Protein AF-A0A921JGW6-F1 (afdb_monomer_lite)

pLDDT: mean 72.75, std 17.8, range [32.53, 95.0]

Radius of gyration: 104.26 Å; chains: 1; bounding box: 186×92×387 Å

Organism: NCBI:txid223967

Sequence (692 aa):
MATEKKLKDPAEAALSAIEQALNLDIPAPGDSARVEPRLPDVGDGDPLADPFAASLAEAGGRRIPHLDIDPVASEVPPPERGRSRREGGLLPPDRSLVANDDRQNIGILQQTLRVRPSRKPYLFAAIASFLWLNGLVALAWNQSGGDLKSFITGLTALQTAVVAAAIAGPIVLFLITAMLAVRAHEMRLVARAVGEVAIRLAEPESFSTDAVLTMSQTVRREVAAVGDGVERALARAGELETLVRGEISTLERAYSDNEIRIRSLVDELIAQRESIVANADRVRGAITGSHENLSSELDGAAERIVAAINGAGERVTGALDARGNEITAALGEVGERVVGSVSTRGDDLIRQLNATSEGVRGGLEEIGSTLTVTLQQRADEVTQAFERTGGALTRTLADNAGSVAQSLSETGSSLIEALDRQGQSVRETFERSTRSLEETFLSRGGELTERFAQTGGEITARFAQTGEGLSRHFAETGTAIAEDIAARGASLRTEIEAAGTGVSELIEGRGRDAQAALALAAGSVADDFSTRMDRVRDAFLASATRAAETMDGRGLELAGRIEAAAARVDDAISVQGGALAAQLDATGERVVDLMTDRAAQATTSVEQALAGLGSGFAAHAAGTAESLRETVARLAAELEARTGTTHDRIRHGTEAATAAVVASVEEAEGRLRAAADAMRGVLSDRTAESAA

InterPro domains:
  IPR000074 Apolipoprotein A/E [PF01442] (320-475)
  IPR000074 Apolipoprotein A/E [PF01442] (556-690)

Structure (mmCIF, N/CA/C/O backbone):
data_AF-A0A921JGW6-F1
#
_entry.id   AF-A0A921JGW6-F1
#
loop_
_atom_site.group_PDB
_atom_site.id
_atom_site.type_symbol
_atom_site.label_atom_id
_atom_site.label_alt_id
_atom_site.label_comp_id
_atom_site.label_asym_id
_atom_site.label_entity_id
_atom_site.label_seq_id
_atom_site.pdbx_PDB_ins_code
_atom_site.Cartn_x
_atom_site.Cartn_y
_atom_site.Cartn_z
_atom_site.occupancy
_atom_site.B_iso_or_equiv
_atom_site.auth_seq_id
_atom_site.auth_comp_id
_atom_site.auth_asym_id
_atom_site.auth_atom_id
_atom_site.pdbx_PDB_model_num
ATOM 1 N N . MET A 1 1 ? 21.124 -15.387 59.089 1.00 38.69 1 MET A N 1
ATOM 2 C CA . MET A 1 1 ? 19.714 -15.574 58.693 1.00 38.69 1 MET A CA 1
ATOM 3 C C . MET A 1 1 ? 19.527 -14.896 57.350 1.00 38.69 1 MET A C 1
ATOM 5 O O . MET A 1 1 ? 19.611 -13.679 57.291 1.00 38.69 1 MET A O 1
ATOM 9 N N . ALA A 1 2 ? 19.408 -15.688 56.287 1.00 38.94 2 ALA A N 1
ATOM 10 C CA . ALA A 1 2 ? 19.132 -15.222 54.933 1.00 38.94 2 ALA A CA 1
ATOM 11 C C . ALA A 1 2 ? 17.614 -15.275 54.707 1.00 38.94 2 ALA A C 1
ATOM 13 O O . ALA A 1 2 ? 16.993 -16.287 55.025 1.00 38.94 2 ALA A O 1
ATOM 14 N N . THR A 1 3 ? 17.023 -14.191 54.214 1.00 41.34 3 THR A N 1
ATOM 15 C CA . THR A 1 3 ? 15.607 -14.114 53.838 1.00 41.34 3 THR A CA 1
ATOM 16 C C . THR A 1 3 ? 15.478 -14.303 52.329 1.00 41.34 3 THR A C 1
ATOM 18 O O . THR A 1 3 ? 15.932 -13.477 51.540 1.00 41.34 3 THR A O 1
ATOM 21 N N . GLU A 1 4 ? 14.878 -15.425 51.931 1.00 41.94 4 GLU A N 1
ATOM 22 C CA . GLU A 1 4 ? 14.516 -15.736 50.548 1.00 41.94 4 GLU A CA 1
ATOM 23 C C . GLU A 1 4 ? 13.412 -14.804 50.035 1.00 41.94 4 GLU A C 1
ATOM 25 O O . GLU A 1 4 ? 12.402 -14.555 50.697 1.00 41.94 4 GLU A O 1
ATOM 30 N N . LYS A 1 5 ? 13.603 -14.310 48.811 1.00 44.62 5 LYS A N 1
ATOM 31 C CA . LYS A 1 5 ? 12.653 -13.495 48.055 1.00 44.62 5 LYS A CA 1
ATOM 32 C C . LYS A 1 5 ? 11.826 -14.442 47.176 1.00 44.62 5 LYS A C 1
ATOM 34 O O . LYS A 1 5 ? 12.348 -14.987 46.208 1.00 44.62 5 LYS A O 1
ATOM 39 N N . LYS A 1 6 ? 10.554 -14.662 47.529 1.00 41.78 6 LYS A N 1
ATOM 40 C CA . LYS A 1 6 ? 9.583 -15.426 46.720 1.00 41.78 6 LYS A CA 1
ATOM 41 C C . LYS A 1 6 ? 9.467 -14.801 45.321 1.00 41.78 6 LYS A C 1
ATOM 43 O O . LYS A 1 6 ? 9.104 -13.631 45.208 1.00 41.78 6 LYS A O 1
ATOM 48 N N . LEU A 1 7 ? 9.775 -15.571 44.274 1.00 48.38 7 LEU A N 1
ATOM 49 C CA . LEU A 1 7 ? 9.463 -15.216 42.889 1.00 48.38 7 LEU A CA 1
ATOM 50 C C . LEU A 1 7 ? 7.940 -15.225 42.689 1.00 48.38 7 LEU A C 1
ATOM 52 O O . LEU A 1 7 ? 7.263 -16.159 43.113 1.00 48.38 7 LEU A O 1
ATOM 56 N N . LYS A 1 8 ? 7.429 -14.167 42.053 1.00 55.44 8 LYS A N 1
ATOM 57 C CA . LYS A 1 8 ? 6.039 -14.027 41.608 1.00 55.44 8 LYS A CA 1
ATOM 58 C C . LYS A 1 8 ? 5.859 -14.839 40.322 1.00 55.44 8 LYS A C 1
ATOM 60 O O . LYS A 1 8 ? 6.684 -14.722 39.417 1.00 55.44 8 LYS A O 1
ATOM 65 N N . ASP A 1 9 ? 4.821 -15.663 40.279 1.00 58.94 9 ASP A N 1
ATOM 66 C CA . ASP A 1 9 ? 4.512 -16.561 39.168 1.00 58.94 9 ASP A CA 1
ATOM 67 C C . ASP A 1 9 ? 4.055 -15.751 37.932 1.00 58.94 9 ASP A C 1
ATOM 69 O O . ASP A 1 9 ? 3.101 -14.972 38.031 1.00 58.94 9 ASP A O 1
ATOM 73 N N . PRO A 1 10 ? 4.724 -15.872 36.769 1.00 61.75 10 PRO A N 1
ATOM 74 C CA . PRO A 1 10 ? 4.359 -15.147 35.551 1.00 61.75 10 PRO A CA 1
ATOM 75 C C . PRO A 1 10 ? 2.965 -15.511 35.008 1.00 61.75 10 PRO A C 1
ATOM 77 O O . PRO A 1 10 ? 2.395 -14.724 34.251 1.00 61.75 10 PRO A O 1
ATOM 80 N N . ALA A 1 11 ? 2.384 -16.647 35.410 1.00 58.41 11 ALA A N 1
ATOM 81 C CA . ALA A 1 11 ? 1.026 -17.025 35.017 1.00 58.41 11 ALA A CA 1
ATOM 82 C C . ALA A 1 11 ? -0.053 -16.149 35.685 1.00 58.41 11 ALA A C 1
ATOM 84 O O . ALA A 1 11 ? -1.065 -15.827 35.064 1.00 58.41 11 ALA A O 1
ATOM 85 N N . GLU A 1 12 ? 0.185 -15.698 36.919 1.00 60.75 12 GLU A N 1
ATOM 86 C CA . GLU A 1 12 ? -0.757 -14.872 37.687 1.00 60.75 12 GLU A CA 1
ATOM 87 C C . GLU A 1 12 ? -0.778 -13.418 37.172 1.00 60.75 12 GLU A C 1
ATOM 89 O O . GLU A 1 12 ? -1.826 -12.774 37.113 1.00 60.75 12 GLU A O 1
ATOM 94 N N . ALA A 1 13 ? 0.371 -12.926 36.692 1.00 65.00 13 ALA A N 1
ATOM 95 C CA . ALA A 1 13 ? 0.483 -11.624 36.032 1.00 65.00 13 ALA A CA 1
ATOM 96 C C . ALA A 1 13 ? -0.204 -11.599 34.653 1.00 65.00 13 ALA A C 1
ATOM 98 O O . ALA A 1 13 ? -0.804 -10.590 34.284 1.00 65.00 13 ALA A O 1
ATOM 99 N N . ALA A 1 14 ? -0.161 -12.710 33.910 1.00 62.19 14 ALA A N 1
ATOM 100 C CA . ALA A 1 14 ? -0.863 -12.838 32.635 1.00 62.19 14 ALA A CA 1
ATOM 101 C C . ALA A 1 14 ? -2.388 -12.932 32.820 1.00 62.19 14 ALA A C 1
ATOM 103 O O . ALA A 1 14 ? -3.129 -12.327 32.049 1.00 62.19 14 ALA A O 1
ATOM 104 N N . LEU A 1 15 ? -2.864 -13.624 33.865 1.00 59.84 15 LEU A N 1
ATOM 105 C CA . LEU A 1 15 ? -4.297 -13.708 34.170 1.00 59.84 15 LEU A CA 1
ATOM 106 C C . LEU A 1 15 ? -4.874 -12.346 34.592 1.00 59.84 15 LEU A C 1
ATOM 108 O O . LEU A 1 15 ? -5.936 -11.962 34.114 1.00 59.84 15 LEU A O 1
ATOM 112 N N . SER A 1 16 ? -4.139 -11.585 35.410 1.00 63.56 16 SER A N 1
ATOM 113 C CA . SER A 1 16 ? -4.541 -10.237 35.841 1.00 63.56 16 SER A CA 1
ATOM 114 C C . SER A 1 16 ? -4.576 -9.232 34.679 1.00 63.56 16 SER A C 1
ATOM 116 O O . SER A 1 16 ? -5.466 -8.386 34.630 1.00 63.56 16 SER A O 1
ATOM 118 N N . ALA A 1 17 ? -3.671 -9.360 33.701 1.00 60.06 17 ALA A N 1
ATOM 119 C CA . ALA A 1 17 ? -3.684 -8.537 32.491 1.00 60.06 17 ALA A CA 1
ATOM 120 C C . ALA A 1 17 ? -4.868 -8.861 31.556 1.00 60.06 17 ALA A C 1
ATOM 122 O O . ALA A 1 17 ? -5.376 -7.970 30.879 1.00 60.06 17 ALA A O 1
ATOM 123 N N . ILE A 1 18 ? -5.337 -10.114 31.541 1.00 58.09 18 ILE A N 1
ATOM 124 C CA . ILE A 1 18 ? -6.524 -10.530 30.777 1.00 58.09 18 ILE A CA 1
ATOM 125 C C . ILE A 1 18 ? -7.809 -10.053 31.469 1.00 58.09 18 ILE A C 1
ATOM 127 O O . ILE A 1 18 ? -8.715 -9.564 30.798 1.00 58.09 18 ILE A O 1
ATOM 131 N N . GLU A 1 19 ? -7.873 -10.113 32.801 1.00 61.22 19 GLU A N 1
ATOM 132 C CA . GLU A 1 19 ? -9.015 -9.618 33.585 1.00 61.22 19 GLU A CA 1
ATOM 133 C C . GLU A 1 19 ? -9.193 -8.095 33.445 1.00 61.22 19 GLU A C 1
ATOM 135 O O . GLU A 1 19 ? -10.312 -7.592 33.349 1.00 61.22 19 GLU A O 1
ATOM 140 N N . GLN A 1 20 ? -8.084 -7.358 33.332 1.00 53.16 20 GLN A N 1
ATOM 141 C CA . GLN A 1 20 ? -8.092 -5.903 33.168 1.00 53.16 20 GLN A CA 1
ATOM 142 C C . GLN A 1 20 ? -8.379 -5.448 31.724 1.00 53.16 20 GLN A C 1
ATOM 144 O O . GLN A 1 20 ? -8.818 -4.318 31.519 1.00 53.16 20 GLN A O 1
ATOM 149 N N . ALA A 1 21 ? -8.207 -6.329 30.732 1.00 49.84 21 ALA A N 1
ATOM 150 C CA . ALA A 1 21 ? -8.590 -6.085 29.339 1.00 49.84 21 ALA A CA 1
ATOM 151 C C . ALA A 1 21 ? -10.067 -6.418 29.042 1.00 49.84 21 ALA A C 1
ATOM 153 O O . ALA A 1 21 ? -10.603 -5.961 28.034 1.00 49.84 21 ALA A O 1
ATOM 154 N N . LEU A 1 22 ? -10.735 -7.191 29.910 1.00 45.53 22 LEU A N 1
ATOM 155 C CA . LEU A 1 22 ? -12.124 -7.628 29.723 1.00 45.53 22 LEU A CA 1
ATOM 156 C C . LEU A 1 22 ? -13.166 -6.695 30.377 1.00 45.53 22 LEU A C 1
ATOM 158 O O . LEU A 1 22 ? -14.360 -6.891 30.173 1.00 45.53 22 LEU A O 1
ATOM 162 N N . ASN A 1 23 ? -12.736 -5.680 31.139 1.00 43.25 23 ASN A N 1
ATOM 163 C CA . ASN A 1 23 ? -13.617 -4.797 31.919 1.00 43.25 23 ASN A CA 1
ATOM 164 C C . ASN A 1 23 ? -13.818 -3.397 31.296 1.00 43.25 23 ASN A C 1
ATOM 166 O O . ASN A 1 23 ? -13.867 -2.392 32.004 1.00 43.25 23 ASN A O 1
ATOM 170 N N . LEU A 1 24 ? -13.890 -3.312 29.963 1.00 42.38 24 LEU A N 1
ATOM 171 C CA . LEU A 1 24 ? -14.216 -2.068 29.258 1.00 42.38 24 LEU A CA 1
ATOM 172 C C . LEU A 1 24 ? -15.740 -1.906 29.138 1.00 42.38 24 LEU A C 1
ATOM 174 O O . LEU A 1 24 ? -16.400 -2.629 28.393 1.00 42.38 24 LEU A O 1
ATOM 178 N N . ASP A 1 25 ? -16.260 -0.937 29.893 1.00 42.41 25 ASP A N 1
ATOM 179 C CA . ASP A 1 25 ? -17.653 -0.483 29.922 1.00 42.41 25 ASP A CA 1
ATOM 180 C C . ASP A 1 25 ? -18.210 -0.165 28.520 1.00 42.41 25 ASP A C 1
ATOM 182 O O . ASP A 1 25 ? -17.614 0.570 27.728 1.00 42.41 25 ASP A O 1
ATOM 186 N N . ILE A 1 26 ? -19.405 -0.689 28.243 1.00 48.66 26 ILE A N 1
ATOM 187 C CA . ILE A 1 26 ? -20.210 -0.428 27.043 1.00 48.66 26 ILE A CA 1
ATOM 188 C C . ILE A 1 26 ? -21.137 0.767 27.339 1.00 48.66 26 ILE A C 1
ATOM 190 O O . ILE A 1 26 ? -21.929 0.679 28.279 1.00 48.66 26 ILE A O 1
ATOM 194 N N . PRO A 1 27 ? -21.144 1.861 26.549 1.00 41.69 27 PRO A N 1
ATOM 195 C CA . PRO A 1 27 ? -22.152 2.904 26.701 1.00 41.69 27 PRO A CA 1
ATOM 196 C C . PRO A 1 27 ? -23.484 2.465 26.071 1.00 41.69 27 PRO A C 1
ATOM 198 O O . PRO A 1 27 ? -23.528 2.020 24.922 1.00 41.69 27 PRO A O 1
ATOM 201 N N . ALA A 1 28 ? -24.582 2.610 26.818 1.00 40.38 28 ALA A N 1
ATOM 202 C CA . ALA A 1 28 ? -25.947 2.360 26.346 1.00 40.38 28 ALA A CA 1
ATOM 203 C C . ALA A 1 28 ? -26.512 3.549 25.524 1.00 40.38 28 ALA A C 1
ATOM 205 O O . ALA A 1 28 ? -26.122 4.695 25.762 1.00 40.38 28 ALA A O 1
ATOM 206 N N . PRO A 1 29 ? -27.441 3.309 24.572 1.00 48.66 29 PRO A N 1
ATOM 207 C CA . PRO A 1 29 ? -27.912 4.316 23.622 1.00 48.66 29 PRO A CA 1
ATOM 208 C C . PRO A 1 29 ? -29.127 5.094 24.155 1.00 48.66 29 PRO A C 1
ATOM 210 O O . PRO A 1 29 ? -30.114 4.501 24.586 1.00 48.66 29 PRO A O 1
ATOM 213 N N . GLY A 1 30 ? -29.083 6.428 24.077 1.00 34.34 30 GLY A N 1
ATOM 214 C CA . GLY A 1 30 ? -30.189 7.292 24.499 1.00 34.34 30 GLY A CA 1
ATOM 215 C C . GLY A 1 30 ? -30.073 8.741 24.019 1.00 34.34 30 GLY A C 1
ATOM 216 O O . GLY A 1 30 ? -29.411 9.555 24.647 1.00 34.34 30 GLY A O 1
ATOM 217 N N . ASP A 1 31 ? -30.748 9.005 22.900 1.00 42.12 31 ASP A N 1
ATOM 218 C CA . ASP A 1 31 ? -31.449 10.233 22.491 1.00 42.12 31 ASP A CA 1
ATOM 219 C C . ASP A 1 31 ? -30.744 11.605 22.617 1.00 42.12 31 ASP A C 1
ATOM 221 O O . ASP A 1 31 ? -30.795 12.289 23.639 1.00 42.12 31 ASP A O 1
ATOM 225 N N . SER A 1 32 ? -30.181 12.083 21.501 1.00 36.06 32 SER A N 1
ATOM 226 C CA . SER A 1 32 ? -30.047 13.522 21.252 1.00 36.06 32 SER A CA 1
ATOM 227 C C . SER A 1 32 ? -30.253 13.846 19.769 1.00 36.06 32 SER A C 1
ATOM 229 O O . SER A 1 32 ? -29.727 13.195 18.870 1.00 36.06 32 SER A O 1
ATOM 231 N N . ALA A 1 33 ? -31.120 14.836 19.567 1.00 38.59 33 ALA A N 1
ATOM 232 C CA . ALA A 1 33 ? -31.618 15.439 18.339 1.00 38.59 33 ALA A CA 1
ATOM 233 C C . ALA A 1 33 ? -30.758 15.285 17.069 1.00 38.59 33 ALA A C 1
ATOM 235 O O . ALA A 1 33 ? -29.580 15.633 17.035 1.00 38.59 33 ALA A O 1
ATOM 236 N N . ARG A 1 34 ? -31.427 14.905 15.969 1.00 45.56 34 ARG A N 1
ATOM 237 C CA . ARG A 1 34 ? -30.937 15.110 14.598 1.00 45.56 34 ARG A CA 1
ATOM 238 C C . ARG A 1 34 ? -30.553 16.579 14.407 1.00 45.56 34 ARG A C 1
ATOM 240 O O . ARG A 1 34 ? -31.425 17.431 14.247 1.00 45.56 34 ARG A O 1
ATOM 247 N N . VAL A 1 35 ? -29.254 16.843 14.374 1.00 43.03 35 VAL A N 1
ATOM 248 C CA . VAL A 1 35 ? -28.682 18.049 13.782 1.00 43.03 35 VAL A CA 1
ATOM 249 C C . VAL A 1 35 ? -28.034 17.614 12.479 1.00 43.03 35 VAL A C 1
ATOM 251 O O . VAL A 1 35 ? -27.081 16.843 12.457 1.00 43.03 35 VAL A O 1
ATOM 254 N N . GLU A 1 36 ? -28.626 18.066 11.385 1.00 41.75 36 GLU A N 1
ATOM 255 C CA . GLU A 1 36 ? -28.111 17.913 10.033 1.00 41.75 36 GLU A CA 1
ATOM 256 C C . GLU A 1 36 ? -26.721 18.577 9.956 1.00 41.75 36 GLU A C 1
ATOM 258 O O . GLU A 1 36 ? -26.605 19.768 10.270 1.00 41.75 36 GLU A O 1
ATOM 263 N N . PRO A 1 37 ? -25.644 17.848 9.608 1.00 38.03 37 PRO A N 1
ATOM 264 C CA . PRO A 1 37 ? -24.314 18.433 9.559 1.00 38.03 37 PRO A CA 1
ATOM 265 C C . PRO A 1 37 ? -24.220 19.323 8.319 1.00 38.03 37 PRO A C 1
ATOM 267 O O . PRO A 1 37 ? -24.075 18.850 7.193 1.00 38.03 37 PRO A O 1
ATOM 270 N N . ARG A 1 38 ? -24.305 20.641 8.518 1.00 46.16 38 ARG A N 1
ATOM 271 C CA . ARG A 1 38 ? -23.818 21.595 7.520 1.00 46.16 38 ARG A CA 1
ATOM 272 C C . ARG A 1 38 ? -22.297 21.492 7.482 1.00 46.16 38 ARG A C 1
ATOM 274 O O . ARG A 1 38 ? -21.646 21.644 8.514 1.00 46.16 38 ARG A O 1
ATOM 281 N N . LEU A 1 39 ? -21.762 21.210 6.295 1.00 40.62 39 LEU A N 1
ATOM 282 C CA . LEU A 1 39 ? -20.331 21.254 6.012 1.00 40.62 39 LEU A CA 1
ATOM 283 C C . LEU A 1 39 ? -19.742 22.595 6.492 1.00 40.62 39 LEU A C 1
ATOM 285 O O . LEU A 1 39 ? -20.350 23.638 6.231 1.00 40.62 39 LEU A O 1
ATOM 289 N N . PRO A 1 40 ? -18.580 22.592 7.169 1.00 46.41 40 PRO A N 1
ATOM 290 C CA . PRO A 1 40 ? -17.775 23.793 7.320 1.00 46.41 40 PRO A CA 1
ATOM 291 C C . PRO A 1 40 ? -17.429 24.328 5.931 1.00 46.41 40 PRO A C 1
ATOM 293 O O . PRO A 1 40 ? -17.053 23.553 5.052 1.00 46.41 40 PRO A O 1
ATOM 296 N N . ASP A 1 41 ? -17.589 25.635 5.746 1.00 49.69 41 ASP A N 1
ATOM 297 C CA . ASP A 1 41 ? -17.204 26.344 4.529 1.00 49.69 41 ASP A CA 1
ATOM 298 C C . ASP A 1 41 ? -15.724 26.045 4.250 1.00 49.69 41 ASP A C 1
ATOM 300 O O . ASP A 1 41 ? -14.843 26.387 5.046 1.00 49.69 41 ASP A O 1
ATOM 304 N N . VAL A 1 42 ? -15.470 25.288 3.182 1.00 40.84 42 VAL A N 1
ATOM 305 C CA . VAL A 1 42 ? -14.128 24.867 2.785 1.00 40.84 42 VAL A CA 1
ATOM 306 C C . VAL A 1 42 ? -13.461 26.097 2.193 1.00 40.84 42 VAL A C 1
ATOM 308 O O . VAL A 1 42 ? -13.644 26.414 1.024 1.00 40.84 42 VAL A O 1
ATOM 311 N N . GLY A 1 43 ? -12.719 26.814 3.033 1.00 41.88 43 GLY A N 1
ATOM 312 C CA . GLY A 1 43 ? -11.754 27.794 2.566 1.00 41.88 43 GLY A CA 1
ATOM 313 C C . GLY A 1 43 ? -10.751 27.112 1.639 1.00 41.88 43 GLY A C 1
ATOM 314 O O . GLY A 1 43 ? -10.231 26.043 1.962 1.00 41.88 43 GLY A O 1
ATOM 315 N N . ASP A 1 44 ? -10.522 27.745 0.492 1.00 48.94 44 ASP A N 1
ATOM 316 C CA . ASP A 1 44 ? -9.601 27.352 -0.572 1.00 48.94 44 ASP A CA 1
ATOM 317 C C . ASP A 1 44 ? -8.188 27.057 -0.038 1.00 48.94 44 ASP A C 1
ATOM 319 O O . ASP A 1 44 ? -7.334 27.937 0.070 1.00 48.94 44 ASP A O 1
ATOM 323 N N . GLY A 1 45 ? -7.939 25.798 0.309 1.00 42.38 45 GLY A N 1
ATOM 324 C CA . GLY A 1 45 ? -6.672 25.330 0.860 1.00 42.38 45 GLY A CA 1
ATOM 325 C C . GLY A 1 45 ? -6.360 23.924 0.380 1.00 42.38 45 GLY A C 1
ATOM 326 O O . GLY A 1 45 ? -6.337 22.988 1.173 1.00 42.38 45 GLY A O 1
ATOM 327 N N . ASP A 1 46 ? -6.162 23.779 -0.928 1.00 44.19 46 ASP A N 1
ATOM 328 C CA . ASP A 1 46 ? -5.623 22.570 -1.549 1.00 44.19 46 ASP A CA 1
ATOM 329 C C . ASP A 1 46 ? -4.152 22.372 -1.114 1.00 44.19 46 ASP A C 1
ATOM 331 O O . ASP A 1 46 ? -3.310 23.222 -1.421 1.00 44.19 46 ASP A O 1
ATOM 335 N N . PRO A 1 47 ? -3.795 21.285 -0.402 1.00 47.47 47 PRO A N 1
ATOM 336 C CA . PRO A 1 47 ? -2.421 21.036 0.022 1.00 47.47 47 PRO A CA 1
ATOM 337 C C . PRO A 1 47 ? -1.524 20.463 -1.095 1.00 47.47 47 PRO A C 1
ATOM 339 O O . PRO A 1 47 ? -0.429 19.988 -0.796 1.00 47.47 47 PRO A O 1
ATOM 342 N N . LEU A 1 48 ? -1.944 20.501 -2.367 1.00 44.75 48 LEU A N 1
ATOM 343 C CA . LEU A 1 48 ? -1.139 20.055 -3.515 1.00 44.75 48 LEU A CA 1
ATOM 344 C C . LEU A 1 48 ? -0.752 21.168 -4.508 1.00 44.75 48 LEU A C 1
ATOM 346 O O . LEU A 1 48 ? -0.293 20.868 -5.611 1.00 44.75 48 LEU A O 1
ATOM 350 N N . ALA A 1 49 ? -0.849 22.443 -4.123 1.00 40.12 49 ALA A N 1
ATOM 351 C CA . ALA A 1 49 ? -0.373 23.549 -4.954 1.00 40.12 49 ALA A CA 1
ATOM 352 C C . ALA A 1 49 ? 1.121 23.878 -4.724 1.00 40.12 49 ALA A C 1
ATOM 354 O O . ALA A 1 49 ? 1.578 24.155 -3.617 1.00 40.12 49 ALA A O 1
ATOM 355 N N . ASP A 1 50 ? 1.859 23.857 -5.830 1.00 44.59 50 ASP A N 1
ATOM 356 C CA . ASP A 1 50 ? 3.288 24.125 -6.027 1.00 44.59 50 ASP A CA 1
ATOM 357 C C . ASP A 1 50 ? 3.802 25.418 -5.322 1.00 44.59 50 ASP A C 1
ATOM 359 O O . ASP A 1 50 ? 3.204 26.486 -5.509 1.00 44.59 50 ASP A O 1
ATOM 363 N N . PRO A 1 51 ? 4.935 25.422 -4.578 1.00 43.34 51 PRO A N 1
ATOM 364 C CA . PRO A 1 51 ? 5.387 26.594 -3.806 1.00 43.34 51 PRO A CA 1
ATOM 365 C C . PRO A 1 51 ? 5.889 27.785 -4.642 1.00 43.34 51 PRO A C 1
ATOM 367 O O . PRO A 1 51 ? 6.272 28.811 -4.082 1.00 43.34 51 PRO A O 1
ATOM 370 N N . PHE A 1 52 ? 5.931 27.670 -5.972 1.00 40.25 52 PHE A N 1
ATOM 371 C CA . PHE A 1 52 ? 6.510 28.685 -6.861 1.00 40.25 52 PHE A CA 1
ATOM 372 C C . PHE A 1 52 ? 5.491 29.608 -7.547 1.00 40.25 52 PHE A C 1
ATOM 374 O O . PHE A 1 52 ? 5.897 30.560 -8.211 1.00 40.25 52 PHE A O 1
ATOM 381 N N . ALA A 1 53 ? 4.184 29.387 -7.371 1.00 42.72 53 ALA A N 1
ATOM 382 C CA . ALA A 1 53 ? 3.153 30.184 -8.047 1.00 42.72 53 ALA A CA 1
ATOM 383 C C . ALA A 1 53 ? 2.600 31.363 -7.214 1.00 42.72 53 ALA A C 1
ATOM 385 O O . ALA A 1 53 ? 2.034 32.298 -7.778 1.00 42.72 53 ALA A O 1
ATOM 386 N N . ALA A 1 54 ? 2.787 31.367 -5.889 1.00 38.59 54 ALA A N 1
ATOM 387 C CA . ALA A 1 54 ? 2.165 32.349 -4.990 1.00 38.59 54 ALA A CA 1
ATOM 388 C C . ALA A 1 54 ? 2.967 33.653 -4.776 1.00 38.59 54 ALA A C 1
ATOM 390 O O . ALA A 1 54 ? 2.462 34.582 -4.154 1.00 38.59 54 ALA A O 1
ATOM 391 N N . SER A 1 55 ? 4.195 33.778 -5.297 1.00 38.81 55 SER A N 1
ATOM 392 C CA . SER A 1 55 ? 5.036 34.976 -5.091 1.00 38.81 55 SER A CA 1
ATOM 393 C C . SER A 1 55 ? 4.950 36.027 -6.208 1.00 38.81 55 SER A C 1
ATOM 395 O O . SER A 1 55 ? 5.627 37.051 -6.137 1.00 38.81 55 SER A O 1
ATOM 397 N N . LEU A 1 56 ? 4.113 35.811 -7.230 1.00 40.75 56 LEU A N 1
ATOM 398 C CA . LEU A 1 56 ? 4.015 36.692 -8.405 1.00 40.75 56 LEU A CA 1
ATOM 399 C C . LEU A 1 56 ? 2.729 37.540 -8.471 1.00 40.75 56 LEU A C 1
ATOM 401 O O . LEU A 1 56 ? 2.556 38.284 -9.434 1.00 40.75 56 LEU A O 1
ATOM 405 N N . ALA A 1 57 ? 1.846 37.477 -7.466 1.00 42.41 57 ALA A N 1
ATOM 406 C CA . ALA A 1 57 ? 0.534 38.140 -7.515 1.00 42.41 57 ALA A CA 1
ATOM 407 C C . ALA A 1 57 ? 0.363 39.383 -6.611 1.00 42.41 57 ALA A C 1
ATOM 409 O O . ALA A 1 57 ? -0.639 40.080 -6.745 1.00 42.41 57 ALA A O 1
ATOM 410 N N . GLU A 1 58 ? 1.333 39.742 -5.762 1.00 44.44 58 GLU A N 1
ATOM 411 C CA . GLU A 1 58 ? 1.255 40.942 -4.905 1.00 44.44 58 GLU A CA 1
ATOM 412 C C . GLU A 1 58 ? 2.505 41.828 -5.015 1.00 44.44 58 GLU A C 1
ATOM 414 O O . GLU A 1 58 ? 3.332 41.882 -4.112 1.00 44.44 58 GLU A O 1
ATOM 419 N N . ALA A 1 59 ? 2.652 42.560 -6.124 1.00 36.47 59 ALA A N 1
ATOM 420 C CA . ALA A 1 59 ? 3.459 43.791 -6.166 1.00 36.47 59 ALA A CA 1
ATOM 421 C C . ALA A 1 59 ? 3.207 44.589 -7.457 1.00 36.47 59 ALA A C 1
ATOM 423 O O . ALA A 1 59 ? 4.097 44.810 -8.280 1.00 36.47 59 ALA A O 1
ATOM 424 N N . GLY A 1 60 ? 1.977 45.062 -7.646 1.00 39.84 60 GLY A N 1
ATOM 425 C CA . GLY A 1 60 ? 1.694 46.087 -8.645 1.00 39.84 60 GLY A CA 1
ATOM 426 C C . GLY A 1 60 ? 2.197 47.457 -8.185 1.00 39.84 60 GLY A C 1
ATOM 427 O O . GLY A 1 60 ? 1.533 48.122 -7.398 1.00 39.84 60 GLY A O 1
ATOM 428 N N . GLY A 1 61 ? 3.332 47.908 -8.728 1.00 44.12 61 GLY A N 1
ATOM 429 C CA . GLY A 1 61 ? 3.629 49.338 -8.859 1.00 44.12 61 GLY A CA 1
ATOM 430 C C . GLY A 1 61 ? 4.847 49.869 -8.104 1.00 44.12 61 GLY A C 1
ATOM 431 O O . GLY A 1 61 ? 4.704 50.596 -7.126 1.00 44.12 61 GLY A O 1
ATOM 432 N N . ARG A 1 62 ? 6.050 49.646 -8.649 1.00 35.12 62 ARG A N 1
ATOM 433 C CA . ARG A 1 62 ? 7.157 50.623 -8.617 1.00 35.12 62 ARG A CA 1
ATOM 434 C C . ARG A 1 62 ? 8.202 50.268 -9.676 1.00 35.12 62 ARG A C 1
ATOM 436 O O . ARG A 1 62 ? 8.587 49.116 -9.816 1.00 35.12 62 ARG A O 1
ATOM 443 N N . ARG A 1 63 ? 8.605 51.285 -10.448 1.00 40.94 63 ARG A N 1
ATOM 444 C CA . ARG A 1 63 ? 9.615 51.226 -11.518 1.00 40.94 63 ARG A CA 1
ATOM 445 C C . ARG A 1 63 ? 10.870 50.491 -11.044 1.00 40.94 63 ARG A C 1
ATOM 447 O O . ARG A 1 63 ? 11.453 50.884 -10.037 1.00 40.94 63 ARG A O 1
ATOM 454 N N . ILE A 1 64 ? 11.296 49.493 -11.811 1.00 34.06 64 ILE A N 1
ATOM 455 C CA . ILE A 1 64 ? 12.590 48.832 -11.637 1.00 34.06 64 ILE A CA 1
ATOM 456 C C . ILE A 1 64 ? 13.684 49.801 -12.134 1.00 34.06 64 ILE A C 1
ATOM 458 O O . ILE A 1 64 ? 13.566 50.307 -13.253 1.00 34.06 64 ILE A O 1
ATOM 462 N N . PRO A 1 65 ? 14.722 50.103 -11.334 1.00 39.00 65 PRO A N 1
ATOM 463 C CA . PRO A 1 65 ? 15.895 50.840 -11.790 1.00 39.00 65 PRO A CA 1
ATOM 464 C C . PRO A 1 65 ? 16.697 49.990 -12.780 1.00 39.00 65 PRO A C 1
ATOM 466 O O . PRO A 1 65 ? 17.067 48.859 -12.471 1.00 39.00 65 PRO A O 1
ATOM 469 N N . HIS A 1 66 ? 16.995 50.551 -13.952 1.00 41.50 66 HIS A N 1
ATOM 470 C CA . HIS A 1 66 ? 18.078 50.057 -14.796 1.00 41.50 66 HIS A CA 1
ATOM 471 C C . HIS A 1 66 ? 19.394 50.218 -14.030 1.00 41.50 66 HIS A C 1
ATOM 473 O O . HIS A 1 66 ? 19.796 51.338 -13.717 1.00 41.50 66 HIS A O 1
ATOM 479 N N . LEU A 1 67 ? 20.038 49.097 -13.718 1.00 33.41 67 LEU A N 1
ATOM 480 C CA . LEU A 1 67 ? 21.424 49.054 -13.275 1.00 33.41 67 LEU A CA 1
ATOM 481 C C . LEU A 1 67 ? 22.247 48.465 -14.417 1.00 33.41 67 LEU A C 1
ATOM 483 O O . LEU A 1 67 ? 22.213 47.261 -14.669 1.00 33.41 67 LEU A O 1
ATOM 487 N N . ASP A 1 68 ? 22.919 49.379 -15.118 1.00 45.56 68 ASP A N 1
ATOM 488 C CA . ASP A 1 68 ? 24.098 49.132 -15.942 1.00 45.56 68 ASP A CA 1
ATOM 489 C C . ASP A 1 68 ? 25.101 48.299 -15.148 1.00 45.56 68 ASP A C 1
ATOM 491 O O . ASP A 1 68 ? 25.571 48.723 -14.089 1.00 45.56 68 ASP A O 1
ATOM 495 N N . ILE A 1 69 ? 25.446 47.129 -15.677 1.00 37.34 69 ILE A N 1
ATOM 496 C CA . ILE A 1 69 ? 26.691 46.453 -15.332 1.00 37.34 69 ILE A CA 1
ATOM 497 C C . ILE A 1 69 ? 27.315 45.995 -16.648 1.00 37.34 69 ILE A C 1
ATOM 499 O O . ILE A 1 69 ? 26.777 45.137 -17.350 1.00 37.34 69 ILE A O 1
ATOM 503 N N . ASP A 1 70 ? 28.429 46.644 -16.974 1.00 40.34 70 ASP A N 1
ATOM 504 C CA . ASP A 1 70 ? 29.258 46.446 -18.156 1.00 40.34 70 ASP A CA 1
ATOM 505 C C . ASP A 1 70 ? 29.656 44.974 -18.383 1.00 40.34 70 ASP A C 1
ATOM 507 O O . ASP A 1 70 ? 29.958 44.248 -17.427 1.00 40.34 70 ASP A O 1
ATOM 511 N N . PRO A 1 71 ? 29.749 44.521 -19.648 1.00 39.97 71 PRO A N 1
ATOM 512 C CA . PRO A 1 71 ? 30.247 43.196 -19.970 1.00 39.97 71 PRO A CA 1
ATOM 513 C C . PRO A 1 71 ? 31.777 43.205 -19.903 1.00 39.97 71 PRO A C 1
ATOM 515 O O . PRO A 1 71 ? 32.450 43.745 -20.781 1.00 39.97 71 PRO A O 1
ATOM 518 N N . VAL A 1 72 ? 32.352 42.570 -18.882 1.00 40.16 72 VAL A N 1
ATOM 519 C CA . VAL A 1 72 ? 33.786 42.258 -18.886 1.00 40.16 72 VAL A CA 1
ATOM 520 C C . VAL A 1 72 ? 33.997 40.957 -19.660 1.00 40.16 72 VAL A C 1
ATOM 522 O O . VAL A 1 72 ? 33.408 39.920 -19.359 1.00 40.16 72 VAL A O 1
ATOM 525 N N . ALA A 1 73 ? 34.806 41.068 -20.709 1.00 42.25 73 ALA A N 1
ATOM 526 C CA . ALA A 1 73 ? 35.067 40.081 -21.741 1.00 42.25 73 ALA A CA 1
ATOM 527 C C . ALA A 1 73 ? 35.458 38.691 -21.209 1.00 42.25 73 ALA A C 1
ATOM 529 O O . ALA A 1 73 ? 36.443 38.532 -20.493 1.00 42.25 73 ALA A O 1
ATOM 530 N N . SER A 1 74 ? 34.738 37.667 -21.666 1.00 37.94 74 SER A N 1
ATOM 531 C CA . SER A 1 74 ? 35.288 36.320 -21.827 1.00 37.94 74 SER A CA 1
ATOM 532 C C . SER A 1 74 ? 35.553 36.122 -23.317 1.00 37.94 74 SER A C 1
ATOM 534 O O . SER A 1 74 ? 34.630 35.897 -24.098 1.00 37.94 74 SER A O 1
ATOM 536 N N . GLU A 1 75 ? 36.812 36.288 -23.723 1.00 47.78 75 GLU A N 1
ATOM 537 C CA . GLU A 1 75 ? 37.287 35.978 -25.072 1.00 47.78 75 GLU A CA 1
ATOM 538 C C . GLU A 1 75 ? 37.164 34.473 -25.339 1.00 47.78 75 GLU A C 1
ATOM 540 O O . GLU A 1 75 ? 38.018 33.683 -24.945 1.00 47.78 75 GLU A O 1
ATOM 545 N N . VAL A 1 76 ? 36.115 34.073 -26.059 1.00 43.47 76 VAL A N 1
ATOM 546 C CA . VAL A 1 76 ? 36.109 32.840 -26.855 1.00 43.47 76 VAL A CA 1
ATOM 547 C C . VAL A 1 76 ? 35.444 33.171 -28.199 1.00 43.47 76 VAL A C 1
ATOM 549 O O . VAL A 1 76 ? 34.271 33.550 -28.208 1.00 43.47 76 VAL A O 1
ATOM 552 N N . PRO A 1 77 ? 36.161 33.099 -29.338 1.00 47.09 77 PRO A N 1
ATOM 553 C CA . PRO A 1 77 ? 35.619 33.524 -30.623 1.00 47.09 77 PRO A CA 1
ATOM 554 C C . PRO A 1 77 ? 34.631 32.495 -31.213 1.00 47.09 77 PRO A C 1
ATOM 556 O O . PRO A 1 77 ? 34.748 31.296 -30.944 1.00 47.09 77 PRO A O 1
ATOM 559 N N . PRO A 1 78 ? 33.660 32.940 -32.036 1.00 52.22 78 PRO A N 1
ATOM 560 C CA . PRO A 1 78 ? 32.676 32.073 -32.687 1.00 52.22 78 PRO A CA 1
ATOM 561 C C . PRO A 1 78 ? 33.324 31.162 -33.749 1.00 52.22 78 PRO A C 1
ATOM 563 O O . PRO A 1 78 ? 34.357 31.518 -34.319 1.00 52.22 78 PRO A O 1
ATOM 566 N N . PRO A 1 79 ? 32.735 29.988 -34.058 1.00 42.34 79 PRO A N 1
ATOM 567 C CA . PRO A 1 79 ? 33.366 29.012 -34.936 1.00 42.34 79 PRO A CA 1
ATOM 568 C C . PRO A 1 79 ? 33.374 29.499 -36.389 1.00 42.34 79 PRO A C 1
ATOM 570 O O . PRO A 1 79 ? 32.336 29.614 -37.045 1.00 42.34 79 PRO A O 1
ATOM 573 N N . GLU A 1 80 ? 34.576 29.747 -36.902 1.00 39.59 80 GLU A N 1
ATOM 574 C CA . GLU A 1 80 ? 34.834 29.963 -38.319 1.00 39.59 80 GLU A CA 1
ATOM 575 C C . GLU A 1 80 ? 34.521 28.698 -39.130 1.00 39.59 80 GLU A C 1
ATOM 577 O O . GLU A 1 80 ? 34.943 27.578 -38.822 1.00 39.59 80 GLU A O 1
ATOM 582 N N . ARG A 1 81 ? 33.793 28.897 -40.231 1.00 50.25 81 ARG A N 1
ATOM 583 C CA . ARG A 1 81 ? 33.673 27.932 -41.321 1.00 50.25 81 ARG A CA 1
ATOM 584 C C . ARG A 1 81 ? 35.040 27.772 -41.987 1.00 50.25 81 ARG A C 1
ATOM 586 O O . ARG A 1 81 ? 35.543 28.717 -42.582 1.00 50.25 81 ARG A O 1
ATOM 593 N N . GLY A 1 82 ? 35.571 26.551 -41.967 1.00 49.62 82 GLY A N 1
ATOM 594 C CA . GLY A 1 82 ? 36.660 26.130 -42.847 1.00 49.62 82 GLY A CA 1
ATOM 595 C C . GLY A 1 82 ? 37.896 25.620 -42.117 1.00 49.62 82 GLY A C 1
ATOM 596 O O . GLY A 1 82 ? 38.860 26.354 -41.951 1.00 49.62 82 GLY A O 1
ATOM 597 N N . ARG A 1 83 ? 37.899 24.327 -41.766 1.00 34.28 83 ARG A N 1
ATOM 598 C CA . ARG A 1 83 ? 39.102 23.478 -41.717 1.00 34.28 83 ARG A CA 1
ATOM 599 C C . ARG A 1 83 ? 38.701 22.002 -41.699 1.00 34.28 83 ARG A C 1
ATOM 601 O O . ARG A 1 83 ? 37.727 21.601 -41.071 1.00 34.28 83 ARG A O 1
ATOM 608 N N . SER A 1 84 ? 39.443 21.233 -42.481 1.00 43.78 84 SER A N 1
ATOM 609 C CA . SER A 1 84 ? 39.265 19.827 -42.823 1.00 43.78 84 SER A CA 1
ATOM 610 C C . SER A 1 84 ? 39.212 18.915 -41.597 1.00 43.78 84 SER A C 1
ATOM 612 O O . SER A 1 84 ? 40.188 18.744 -40.867 1.00 43.78 84 SER A O 1
ATOM 614 N N . ARG A 1 85 ? 38.059 18.270 -41.412 1.00 35.91 85 ARG A N 1
ATOM 615 C CA . ARG A 1 85 ? 37.893 17.150 -40.488 1.00 35.91 85 ARG A CA 1
ATOM 616 C C . ARG A 1 85 ? 38.692 15.967 -41.039 1.00 35.91 85 ARG A C 1
ATOM 618 O O . ARG A 1 85 ? 38.349 15.431 -42.086 1.00 35.91 85 ARG A O 1
ATOM 625 N N . ARG A 1 86 ? 39.765 15.581 -40.343 1.00 42.97 86 ARG A N 1
ATOM 626 C CA . ARG A 1 86 ? 40.364 14.247 -40.474 1.00 42.97 86 ARG A CA 1
ATOM 627 C C . ARG A 1 86 ? 39.270 13.220 -40.187 1.00 42.97 86 ARG A C 1
ATOM 629 O O . ARG A 1 86 ? 38.654 13.253 -39.122 1.00 42.97 86 ARG A O 1
ATOM 636 N N . GLU A 1 87 ? 39.027 12.354 -41.157 1.00 41.44 87 GLU A N 1
ATOM 637 C CA . GLU A 1 87 ? 38.150 11.197 -41.049 1.00 41.44 87 GLU A CA 1
ATOM 638 C C . GLU A 1 87 ? 38.732 10.218 -40.022 1.00 41.44 87 GLU A C 1
ATOM 640 O O . GLU A 1 87 ? 39.680 9.490 -40.290 1.00 41.44 87 GLU A O 1
ATOM 645 N N . GLY A 1 88 ? 38.175 10.240 -38.814 1.00 45.69 88 GLY A N 1
ATOM 646 C CA . GLY A 1 88 ? 38.266 9.163 -37.833 1.00 45.69 88 GLY A CA 1
ATOM 647 C C . GLY A 1 88 ? 36.885 8.539 -37.692 1.00 45.69 88 GLY A C 1
ATOM 648 O O . GLY A 1 88 ? 36.216 8.737 -36.683 1.00 45.69 88 GLY A O 1
ATOM 649 N N . GLY A 1 89 ? 36.413 7.901 -38.764 1.00 39.78 89 GLY A N 1
ATOM 650 C CA . GLY A 1 89 ? 35.157 7.163 -38.785 1.00 39.78 89 GLY A CA 1
ATOM 651 C C . GLY A 1 89 ? 35.387 5.730 -38.324 1.00 39.78 89 GLY A C 1
ATOM 652 O O . GLY A 1 89 ? 36.060 4.962 -39.004 1.00 39.78 89 GLY A O 1
ATOM 653 N N . LEU A 1 90 ? 34.810 5.378 -37.177 1.00 47.44 90 LEU A N 1
ATOM 654 C CA . LEU A 1 90 ? 34.546 3.996 -36.791 1.00 47.44 90 LEU A CA 1
ATOM 655 C C . LEU A 1 90 ? 33.551 3.407 -37.803 1.00 47.44 90 LEU A C 1
ATOM 657 O O . LEU A 1 90 ? 32.345 3.627 -37.694 1.00 47.44 90 LEU A O 1
ATOM 661 N N . LEU A 1 91 ? 34.064 2.698 -38.811 1.00 45.16 91 LEU A N 1
ATOM 662 C CA . LEU A 1 91 ? 33.264 1.754 -39.587 1.00 45.16 91 LEU A CA 1
ATOM 663 C C . LEU A 1 91 ? 32.924 0.545 -38.694 1.00 45.16 91 LEU A C 1
ATOM 665 O O . LEU A 1 91 ? 33.789 0.093 -37.937 1.00 45.16 91 LEU A O 1
ATOM 669 N N . PRO A 1 92 ? 31.712 -0.029 -38.792 1.00 50.19 92 PRO A N 1
ATOM 670 C CA . PRO A 1 92 ? 31.455 -1.364 -38.264 1.00 50.19 92 PRO A CA 1
ATOM 671 C C . PRO A 1 92 ? 32.426 -2.356 -38.928 1.00 50.19 92 PRO A C 1
ATOM 673 O O . PRO A 1 92 ? 32.634 -2.256 -40.139 1.00 50.19 92 PRO A O 1
ATOM 676 N N . PRO A 1 93 ? 33.027 -3.306 -38.192 1.00 49.59 93 PRO A N 1
ATOM 677 C CA . PRO A 1 93 ? 33.914 -4.289 -38.795 1.00 49.59 93 PRO A CA 1
ATOM 678 C C . PRO A 1 93 ? 33.120 -5.172 -39.763 1.00 49.59 93 PRO A C 1
ATOM 680 O O . PRO A 1 93 ? 32.205 -5.896 -39.365 1.00 49.59 93 PRO A O 1
ATOM 683 N N . ASP A 1 94 ? 33.487 -5.086 -41.038 1.00 44.59 94 ASP A N 1
ATOM 684 C CA . ASP A 1 94 ? 33.012 -5.938 -42.120 1.00 44.59 94 ASP A CA 1
ATOM 685 C C . ASP A 1 94 ? 33.471 -7.384 -41.852 1.00 44.59 94 ASP A C 1
ATOM 687 O O . ASP A 1 94 ? 34.665 -7.689 -41.817 1.00 44.59 94 ASP A O 1
ATOM 691 N N . ARG A 1 95 ? 32.523 -8.284 -41.574 1.00 46.69 95 ARG A N 1
ATOM 692 C CA . ARG A 1 95 ? 32.779 -9.692 -41.217 1.00 46.69 95 ARG A CA 1
ATOM 693 C C . ARG A 1 95 ? 32.792 -10.599 -42.450 1.00 46.69 95 ARG A C 1
ATOM 695 O O . ARG A 1 95 ? 32.104 -11.616 -42.465 1.00 46.69 95 ARG A O 1
ATOM 702 N N . SER A 1 96 ? 33.558 -10.248 -43.479 1.00 48.44 96 SER A N 1
ATOM 703 C CA . SER A 1 96 ? 33.630 -11.047 -44.714 1.00 48.44 96 SER A CA 1
ATOM 704 C C . SER A 1 96 ? 35.024 -11.556 -45.090 1.00 48.44 96 SER A C 1
ATOM 706 O O . SER A 1 96 ? 35.171 -12.190 -46.130 1.00 48.44 96 SER A O 1
ATOM 708 N N . LEU A 1 97 ? 36.043 -11.395 -44.238 1.00 49.97 97 LEU A N 1
ATOM 709 C CA . LEU A 1 97 ? 37.382 -11.925 -44.519 1.00 49.97 97 LEU A CA 1
ATOM 710 C C . LEU A 1 97 ? 37.935 -12.740 -43.353 1.00 49.97 97 LEU A C 1
ATOM 712 O O . LEU A 1 97 ? 38.769 -12.278 -42.579 1.00 49.97 97 LEU A O 1
ATOM 716 N N . VAL A 1 98 ? 37.483 -13.992 -43.271 1.00 43.19 98 VAL A N 1
ATOM 717 C CA . VAL A 1 98 ? 38.228 -15.070 -42.619 1.00 43.19 98 VAL A CA 1
ATOM 718 C C . VAL A 1 98 ? 38.177 -16.323 -43.497 1.00 43.19 98 VAL A C 1
ATOM 720 O O . VAL A 1 98 ? 37.102 -16.792 -43.859 1.00 43.19 98 VAL A O 1
ATOM 723 N N . ALA A 1 99 ? 39.380 -16.856 -43.734 1.00 44.53 99 ALA A N 1
ATOM 724 C CA . ALA A 1 99 ? 39.743 -18.209 -44.161 1.00 44.53 99 ALA A CA 1
ATOM 725 C C . ALA A 1 99 ? 39.567 -18.593 -45.644 1.00 44.53 99 ALA A C 1
ATOM 727 O O . ALA A 1 99 ? 38.508 -19.068 -46.044 1.00 44.53 99 ALA A O 1
ATOM 728 N N . ASN A 1 100 ? 40.675 -18.501 -46.407 1.00 48.59 100 ASN A N 1
ATOM 729 C CA . ASN A 1 100 ? 41.308 -19.595 -47.185 1.00 48.59 100 ASN A CA 1
ATOM 730 C C . ASN A 1 100 ? 42.055 -19.038 -48.422 1.00 48.59 100 ASN A C 1
ATOM 732 O O . ASN A 1 100 ? 41.397 -18.695 -49.401 1.00 48.59 100 ASN A O 1
ATOM 736 N N . ASP A 1 101 ? 43.396 -18.961 -48.412 1.00 44.38 101 ASP A N 1
ATOM 737 C CA . ASP A 1 101 ? 44.149 -18.400 -49.555 1.00 44.38 101 ASP A CA 1
ATOM 738 C C . ASP A 1 101 ? 45.539 -19.035 -49.810 1.00 44.38 101 ASP A C 1
ATOM 740 O O . ASP A 1 101 ? 46.569 -18.371 -49.767 1.00 44.38 101 ASP A O 1
ATOM 744 N N . ASP A 1 102 ? 45.572 -20.338 -50.129 1.00 48.09 102 ASP A N 1
ATOM 745 C CA . ASP A 1 102 ? 46.794 -21.064 -50.546 1.00 48.09 102 ASP A CA 1
ATOM 746 C C . ASP A 1 102 ? 46.858 -21.371 -52.064 1.00 48.09 102 ASP A C 1
ATOM 748 O O . ASP A 1 102 ? 47.635 -22.216 -52.513 1.00 48.09 102 ASP A O 1
ATOM 752 N N . ARG A 1 103 ? 46.043 -20.721 -52.913 1.00 47.97 103 ARG A N 1
ATOM 753 C CA . ARG A 1 103 ? 45.920 -21.105 -54.342 1.00 47.97 103 ARG A CA 1
ATOM 754 C C . ARG A 1 103 ? 46.215 -20.034 -55.398 1.00 47.97 103 ARG A C 1
ATOM 756 O O . ARG A 1 103 ? 46.148 -20.350 -56.584 1.00 47.97 103 ARG A O 1
ATOM 763 N N . GLN A 1 104 ? 46.641 -18.823 -55.034 1.00 46.50 104 GLN A N 1
ATOM 764 C CA . GLN A 1 104 ? 46.907 -17.748 -56.011 1.00 46.50 104 GLN A CA 1
ATOM 765 C C . GLN A 1 104 ? 48.371 -17.574 -56.482 1.00 46.50 104 GLN A C 1
ATOM 767 O O . GLN A 1 104 ? 48.651 -16.675 -57.273 1.00 46.50 104 GLN A O 1
ATOM 772 N N . ASN A 1 105 ? 49.319 -18.449 -56.119 1.00 48.31 105 ASN A N 1
ATOM 773 C CA . ASN A 1 105 ? 50.744 -18.196 -56.414 1.00 48.31 105 ASN A CA 1
ATOM 774 C C . ASN A 1 105 ? 51.234 -18.580 -57.837 1.00 48.31 105 ASN A C 1
ATOM 776 O O . ASN A 1 105 ? 52.371 -18.291 -58.200 1.00 48.31 105 ASN A O 1
ATOM 780 N N . ILE A 1 106 ? 50.405 -19.207 -58.684 1.00 49.88 106 ILE A N 1
ATOM 781 C CA . ILE A 1 106 ? 50.807 -19.594 -60.060 1.00 49.88 106 ILE A CA 1
ATOM 782 C C . ILE A 1 106 ? 50.475 -18.496 -61.095 1.00 49.88 106 ILE A C 1
ATOM 784 O O . ILE A 1 106 ? 51.115 -18.413 -62.143 1.00 49.88 106 ILE A O 1
ATOM 788 N N . GLY A 1 107 ? 49.544 -17.585 -60.786 1.00 54.91 107 GLY A N 1
ATOM 789 C CA . GLY A 1 107 ? 49.179 -16.467 -61.670 1.00 54.91 107 GLY A CA 1
ATOM 790 C C . GLY A 1 107 ? 50.216 -15.337 -61.717 1.00 54.91 107 GLY A C 1
ATOM 791 O O . GLY A 1 107 ? 50.359 -14.663 -62.737 1.00 54.91 107 GLY A O 1
ATOM 792 N N . ILE A 1 108 ? 51.001 -15.170 -60.649 1.00 50.97 108 ILE A N 1
ATOM 793 C CA . ILE A 1 108 ? 51.976 -14.075 -60.515 1.00 50.97 108 ILE A CA 1
ATOM 794 C C . ILE A 1 108 ? 53.250 -14.345 -61.345 1.00 50.97 108 ILE A C 1
ATOM 796 O O . ILE A 1 108 ? 53.878 -13.410 -61.840 1.00 50.97 108 ILE A O 1
ATOM 800 N N . LEU A 1 109 ? 53.586 -15.614 -61.608 1.00 53.28 109 LEU A N 1
ATOM 801 C CA . LEU A 1 109 ? 54.744 -16.018 -62.424 1.00 53.28 109 LEU A CA 1
ATOM 802 C C . LEU A 1 109 ? 54.557 -15.786 -63.934 1.00 53.28 109 LEU A C 1
ATOM 804 O O . LEU A 1 109 ? 55.532 -15.546 -64.643 1.00 53.28 109 LEU A O 1
ATOM 808 N N . GLN A 1 110 ? 53.322 -15.811 -64.448 1.00 53.16 110 GLN A N 1
ATOM 809 C CA . GLN A 1 110 ? 53.065 -15.511 -65.865 1.00 53.16 110 GLN A CA 1
ATOM 810 C C . GLN A 1 110 ? 52.997 -14.002 -66.149 1.00 53.16 110 GLN A C 1
ATOM 812 O O . GLN A 1 110 ? 53.269 -13.569 -67.272 1.00 53.16 110 GLN A O 1
ATOM 817 N N . GLN A 1 111 ? 52.681 -13.184 -65.140 1.00 53.97 111 GLN A N 1
ATOM 818 C CA . GLN A 1 111 ? 52.552 -11.733 -65.292 1.00 53.97 111 GLN A CA 1
ATOM 819 C C . GLN A 1 111 ? 53.898 -10.992 -65.191 1.00 53.97 111 GLN A C 1
ATOM 821 O O . GLN A 1 111 ? 54.056 -9.930 -65.796 1.00 53.97 111 GLN A O 1
ATOM 826 N N . THR A 1 112 ? 54.904 -11.563 -64.520 1.00 54.03 112 THR A N 1
ATOM 827 C CA . THR A 1 112 ? 56.249 -10.962 -64.409 1.00 54.03 112 THR A CA 1
ATOM 828 C C . THR A 1 112 ? 57.079 -11.059 -65.695 1.00 54.03 112 THR A C 1
ATOM 830 O O . THR A 1 112 ? 57.984 -10.250 -65.895 1.00 54.03 112 THR A O 1
ATOM 833 N N . LEU A 1 113 ? 56.736 -11.960 -66.624 1.00 53.38 113 LEU A N 1
ATOM 834 C CA . LEU A 1 113 ? 57.443 -12.130 -67.905 1.00 53.38 113 LEU A CA 1
ATOM 835 C C . LEU A 1 113 ? 56.929 -11.229 -69.050 1.00 53.38 113 LEU A C 1
ATOM 837 O O . LEU A 1 113 ? 57.438 -11.308 -70.167 1.00 53.38 113 LEU A O 1
ATOM 841 N N . ARG A 1 114 ? 55.952 -10.340 -68.809 1.00 55.38 114 ARG A N 1
ATOM 842 C CA . ARG A 1 114 ? 55.374 -9.436 -69.832 1.00 55.38 114 ARG A CA 1
ATOM 843 C C . ARG A 1 114 ? 55.558 -7.941 -69.533 1.00 55.38 114 ARG A C 1
ATOM 845 O O . ARG A 1 114 ? 54.668 -7.133 -69.795 1.00 55.38 114 ARG A O 1
ATOM 852 N N . VAL A 1 115 ? 56.728 -7.525 -69.049 1.00 56.56 115 VAL A N 1
ATOM 853 C CA . VAL A 1 115 ? 57.051 -6.089 -68.956 1.00 56.56 115 VAL A CA 1
ATOM 854 C C . VAL A 1 115 ? 57.606 -5.596 -70.296 1.00 56.56 115 VAL A C 1
ATOM 856 O O . VAL A 1 115 ? 58.677 -6.010 -70.729 1.00 56.56 115 VAL A O 1
ATOM 859 N N . ARG A 1 116 ? 56.876 -4.701 -70.977 1.00 59.09 116 ARG A N 1
ATOM 860 C CA . ARG A 1 116 ? 57.355 -4.047 -72.208 1.00 59.09 116 ARG A CA 1
ATOM 861 C C . ARG A 1 116 ? 58.449 -3.014 -71.867 1.00 59.09 116 ARG A C 1
ATOM 863 O O . ARG A 1 116 ? 58.208 -2.169 -71.003 1.00 59.09 116 ARG A O 1
ATOM 870 N N . PRO A 1 117 ? 59.617 -3.025 -72.537 1.00 64.06 117 PRO A N 1
ATOM 871 C CA . PRO A 1 117 ? 60.720 -2.115 -72.232 1.00 64.06 117 PRO A CA 1
ATOM 872 C C . PRO A 1 117 ? 60.371 -0.658 -72.577 1.00 64.06 117 PRO A C 1
ATOM 874 O O . PRO A 1 117 ? 59.707 -0.360 -73.573 1.00 64.06 117 PRO A O 1
ATOM 877 N N . SER A 1 118 ? 60.815 0.275 -71.728 1.00 68.94 118 SER A N 1
ATOM 878 C CA . SER A 1 118 ? 60.507 1.701 -71.874 1.00 68.94 118 SER A CA 1
ATOM 879 C C . SER A 1 118 ? 61.255 2.308 -73.069 1.00 68.94 118 SER A C 1
ATOM 881 O O . SER A 1 118 ? 62.479 2.225 -73.150 1.00 68.94 118 SER A O 1
ATOM 883 N N . ARG A 1 119 ? 60.535 3.002 -73.959 1.00 73.38 119 ARG A N 1
ATOM 884 C CA . ARG A 1 119 ? 61.102 3.678 -75.146 1.00 73.38 119 ARG A CA 1
ATOM 885 C C . ARG A 1 119 ? 61.869 4.977 -74.831 1.00 73.38 119 ARG A C 1
ATOM 887 O O . ARG A 1 119 ? 62.396 5.610 -75.742 1.00 73.38 119 ARG A O 1
ATOM 894 N N . LYS A 1 120 ? 61.945 5.385 -73.557 1.00 80.81 120 LYS A N 1
ATOM 895 C CA . LYS A 1 120 ? 62.505 6.681 -73.128 1.00 80.81 120 LYS A CA 1
ATOM 896 C C . LYS A 1 120 ? 63.982 6.905 -73.516 1.00 80.81 120 LYS A C 1
ATOM 898 O O . LYS A 1 120 ? 64.286 8.014 -73.942 1.00 80.81 120 LYS A O 1
ATOM 903 N N . PRO A 1 121 ? 64.902 5.920 -73.455 1.00 84.88 121 PRO A N 1
ATOM 904 C CA . PRO A 1 121 ? 66.304 6.153 -73.831 1.00 84.88 121 PRO A CA 1
ATOM 905 C C . PRO A 1 121 ? 66.493 6.511 -75.312 1.00 84.88 121 PRO A C 1
ATOM 907 O O . PRO A 1 121 ? 67.321 7.359 -75.635 1.00 84.88 121 PRO A O 1
ATOM 910 N N . TYR A 1 122 ? 65.684 5.935 -76.208 1.00 86.38 122 TYR A N 1
ATOM 911 C CA . TYR A 1 122 ? 65.708 6.298 -77.628 1.00 86.38 122 TYR A CA 1
ATOM 912 C C . TYR A 1 122 ? 65.205 7.726 -77.871 1.00 86.38 122 TYR A C 1
ATOM 914 O O . TYR A 1 122 ? 65.729 8.409 -78.746 1.00 86.38 122 TYR A O 1
ATOM 922 N N . LEU A 1 123 ? 64.252 8.212 -77.064 1.00 84.75 123 LEU A N 1
ATOM 923 C CA . LEU A 1 123 ? 63.800 9.605 -77.128 1.00 84.75 123 LEU A CA 1
ATOM 9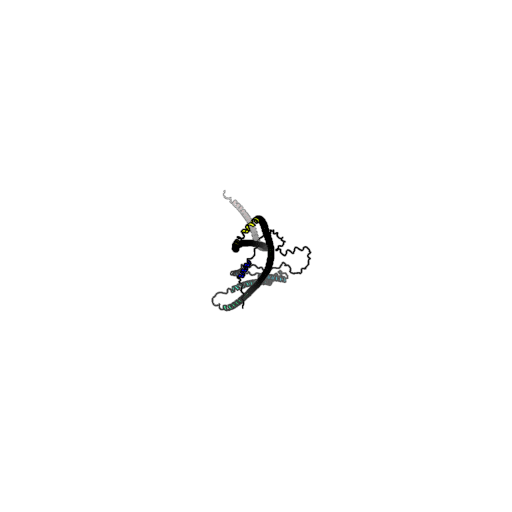24 C C . LEU A 1 123 ? 64.923 10.578 -76.734 1.00 84.75 123 LEU A C 1
ATOM 926 O O . LEU A 1 123 ? 65.143 11.568 -77.425 1.00 84.75 123 LEU A O 1
ATOM 930 N N . PHE A 1 124 ? 65.680 10.277 -75.675 1.00 84.94 124 PHE A N 1
ATOM 931 C CA . PHE A 1 124 ? 66.824 11.106 -75.278 1.00 84.94 124 PHE A CA 1
ATOM 932 C C . PHE A 1 124 ? 67.943 11.106 -76.326 1.00 84.94 124 PHE A C 1
ATOM 934 O O . PHE A 1 124 ? 68.496 12.166 -76.614 1.00 84.94 124 PHE A O 1
ATOM 941 N N . ALA A 1 125 ? 68.238 9.962 -76.953 1.00 89.25 125 ALA A N 1
ATOM 942 C CA . ALA A 1 125 ? 69.192 9.911 -78.062 1.00 89.25 125 ALA A CA 1
ATOM 943 C C . ALA A 1 125 ? 68.716 10.700 -79.290 1.00 89.25 125 ALA A C 1
ATOM 945 O O . ALA A 1 125 ? 69.535 11.350 -79.940 1.00 89.25 125 ALA A O 1
ATOM 946 N N . ALA A 1 126 ? 67.413 10.699 -79.588 1.00 87.56 126 ALA A N 1
ATOM 947 C CA . ALA A 1 126 ? 66.850 11.513 -80.663 1.00 87.56 126 ALA A CA 1
ATOM 948 C C . ALA A 1 126 ? 66.999 13.018 -80.374 1.00 87.56 126 ALA A C 1
ATOM 950 O O . ALA A 1 126 ? 67.432 13.764 -81.250 1.00 87.56 126 ALA A O 1
ATOM 951 N N . ILE A 1 127 ? 66.733 13.454 -79.136 1.00 89.38 127 ILE A N 1
ATOM 952 C CA . ILE A 1 127 ? 66.911 14.855 -78.716 1.00 89.38 127 ILE A CA 1
ATOM 953 C C . ILE A 1 127 ? 68.391 15.264 -78.782 1.00 89.38 127 ILE A C 1
ATOM 955 O O . ILE A 1 127 ? 68.711 16.314 -79.334 1.00 89.38 127 ILE A O 1
ATOM 959 N N . ALA A 1 128 ? 69.305 14.431 -78.277 1.00 88.12 128 ALA A N 1
ATOM 960 C CA . ALA A 1 128 ? 70.743 14.703 -78.333 1.00 88.12 128 ALA A CA 1
ATOM 961 C C . ALA A 1 128 ? 71.265 14.766 -79.780 1.00 88.12 128 ALA A C 1
ATOM 963 O O . ALA A 1 128 ? 72.029 15.667 -80.122 1.00 88.12 128 ALA A O 1
ATOM 964 N N . SER A 1 129 ? 70.796 13.863 -80.647 1.00 90.56 129 SER A N 1
ATOM 965 C CA . SER A 1 129 ? 71.122 13.865 -82.080 1.00 90.56 129 SER A CA 1
ATOM 966 C C . SER A 1 129 ? 70.611 15.127 -82.776 1.00 90.56 129 SER A C 1
ATOM 968 O O . SER A 1 129 ? 71.325 15.722 -83.580 1.00 90.56 129 SER A O 1
ATOM 970 N N . PHE A 1 130 ? 69.399 15.572 -82.430 1.00 91.12 130 PHE A N 1
ATOM 971 C CA . PHE A 1 130 ? 68.820 16.804 -82.957 1.00 91.12 130 PHE A CA 1
ATOM 972 C C . PHE A 1 130 ? 69.617 18.041 -82.524 1.00 91.12 130 PHE A C 1
ATOM 974 O O . PHE A 1 130 ? 69.953 18.877 -83.363 1.00 91.12 130 PHE A O 1
ATOM 981 N N . LEU A 1 131 ? 69.977 18.146 -81.241 1.00 90.75 131 LEU A N 1
ATOM 982 C CA . LEU A 1 131 ? 70.796 19.251 -80.732 1.00 90.75 131 LEU A CA 1
ATOM 983 C C . LEU A 1 131 ? 72.193 19.270 -81.364 1.00 90.75 131 LEU A C 1
ATOM 985 O O . LEU A 1 131 ? 72.687 20.338 -81.717 1.00 90.75 131 LEU A O 1
ATOM 989 N N . TRP A 1 132 ? 72.804 18.102 -81.571 1.00 93.06 132 TRP A N 1
ATOM 990 C CA . TRP A 1 132 ? 74.112 17.990 -82.214 1.00 93.06 132 TRP A CA 1
ATOM 991 C C . TRP A 1 132 ? 74.090 18.442 -83.678 1.00 93.06 132 TRP A C 1
ATOM 993 O O . TRP A 1 132 ? 74.953 19.211 -84.103 1.00 93.06 132 TRP A O 1
ATOM 1003 N N . LEU A 1 133 ? 73.079 18.016 -84.443 1.00 90.00 133 LEU A N 1
ATOM 1004 C CA . LEU A 1 133 ? 72.945 18.383 -85.854 1.00 90.00 133 LEU A CA 1
ATOM 1005 C C . LEU A 1 133 ? 72.697 19.890 -86.008 1.00 90.00 133 LEU A C 1
ATOM 1007 O O . LEU A 1 133 ? 73.350 20.535 -86.824 1.00 90.00 133 LEU A O 1
ATOM 1011 N N . ASN A 1 134 ? 71.839 20.472 -85.164 1.00 87.50 134 ASN A N 1
ATOM 1012 C CA . ASN A 1 134 ? 71.636 21.924 -85.133 1.00 87.50 134 ASN A CA 1
ATOM 1013 C C . ASN A 1 134 ? 72.910 22.675 -84.720 1.00 87.50 134 ASN A C 1
ATOM 1015 O O . ASN A 1 134 ? 73.216 23.713 -85.301 1.00 87.50 134 ASN A O 1
ATOM 1019 N N . GLY A 1 135 ? 73.686 22.134 -83.776 1.00 86.12 135 GLY A N 1
ATOM 1020 C CA . GLY A 1 135 ? 74.989 22.681 -83.397 1.00 86.12 135 GLY A CA 1
ATOM 1021 C C . GLY A 1 135 ? 75.975 22.717 -84.567 1.00 86.12 135 GLY A C 1
ATOM 1022 O O . GLY A 1 135 ? 76.614 23.742 -84.789 1.00 86.12 135 GLY A O 1
ATOM 1023 N N . LEU A 1 136 ? 76.053 21.645 -85.362 1.00 87.38 136 LEU A N 1
ATOM 1024 C CA . LEU A 1 136 ? 76.899 21.581 -86.561 1.00 87.38 136 LEU A CA 1
ATOM 1025 C C . LEU A 1 136 ? 76.446 22.554 -87.654 1.00 87.38 136 LEU A C 1
ATOM 1027 O O . LEU A 1 136 ? 77.282 23.225 -88.257 1.00 87.38 136 LEU A O 1
ATOM 1031 N N . VAL A 1 137 ? 75.135 22.668 -87.883 1.00 85.88 137 VAL A N 1
ATOM 1032 C CA . VAL A 1 137 ? 74.574 23.631 -88.842 1.00 85.88 137 VAL A CA 1
ATOM 1033 C C . VAL A 1 137 ? 74.865 25.067 -88.401 1.00 85.88 137 VAL A C 1
ATOM 1035 O O . VAL A 1 137 ? 75.294 25.870 -89.223 1.00 85.88 137 VAL A O 1
ATOM 1038 N N . ALA A 1 138 ? 74.717 25.386 -87.111 1.00 86.12 138 ALA A N 1
ATOM 1039 C CA . ALA A 1 138 ? 75.041 26.706 -86.570 1.00 86.12 138 ALA A CA 1
ATOM 1040 C C . ALA A 1 138 ? 76.542 27.033 -86.683 1.00 86.12 138 ALA A C 1
ATOM 1042 O O . ALA A 1 138 ? 76.908 28.158 -87.022 1.00 86.12 138 ALA A O 1
ATOM 1043 N N . LEU A 1 139 ? 77.415 26.046 -86.457 1.00 85.00 139 LEU A N 1
ATOM 1044 C CA . LEU A 1 139 ? 78.864 26.192 -86.628 1.00 85.00 139 LEU A CA 1
ATOM 1045 C C . LEU A 1 139 ? 79.234 26.458 -88.091 1.00 85.00 139 LEU A C 1
ATOM 1047 O O . LEU A 1 139 ? 79.985 27.390 -88.377 1.00 85.00 139 LEU A O 1
ATOM 1051 N N . ALA A 1 140 ? 78.660 25.689 -89.017 1.00 83.62 140 ALA A N 1
ATOM 1052 C CA . ALA A 1 140 ? 78.866 25.872 -90.450 1.00 83.62 140 ALA A CA 1
ATOM 1053 C C . ALA A 1 140 ? 78.299 27.216 -90.946 1.00 83.62 140 ALA A C 1
ATOM 1055 O O . ALA A 1 140 ? 78.920 27.883 -91.772 1.00 83.62 140 ALA A O 1
ATOM 1056 N N . TRP A 1 141 ? 77.165 27.665 -90.400 1.00 85.50 141 TRP A N 1
ATOM 1057 C CA . TRP A 1 141 ? 76.586 28.981 -90.683 1.00 85.50 141 TRP A CA 1
ATOM 1058 C C . TRP A 1 141 ? 77.502 30.120 -90.223 1.00 85.50 141 TRP A C 1
ATOM 1060 O O . TRP A 1 141 ? 77.766 31.052 -90.978 1.00 85.50 141 TRP A O 1
ATOM 1070 N N . ASN A 1 142 ? 78.042 30.021 -89.006 1.00 85.12 142 ASN A N 1
ATOM 1071 C CA . ASN A 1 142 ? 78.942 31.032 -88.456 1.00 85.12 142 ASN A CA 1
ATOM 1072 C C . ASN A 1 142 ? 80.276 31.090 -89.220 1.00 85.12 142 ASN A C 1
ATOM 1074 O O . ASN A 1 142 ? 80.775 32.168 -89.526 1.00 85.12 142 ASN A O 1
ATOM 1078 N N . GLN A 1 143 ? 80.840 29.934 -89.580 1.00 80.94 143 GLN A N 1
ATOM 1079 C CA . GLN A 1 143 ? 82.127 29.876 -90.276 1.00 80.94 143 GLN A CA 1
ATOM 1080 C C . GLN A 1 143 ? 82.041 30.262 -91.761 1.00 80.94 143 GLN A C 1
ATOM 1082 O O . GLN A 1 143 ? 83.024 30.734 -92.326 1.00 80.94 143 GLN A O 1
ATOM 1087 N N . SER A 1 144 ? 80.869 30.108 -92.383 1.00 79.12 144 SER A N 1
ATOM 1088 C CA . SER A 1 144 ? 80.603 30.541 -93.763 1.00 79.12 144 SER A CA 1
ATOM 1089 C C . SER A 1 144 ? 80.178 32.007 -93.888 1.00 79.12 144 SER A C 1
ATOM 1091 O O . SER A 1 144 ? 79.970 32.484 -95.001 1.00 79.12 144 SER A O 1
ATOM 1093 N N . GLY A 1 145 ? 80.025 32.727 -92.769 1.00 78.25 145 GLY A N 1
ATOM 1094 C CA . GLY A 1 145 ? 79.526 34.105 -92.767 1.00 78.25 145 GLY A CA 1
ATOM 1095 C C . GLY A 1 145 ? 78.046 34.233 -93.151 1.00 78.25 145 GLY A C 1
ATOM 1096 O O . GLY A 1 145 ? 77.609 35.323 -93.510 1.00 78.25 145 GLY A O 1
ATOM 1097 N N . GLY A 1 146 ? 77.278 33.139 -93.075 1.00 77.25 146 GLY A N 1
ATOM 1098 C CA . GLY A 1 146 ? 75.839 33.103 -93.347 1.00 77.25 146 GLY A CA 1
ATOM 1099 C C . GLY A 1 146 ? 75.421 32.529 -94.705 1.00 77.25 146 GLY A C 1
ATOM 1100 O O . GLY A 1 146 ? 74.223 32.443 -94.961 1.00 77.25 146 GLY A O 1
ATOM 1101 N N . ASP A 1 147 ? 76.358 32.093 -95.556 1.00 82.25 147 ASP A N 1
ATOM 1102 C CA . ASP A 1 147 ? 76.040 31.414 -96.824 1.00 82.25 147 ASP A CA 1
ATOM 1103 C C . ASP A 1 147 ? 76.457 29.934 -96.810 1.00 82.25 147 ASP A C 1
ATOM 1105 O O . ASP A 1 147 ? 77.526 29.522 -97.275 1.00 82.25 147 ASP A O 1
ATOM 1109 N N . LEU A 1 148 ? 75.555 29.106 -96.280 1.00 79.12 148 LEU A N 1
ATOM 1110 C CA . LEU A 1 148 ? 75.776 27.672 -96.109 1.00 79.12 148 LEU A CA 1
ATOM 1111 C C . LEU A 1 148 ? 75.846 26.911 -97.446 1.00 79.12 148 LEU A C 1
ATOM 1113 O O . LEU A 1 148 ? 76.500 25.870 -97.528 1.00 79.12 148 LEU A O 1
ATOM 1117 N N . LYS A 1 149 ? 75.193 27.414 -98.505 1.00 82.00 149 LYS A N 1
ATOM 1118 C CA . LYS A 1 149 ? 75.151 26.731 -99.808 1.00 82.00 149 LYS A CA 1
ATOM 1119 C C . LYS A 1 149 ? 76.521 26.780 -100.477 1.00 82.00 149 LYS A C 1
ATOM 1121 O O . LYS A 1 149 ? 77.016 25.737 -100.901 1.00 82.00 149 LYS A O 1
ATOM 1126 N N . SER A 1 150 ? 77.142 27.960 -100.492 1.00 76.06 150 SER A N 1
ATOM 1127 C CA . SER A 1 150 ? 78.501 28.154 -101.006 1.00 76.06 150 SER A CA 1
ATOM 1128 C C . SER A 1 150 ? 79.526 27.331 -100.216 1.00 76.06 150 SER A C 1
ATOM 1130 O O . SER A 1 150 ? 80.338 26.613 -100.807 1.00 76.06 150 SER A O 1
ATOM 1132 N N . PHE A 1 151 ? 79.411 27.329 -98.880 1.00 81.69 151 PHE A N 1
ATOM 1133 C CA . PHE A 1 151 ? 80.272 26.545 -97.992 1.00 81.69 151 PHE A CA 1
ATOM 1134 C C . PHE A 1 151 ? 80.233 25.047 -98.297 1.00 81.69 151 PHE A C 1
ATOM 1136 O O . PHE A 1 151 ? 81.285 24.429 -98.411 1.00 81.69 151 PHE A O 1
ATOM 1143 N N . ILE A 1 152 ? 79.044 24.466 -98.491 1.00 80.62 152 ILE A N 1
ATOM 1144 C CA . ILE A 1 152 ? 78.903 23.032 -98.779 1.00 80.62 152 ILE A CA 1
ATOM 1145 C C . ILE A 1 152 ? 79.436 22.686 -100.178 1.00 80.62 152 ILE A C 1
ATOM 1147 O O . ILE A 1 152 ? 80.101 21.664 -100.335 1.00 80.62 152 ILE A O 1
ATOM 1151 N N . THR A 1 153 ? 79.199 23.530 -101.190 1.00 83.06 153 THR A N 1
ATOM 1152 C CA . THR A 1 153 ? 79.705 23.291 -102.556 1.00 83.06 153 THR A CA 1
ATOM 1153 C C . THR A 1 153 ? 81.217 23.480 -102.700 1.00 83.06 153 THR A C 1
ATOM 1155 O O . THR A 1 153 ? 81.809 22.925 -103.621 1.00 83.06 153 THR A O 1
ATOM 1158 N N . GLY A 1 154 ? 81.846 24.241 -101.798 1.00 79.50 154 GLY A N 1
ATOM 1159 C CA . GLY A 1 154 ? 83.292 24.485 -101.784 1.00 79.50 154 GLY A CA 1
ATOM 1160 C C . GLY A 1 154 ? 84.118 23.404 -101.078 1.00 79.50 154 GLY A C 1
ATOM 1161 O O . GLY A 1 154 ? 85.347 23.480 -101.076 1.00 79.50 154 GLY A O 1
ATOM 1162 N N . LEU A 1 155 ? 83.475 22.402 -100.469 1.00 82.56 155 LEU A N 1
ATOM 1163 C CA . LEU A 1 155 ? 84.167 21.325 -99.764 1.00 82.56 155 LEU A CA 1
ATOM 1164 C C . LEU A 1 155 ? 84.833 20.361 -100.754 1.00 82.56 155 LEU A C 1
ATOM 1166 O O . LEU A 1 155 ? 84.209 19.847 -101.682 1.00 82.56 155 LEU A O 1
ATOM 1170 N N . THR A 1 156 ? 86.102 20.039 -100.509 1.00 88.25 156 THR A N 1
ATOM 1171 C CA . THR A 1 156 ? 86.797 18.973 -101.249 1.00 88.25 156 THR A CA 1
ATOM 1172 C C . THR A 1 156 ? 86.194 17.592 -100.948 1.00 88.25 156 THR A C 1
ATOM 1174 O O . THR A 1 156 ? 85.545 17.390 -99.919 1.00 88.25 156 THR A O 1
ATOM 1177 N N . ALA A 1 157 ? 86.447 16.594 -101.803 1.00 81.12 157 ALA A N 1
ATOM 1178 C CA . ALA A 1 157 ? 85.968 15.219 -101.591 1.00 81.12 157 ALA A CA 1
ATOM 1179 C C . ALA A 1 157 ? 86.404 14.628 -100.231 1.00 81.12 157 ALA A C 1
ATOM 1181 O O . ALA A 1 157 ? 85.657 13.889 -99.595 1.00 81.12 157 ALA A O 1
ATOM 1182 N N . LEU A 1 158 ? 87.592 15.000 -99.743 1.00 80.69 158 LEU A N 1
ATOM 1183 C CA . LEU A 1 158 ? 88.059 14.575 -98.424 1.00 80.69 158 LEU A CA 1
ATOM 1184 C C . LEU A 1 158 ? 87.316 15.304 -97.293 1.00 80.69 158 LEU A C 1
ATOM 1186 O O . LEU A 1 158 ? 86.926 14.684 -96.309 1.00 80.69 158 LEU A O 1
ATOM 1190 N N . GLN A 1 159 ? 87.078 16.611 -97.429 1.00 83.75 159 GLN A N 1
ATOM 1191 C CA . GLN A 1 159 ? 86.375 17.396 -96.409 1.00 83.75 159 GLN A CA 1
ATOM 1192 C C . GLN A 1 159 ? 84.883 17.051 -96.327 1.00 83.75 159 GLN A C 1
ATOM 1194 O O . GLN A 1 159 ? 84.339 16.986 -95.228 1.00 83.75 159 GLN A O 1
ATOM 1199 N N . THR A 1 160 ? 84.225 16.768 -97.454 1.00 83.00 160 THR A N 1
ATOM 1200 C CA . THR A 1 160 ? 82.837 16.273 -97.465 1.00 83.00 160 THR A CA 1
ATOM 1201 C C . THR A 1 160 ? 82.713 14.938 -96.732 1.00 83.00 160 THR A C 1
ATOM 1203 O O . THR A 1 160 ? 81.790 14.775 -95.936 1.00 83.00 160 THR A O 1
ATOM 1206 N N . ALA A 1 161 ? 83.672 14.021 -96.905 1.00 82.44 161 ALA A N 1
ATOM 1207 C CA . ALA A 1 161 ? 83.716 12.770 -96.150 1.00 82.44 161 ALA A CA 1
ATOM 1208 C C . ALA A 1 161 ? 83.889 13.007 -94.638 1.00 82.44 161 ALA A C 1
ATOM 1210 O O . ALA A 1 161 ? 83.216 12.364 -93.832 1.00 82.44 161 ALA A O 1
ATOM 1211 N N . VAL A 1 162 ? 84.733 13.967 -94.243 1.00 85.38 162 VAL A N 1
ATOM 1212 C CA . VAL A 1 162 ? 84.922 14.340 -92.830 1.00 85.38 162 VAL A CA 1
ATOM 1213 C C . VAL A 1 162 ? 83.651 14.950 -92.233 1.00 85.38 162 VAL A C 1
ATOM 1215 O O . VAL A 1 162 ? 83.254 14.567 -91.135 1.00 85.38 162 VAL A O 1
ATOM 1218 N N . VAL A 1 163 ? 82.969 15.849 -92.948 1.00 85.19 163 VAL A N 1
ATOM 1219 C CA . VAL A 1 163 ? 81.704 16.448 -92.485 1.00 85.19 163 VAL A CA 1
ATOM 1220 C C . VAL A 1 163 ? 80.599 15.392 -92.394 1.00 85.19 163 VAL A C 1
ATOM 1222 O O . VAL A 1 163 ? 79.882 15.341 -91.394 1.00 85.19 163 VAL A O 1
ATOM 1225 N N . ALA A 1 164 ? 80.495 14.498 -93.380 1.00 84.00 164 ALA A N 1
ATOM 1226 C CA . ALA A 1 164 ? 79.546 13.388 -93.346 1.00 84.00 164 ALA A CA 1
ATOM 1227 C C . ALA A 1 164 ? 79.799 12.464 -92.143 1.00 84.00 164 ALA A C 1
ATOM 1229 O O . ALA A 1 164 ? 78.858 12.093 -91.440 1.00 84.00 164 ALA A O 1
ATOM 1230 N N . ALA A 1 165 ? 81.065 12.156 -91.846 1.00 85.88 165 ALA A N 1
ATOM 1231 C CA . ALA A 1 165 ? 81.442 11.387 -90.664 1.00 85.88 165 ALA A CA 1
ATOM 1232 C C . ALA A 1 165 ? 81.141 12.135 -89.350 1.00 85.88 165 ALA A C 1
ATOM 1234 O O . ALA A 1 165 ? 80.680 11.516 -88.393 1.00 85.88 165 ALA A O 1
ATOM 1235 N N . ALA A 1 166 ? 81.337 13.457 -89.302 1.00 86.19 166 ALA A N 1
ATOM 1236 C CA . ALA A 1 166 ? 81.049 14.284 -88.127 1.00 86.19 166 ALA A CA 1
ATOM 1237 C C . ALA A 1 166 ? 79.544 14.419 -87.827 1.00 86.19 166 ALA A C 1
ATOM 1239 O O . ALA A 1 166 ? 79.159 14.569 -86.665 1.00 86.19 166 ALA A O 1
ATOM 1240 N N . ILE A 1 167 ? 78.691 14.332 -88.852 1.00 88.50 167 ILE A N 1
ATOM 1241 C CA . ILE A 1 167 ? 77.231 14.280 -88.695 1.00 88.50 167 ILE A CA 1
ATOM 1242 C C . ILE A 1 167 ? 76.796 12.865 -88.294 1.00 88.50 167 ILE A C 1
ATOM 1244 O O . ILE A 1 167 ? 76.105 12.689 -87.292 1.00 88.50 167 ILE A O 1
ATOM 1248 N N . ALA A 1 168 ? 77.204 11.844 -89.053 1.00 87.06 168 ALA A N 1
ATOM 1249 C CA . ALA A 1 168 ? 76.703 10.483 -88.874 1.00 87.06 168 ALA A CA 1
ATOM 1250 C C . ALA A 1 168 ? 77.267 9.790 -87.623 1.00 87.06 168 ALA A C 1
ATOM 1252 O O . ALA A 1 168 ? 76.526 9.118 -86.908 1.00 87.06 168 ALA A O 1
ATOM 1253 N N . GLY A 1 169 ? 78.560 9.963 -87.334 1.00 86.06 169 GLY A N 1
ATOM 1254 C CA . GLY A 1 169 ? 79.256 9.264 -86.252 1.00 86.06 169 GLY A CA 1
ATOM 1255 C C . GLY A 1 169 ? 78.612 9.480 -84.878 1.00 86.06 169 GLY A C 1
ATOM 1256 O O . GLY A 1 169 ? 78.205 8.501 -84.251 1.00 86.06 169 GLY A O 1
ATOM 1257 N N . PRO A 1 170 ? 78.448 10.730 -84.409 1.00 89.25 170 PRO A N 1
ATOM 1258 C CA . PRO A 1 170 ? 77.855 11.016 -83.102 1.00 89.25 170 PRO A CA 1
ATOM 1259 C C . PRO A 1 170 ? 76.384 10.603 -82.991 1.00 89.25 170 PRO A C 1
ATOM 1261 O O . PRO A 1 170 ? 75.977 10.082 -81.957 1.00 89.25 170 PRO A O 1
ATOM 1264 N N . ILE A 1 171 ? 75.594 10.754 -84.059 1.00 89.88 171 ILE A N 1
ATOM 1265 C CA . ILE A 1 171 ? 74.183 10.332 -84.083 1.00 89.88 171 ILE A CA 1
ATOM 1266 C C . ILE A 1 171 ? 74.075 8.812 -83.925 1.00 89.88 171 ILE A C 1
ATOM 1268 O O . ILE A 1 171 ? 73.316 8.317 -83.088 1.00 89.88 171 ILE A O 1
ATOM 1272 N N . VAL A 1 172 ? 74.879 8.061 -84.684 1.00 88.06 172 VAL A N 1
ATOM 1273 C CA . VAL A 1 172 ? 74.967 6.602 -84.555 1.00 88.06 172 VAL A CA 1
ATOM 1274 C C . VAL A 1 172 ? 75.454 6.219 -83.158 1.00 88.06 172 VAL A C 1
ATOM 1276 O O . VAL A 1 172 ? 74.900 5.306 -82.552 1.00 88.06 172 VAL A O 1
ATOM 1279 N N . LEU A 1 173 ? 76.422 6.944 -82.597 1.00 88.25 173 LEU A N 1
ATOM 1280 C CA . LEU A 1 173 ? 76.934 6.695 -81.252 1.00 88.25 173 LEU A CA 1
ATOM 1281 C C . LEU A 1 173 ? 75.875 6.942 -80.165 1.00 88.25 173 LEU A C 1
ATOM 1283 O O . LEU A 1 173 ? 75.746 6.123 -79.255 1.00 88.25 173 LEU A O 1
ATOM 1287 N N . PHE A 1 174 ? 75.056 7.993 -80.267 1.00 90.88 174 PHE A N 1
ATOM 1288 C CA . PHE A 1 174 ? 73.933 8.221 -79.350 1.00 90.88 174 PHE A CA 1
ATOM 1289 C C . PHE A 1 174 ? 72.867 7.129 -79.471 1.00 90.88 174 PHE A C 1
ATOM 1291 O O . PHE A 1 174 ? 72.380 6.635 -78.453 1.00 90.88 174 PHE A O 1
ATOM 1298 N N . LEU A 1 175 ? 72.545 6.695 -80.693 1.00 86.62 175 LEU A N 1
ATOM 1299 C CA . LEU A 1 175 ? 71.615 5.589 -80.933 1.00 86.62 175 LEU A CA 1
ATOM 1300 C C . LEU A 1 175 ? 72.137 4.256 -80.383 1.00 86.62 175 LEU A C 1
ATOM 1302 O O . LEU A 1 175 ? 71.382 3.533 -79.736 1.00 86.62 175 LEU A O 1
ATOM 1306 N N . ILE A 1 176 ? 73.422 3.949 -80.577 1.00 85.81 176 ILE A N 1
ATOM 1307 C CA . ILE A 1 176 ? 74.078 2.771 -79.992 1.00 85.81 176 ILE A CA 1
ATOM 1308 C C . ILE A 1 176 ? 74.054 2.867 -78.467 1.00 85.81 176 ILE A C 1
ATOM 1310 O O . ILE A 1 176 ? 73.734 1.890 -77.800 1.00 85.81 176 ILE A O 1
ATOM 1314 N N . THR A 1 177 ? 74.310 4.044 -77.899 1.00 84.81 177 THR A N 1
ATOM 1315 C CA . THR A 1 177 ? 74.274 4.249 -76.445 1.00 84.81 177 THR A CA 1
ATOM 1316 C C . THR A 1 177 ? 72.863 4.047 -75.886 1.00 84.81 177 THR A C 1
ATOM 1318 O O . THR A 1 177 ? 72.702 3.385 -74.863 1.00 84.81 177 THR A O 1
ATOM 1321 N N . ALA A 1 178 ? 71.820 4.529 -76.571 1.00 86.94 178 ALA A N 1
ATOM 1322 C CA . ALA A 1 178 ? 70.430 4.258 -76.199 1.00 86.94 178 ALA A CA 1
ATOM 1323 C C . ALA A 1 178 ? 70.059 2.778 -76.353 1.00 86.94 178 ALA A C 1
ATOM 1325 O O . ALA A 1 178 ? 69.408 2.223 -75.467 1.00 86.94 178 ALA A O 1
ATOM 1326 N N . MET A 1 179 ? 70.510 2.124 -77.427 1.00 84.12 179 MET A N 1
ATOM 1327 C CA . MET A 1 179 ? 70.322 0.688 -77.633 1.00 84.12 179 MET A CA 1
ATOM 1328 C C . MET A 1 179 ? 70.980 -0.118 -76.511 1.00 84.12 179 MET A C 1
ATOM 1330 O O . MET A 1 179 ? 70.347 -1.002 -75.939 1.00 84.12 179 MET A O 1
ATOM 1334 N N . LEU A 1 180 ? 72.215 0.220 -76.139 1.00 83.25 180 LEU A N 1
ATOM 1335 C CA . LEU A 1 180 ? 72.932 -0.398 -75.028 1.00 83.25 180 LEU A CA 1
ATOM 1336 C C . LEU A 1 180 ? 72.260 -0.103 -73.687 1.00 83.25 180 LEU A C 1
ATOM 1338 O O . LEU A 1 180 ? 72.173 -0.998 -72.857 1.00 83.25 180 LEU A O 1
ATOM 1342 N N . ALA A 1 181 ? 71.729 1.102 -73.475 1.00 81.06 181 ALA A N 1
ATOM 1343 C CA . ALA A 1 181 ? 71.013 1.451 -72.250 1.00 81.06 181 ALA A CA 1
ATOM 1344 C C . ALA A 1 181 ? 69.705 0.658 -72.095 1.00 81.06 181 ALA A C 1
ATOM 1346 O O . ALA A 1 181 ? 69.409 0.171 -71.001 1.00 81.06 181 ALA A O 1
ATOM 1347 N N . VAL A 1 182 ? 68.948 0.483 -73.186 1.00 79.94 182 VAL A N 1
ATOM 1348 C CA . VAL A 1 182 ? 67.741 -0.358 -73.218 1.00 79.94 182 VAL A CA 1
ATOM 1349 C C . VAL A 1 182 ? 68.110 -1.823 -73.030 1.00 79.94 182 VAL A C 1
ATOM 1351 O O . VAL A 1 182 ? 67.541 -2.474 -72.161 1.00 79.94 182 VAL A O 1
ATOM 1354 N N . ARG A 1 183 ? 69.120 -2.324 -73.746 1.00 73.62 183 ARG A N 1
ATOM 1355 C CA . ARG A 1 183 ? 69.581 -3.714 -73.636 1.00 73.62 183 ARG A CA 1
ATOM 1356 C C . ARG A 1 183 ? 70.184 -4.029 -72.268 1.00 73.62 183 ARG A C 1
ATOM 1358 O O . ARG A 1 183 ? 70.000 -5.127 -71.761 1.00 73.62 183 ARG A O 1
ATOM 1365 N N . ALA A 1 184 ? 70.829 -3.062 -71.621 1.00 70.69 184 ALA A N 1
ATOM 1366 C CA . ALA A 1 184 ? 71.294 -3.174 -70.243 1.00 70.69 184 ALA A CA 1
ATOM 1367 C C . ALA A 1 184 ? 70.131 -3.157 -69.240 1.00 70.69 184 ALA A C 1
ATOM 1369 O O . ALA A 1 184 ? 70.198 -3.846 -68.226 1.00 70.69 184 ALA A O 1
ATOM 1370 N N . HIS A 1 185 ? 69.053 -2.411 -69.507 1.00 69.50 185 HIS A N 1
ATOM 1371 C CA . HIS A 1 185 ? 67.834 -2.467 -68.692 1.00 69.50 185 HIS A CA 1
ATOM 1372 C C . HIS A 1 185 ? 67.079 -3.788 -68.873 1.00 69.50 185 HIS A C 1
ATOM 1374 O O . HIS A 1 185 ? 66.651 -4.376 -67.883 1.00 69.50 185 HIS A O 1
ATOM 1380 N N . GLU A 1 186 ? 66.981 -4.292 -70.103 1.00 68.31 186 GLU A N 1
ATOM 1381 C CA . GLU A 1 186 ? 66.421 -5.610 -70.414 1.00 68.31 186 GLU A CA 1
ATOM 1382 C C . GLU A 1 186 ? 67.254 -6.723 -69.768 1.00 68.31 186 GLU A C 1
ATOM 1384 O O . GLU A 1 186 ? 66.702 -7.575 -69.078 1.00 68.31 186 GLU A O 1
ATOM 1389 N N . MET A 1 187 ? 68.587 -6.667 -69.872 1.00 64.75 187 MET A N 1
ATOM 1390 C CA . MET A 1 187 ? 69.476 -7.616 -69.196 1.00 64.75 187 MET A CA 1
ATOM 1391 C C . MET A 1 187 ? 69.440 -7.479 -67.672 1.00 64.75 187 MET A C 1
ATOM 1393 O O . MET A 1 187 ? 69.609 -8.485 -67.003 1.00 64.75 187 MET A O 1
ATOM 1397 N N . ARG A 1 188 ? 69.170 -6.304 -67.086 1.00 66.12 188 ARG A N 1
ATOM 1398 C CA . ARG A 1 188 ? 68.973 -6.163 -65.626 1.00 66.12 188 ARG A CA 1
ATOM 1399 C C . ARG A 1 188 ? 67.665 -6.790 -65.145 1.00 66.12 188 ARG A C 1
ATOM 1401 O O . ARG A 1 188 ? 67.633 -7.341 -64.047 1.00 66.12 188 ARG A O 1
ATOM 1408 N N . LEU A 1 189 ? 66.609 -6.728 -65.957 1.00 61.12 189 LEU A N 1
ATOM 1409 C CA . LEU A 1 189 ? 65.326 -7.365 -65.653 1.00 61.12 189 LEU A CA 1
ATOM 1410 C C . LEU A 1 189 ? 65.415 -8.892 -65.821 1.00 61.12 189 LEU A C 1
ATOM 1412 O O . LEU A 1 189 ? 64.967 -9.641 -64.957 1.00 61.12 189 LEU A O 1
ATOM 1416 N N . VAL A 1 190 ? 66.083 -9.349 -66.885 1.00 59.50 190 VAL A N 1
ATOM 1417 C CA . VAL A 1 190 ? 66.316 -10.772 -67.166 1.00 59.50 190 VAL A CA 1
ATOM 1418 C C . VAL A 1 190 ? 67.357 -11.378 -66.219 1.00 59.50 190 VAL A C 1
ATOM 1420 O O . VAL A 1 190 ? 67.177 -12.508 -65.794 1.00 59.50 190 VAL A O 1
ATOM 1423 N N . ALA A 1 191 ? 68.389 -10.646 -65.788 1.00 59.31 191 ALA A N 1
ATOM 1424 C CA . ALA A 1 191 ? 69.364 -11.135 -64.805 1.00 59.31 191 ALA A CA 1
ATOM 1425 C C . ALA A 1 191 ? 68.752 -11.344 -63.411 1.00 59.31 191 ALA A C 1
ATOM 1427 O O . ALA A 1 191 ? 69.214 -12.213 -62.676 1.00 59.31 191 ALA A O 1
ATOM 1428 N N . ARG A 1 192 ? 67.687 -10.608 -63.056 1.00 58.41 192 ARG A N 1
ATOM 1429 C CA . ARG A 1 192 ? 66.909 -10.880 -61.835 1.00 58.41 192 ARG A CA 1
ATOM 1430 C C . ARG A 1 192 ? 66.035 -12.130 -61.966 1.00 58.41 192 ARG A C 1
ATOM 1432 O O . ARG A 1 192 ? 65.991 -12.910 -61.028 1.00 58.41 192 ARG A O 1
ATOM 1439 N N . ALA A 1 193 ? 65.420 -12.367 -63.127 1.00 50.97 193 ALA A N 1
ATOM 1440 C CA . ALA A 1 193 ? 64.595 -13.558 -63.369 1.00 50.97 193 ALA A CA 1
ATOM 1441 C C . ALA A 1 193 ? 65.421 -14.844 -63.604 1.00 50.97 193 ALA A C 1
ATOM 1443 O O . ALA A 1 193 ? 65.051 -15.919 -63.143 1.00 50.97 193 ALA A O 1
ATOM 1444 N N . VAL A 1 194 ? 66.573 -14.745 -64.275 1.00 51.75 194 VAL A N 1
ATOM 1445 C CA . VAL A 1 194 ? 67.510 -15.862 -64.489 1.00 51.75 194 VAL A CA 1
ATOM 1446 C C . VAL A 1 194 ? 68.344 -16.128 -63.236 1.00 51.75 194 VAL A C 1
ATOM 1448 O O . VAL A 1 194 ? 68.702 -17.272 -63.002 1.00 51.75 194 VAL A O 1
ATOM 1451 N N . GLY A 1 195 ? 68.585 -15.131 -62.378 1.00 54.31 195 GLY A N 1
ATOM 1452 C CA . GLY A 1 195 ? 69.213 -15.344 -61.069 1.00 54.31 195 GLY A CA 1
ATOM 1453 C C . GLY A 1 195 ? 68.391 -16.253 -60.149 1.00 54.31 195 GLY A C 1
ATOM 1454 O O . GLY A 1 195 ? 68.962 -17.039 -59.403 1.00 54.31 195 GLY A O 1
ATOM 1455 N N . GLU A 1 196 ? 67.062 -16.216 -60.257 1.00 50.28 196 GLU A N 1
ATOM 1456 C CA . GLU A 1 196 ? 66.162 -17.035 -59.435 1.00 50.28 196 GLU A CA 1
ATOM 1457 C C . GLU A 1 196 ? 65.887 -18.426 -60.049 1.00 50.28 196 GLU A C 1
ATOM 1459 O O . GLU A 1 196 ? 65.639 -19.388 -59.323 1.00 50.28 196 GLU A O 1
ATOM 1464 N N . VAL A 1 197 ? 66.032 -18.573 -61.376 1.00 47.22 197 VAL A N 1
ATOM 1465 C CA . VAL A 1 197 ? 65.953 -19.865 -62.093 1.00 47.22 197 VAL A CA 1
ATOM 1466 C C . VAL A 1 197 ? 67.301 -20.604 -62.128 1.00 47.22 197 VAL A C 1
ATOM 1468 O O . VAL A 1 197 ? 67.319 -21.823 -61.999 1.00 47.22 197 VAL A O 1
ATOM 1471 N N . ALA A 1 198 ? 68.440 -19.907 -62.209 1.00 48.28 198 ALA A N 1
ATOM 1472 C CA . ALA A 1 198 ? 69.777 -20.511 -62.129 1.00 48.28 198 ALA A CA 1
ATOM 1473 C C . ALA A 1 198 ? 70.076 -21.087 -60.735 1.00 48.28 198 ALA A C 1
ATOM 1475 O O . ALA A 1 198 ? 70.834 -22.043 -60.620 1.00 48.28 198 ALA A O 1
ATOM 1476 N N . ILE A 1 199 ? 69.427 -20.556 -59.692 1.00 50.88 199 ILE A N 1
ATOM 1477 C CA . ILE A 1 199 ? 69.459 -21.120 -58.333 1.00 50.88 199 ILE A CA 1
ATOM 1478 C C . ILE A 1 199 ? 68.523 -22.337 -58.196 1.00 50.88 199 ILE A C 1
ATOM 1480 O O . ILE A 1 199 ? 68.690 -23.137 -57.285 1.00 50.88 199 ILE A O 1
ATOM 1484 N N . ARG A 1 200 ? 67.563 -22.534 -59.112 1.00 47.44 200 ARG A N 1
ATOM 1485 C CA . ARG A 1 200 ? 66.604 -23.655 -59.071 1.00 47.44 200 ARG A CA 1
ATOM 1486 C C . ARG A 1 200 ? 66.840 -24.749 -60.122 1.00 47.44 200 ARG A C 1
ATOM 1488 O O . ARG A 1 200 ? 66.083 -25.713 -60.140 1.00 47.44 200 ARG A O 1
ATOM 1495 N N . LEU A 1 201 ? 67.875 -24.636 -60.964 1.00 44.53 201 LEU A N 1
ATOM 1496 C CA . LEU A 1 201 ? 68.274 -25.666 -61.945 1.00 44.53 201 LEU A CA 1
ATOM 1497 C C . LEU A 1 201 ? 69.594 -26.391 -61.620 1.00 44.53 201 LEU A C 1
ATOM 1499 O O . LEU A 1 201 ? 70.063 -27.188 -62.427 1.00 44.53 201 LEU A O 1
ATOM 1503 N N . ALA A 1 202 ? 70.160 -26.168 -60.435 1.00 44.97 202 ALA A N 1
ATOM 1504 C CA . ALA A 1 202 ? 71.223 -26.990 -59.859 1.00 44.97 202 ALA A CA 1
ATOM 1505 C C . ALA A 1 202 ? 70.875 -27.193 -58.376 1.00 44.97 202 ALA A C 1
ATOM 1507 O O . ALA A 1 202 ? 71.015 -26.259 -57.600 1.00 44.97 202 ALA A O 1
ATOM 1508 N N . GLU A 1 203 ? 70.311 -28.287 -57.877 1.00 36.69 203 GLU A N 1
ATOM 1509 C CA . GLU A 1 203 ? 70.147 -29.683 -58.302 1.00 36.69 203 GLU A CA 1
ATOM 1510 C C . GLU A 1 203 ? 68.953 -30.252 -57.484 1.00 36.69 203 GLU A C 1
ATOM 1512 O O . GLU A 1 203 ? 68.644 -29.710 -56.416 1.00 36.69 203 GLU A O 1
ATOM 1517 N N . PRO A 1 204 ? 68.254 -31.312 -57.944 1.00 52.19 204 PRO A N 1
ATOM 1518 C CA . PRO A 1 204 ? 68.663 -32.646 -57.484 1.00 52.19 204 PRO A CA 1
ATOM 1519 C C . PRO A 1 204 ? 68.545 -33.752 -58.551 1.00 52.19 204 PRO A C 1
ATOM 1521 O O . PRO A 1 204 ? 67.542 -33.851 -59.249 1.00 52.19 204 PRO A O 1
ATOM 1524 N N . GLU A 1 205 ? 69.555 -34.620 -58.645 1.00 35.84 205 GLU A N 1
ATOM 1525 C CA . GLU A 1 205 ? 69.503 -36.015 -58.173 1.00 35.84 205 GLU A CA 1
ATOM 1526 C C . GLU A 1 205 ? 70.849 -36.727 -58.403 1.00 35.84 205 GLU A C 1
ATOM 1528 O O . GLU A 1 205 ? 71.670 -36.359 -59.238 1.00 35.84 205 GLU A O 1
ATOM 1533 N N . SER A 1 206 ? 71.062 -37.759 -57.598 1.00 38.41 206 SER A N 1
ATOM 1534 C CA . SER A 1 206 ? 72.205 -38.661 -57.548 1.00 38.41 206 SER A CA 1
ATOM 1535 C C . SER A 1 206 ? 72.636 -39.263 -58.891 1.00 38.41 206 SER A C 1
ATOM 1537 O O . SER A 1 206 ? 71.822 -39.891 -59.556 1.00 38.41 206 SER A O 1
ATOM 1539 N N . PHE A 1 207 ? 73.951 -39.277 -59.142 1.00 34.53 207 PHE A N 1
ATOM 1540 C CA . PHE A 1 207 ? 74.717 -40.527 -59.272 1.00 34.53 207 PHE A CA 1
ATOM 1541 C C . PHE A 1 207 ? 76.149 -40.328 -58.730 1.00 34.53 207 PHE A C 1
ATOM 1543 O O . PHE A 1 207 ? 76.987 -39.705 -59.365 1.00 34.53 207 PHE A O 1
ATOM 1550 N N . SER A 1 208 ? 76.366 -40.844 -57.512 1.00 49.94 208 SER A N 1
ATOM 1551 C CA . SER A 1 208 ? 77.623 -41.178 -56.814 1.00 49.94 208 SER A CA 1
ATOM 1552 C C . SER A 1 208 ? 78.908 -40.355 -57.039 1.00 49.94 208 SER A C 1
ATOM 1554 O O . SER A 1 208 ? 79.547 -40.424 -58.083 1.00 49.94 208 SER A O 1
ATOM 1556 N N . THR A 1 209 ? 79.384 -39.784 -55.921 1.00 47.84 209 THR A N 1
ATOM 1557 C CA . THR A 1 209 ? 80.810 -39.631 -55.532 1.00 47.84 209 THR A CA 1
ATOM 1558 C C . THR A 1 209 ? 81.466 -38.243 -55.600 1.00 47.84 209 THR A C 1
ATOM 1560 O O . THR A 1 209 ? 82.483 -38.071 -54.939 1.00 47.84 209 THR A O 1
ATOM 1563 N N . ASP A 1 210 ? 80.834 -37.198 -56.143 1.00 48.59 210 ASP A N 1
ATOM 1564 C CA . ASP A 1 210 ? 81.278 -35.803 -55.871 1.00 48.59 210 ASP A CA 1
ATOM 1565 C C . ASP A 1 210 ? 80.540 -35.131 -54.686 1.00 48.59 210 ASP A C 1
ATOM 1567 O O . ASP A 1 210 ? 80.908 -34.050 -54.222 1.00 48.59 210 ASP A O 1
ATOM 1571 N N . ALA A 1 211 ? 79.557 -35.830 -54.103 1.00 49.12 211 ALA A N 1
ATOM 1572 C CA . ALA A 1 211 ? 78.666 -35.382 -53.023 1.00 49.12 211 ALA A CA 1
ATOM 1573 C C . ALA A 1 211 ? 79.337 -35.063 -51.664 1.00 49.12 211 ALA A C 1
ATOM 1575 O O . ALA A 1 211 ? 78.652 -34.671 -50.722 1.00 49.12 211 ALA A O 1
ATOM 1576 N N . VAL A 1 212 ? 80.658 -35.213 -51.524 1.00 51.09 212 VAL A N 1
ATOM 1577 C CA . VAL A 1 212 ? 81.343 -35.089 -50.220 1.00 51.09 212 VAL A CA 1
ATOM 1578 C C . VAL A 1 212 ? 82.167 -33.801 -50.082 1.00 51.09 212 VAL A C 1
ATOM 1580 O O . VAL A 1 212 ? 82.271 -33.270 -48.979 1.00 51.09 212 VAL A O 1
ATOM 1583 N N . LEU A 1 213 ? 82.694 -33.216 -51.165 1.00 49.44 213 LEU A N 1
ATOM 1584 C CA . LEU A 1 213 ? 83.543 -32.009 -51.076 1.00 49.44 213 LEU A CA 1
ATOM 1585 C C . LEU A 1 213 ? 82.744 -30.697 -51.126 1.00 49.44 213 LEU A C 1
ATOM 1587 O O . LEU A 1 213 ? 83.108 -29.703 -50.486 1.00 49.44 213 LEU A O 1
ATOM 1591 N N . THR A 1 214 ? 81.594 -30.717 -51.792 1.00 52.19 214 THR A N 1
ATOM 1592 C CA . THR A 1 214 ? 80.650 -29.594 -51.875 1.00 52.19 214 THR A CA 1
ATOM 1593 C C . THR A 1 214 ? 79.918 -29.374 -50.549 1.00 52.19 214 THR A C 1
ATOM 1595 O O . THR A 1 214 ? 79.593 -28.239 -50.202 1.00 52.19 214 THR A O 1
ATOM 1598 N N . MET A 1 215 ? 79.746 -30.428 -49.745 1.00 43.25 215 MET A N 1
ATOM 1599 C CA . MET A 1 215 ? 79.090 -30.378 -48.435 1.00 43.25 215 MET A CA 1
ATOM 1600 C C . MET A 1 215 ? 79.858 -29.487 -47.440 1.00 43.25 215 MET A C 1
ATOM 1602 O O . MET A 1 215 ? 79.246 -28.722 -46.708 1.00 43.25 215 MET A O 1
ATOM 1606 N N . SER A 1 216 ? 81.193 -29.460 -47.472 1.00 43.44 216 SER A N 1
ATOM 1607 C CA . SER A 1 216 ? 82.014 -28.639 -46.560 1.00 43.44 216 SER A CA 1
ATOM 1608 C C . SER A 1 216 ? 82.001 -27.126 -46.846 1.00 43.44 216 SER A C 1
ATOM 1610 O O . SER A 1 216 ? 82.030 -26.322 -45.913 1.00 43.44 216 SER A O 1
ATOM 1612 N N . GLN A 1 217 ? 81.936 -26.700 -48.113 1.00 57.00 217 GLN A N 1
ATOM 1613 C CA . GLN A 1 217 ? 81.821 -25.273 -48.471 1.00 57.00 217 GLN A CA 1
ATOM 1614 C C . GLN A 1 217 ? 80.371 -24.788 -48.484 1.00 57.00 217 GLN A C 1
ATOM 1616 O O . GLN A 1 217 ? 80.110 -23.633 -48.144 1.00 57.00 217 GLN A O 1
ATOM 1621 N N . THR A 1 218 ? 79.436 -25.680 -48.804 1.00 53.94 218 THR A N 1
ATOM 1622 C CA . THR A 1 218 ? 78.000 -25.403 -48.737 1.00 53.94 218 THR A CA 1
ATOM 1623 C C . THR A 1 218 ? 77.549 -25.311 -47.295 1.00 53.94 218 THR A C 1
ATOM 1625 O O . THR A 1 218 ? 76.868 -24.360 -46.978 1.00 53.94 218 THR A O 1
ATOM 1628 N N . VAL A 1 219 ? 78.038 -26.139 -46.367 1.00 55.91 219 VAL A N 1
ATOM 1629 C CA . VAL A 1 219 ? 77.794 -25.913 -44.931 1.00 55.91 219 VAL A CA 1
ATOM 1630 C C . VAL A 1 219 ? 78.313 -24.542 -44.494 1.00 55.91 219 VAL A C 1
ATOM 1632 O O . VAL A 1 219 ? 77.647 -23.869 -43.729 1.00 55.91 219 VAL A O 1
ATOM 1635 N N . ARG A 1 220 ? 79.446 -24.049 -45.006 1.00 62.66 220 ARG A N 1
ATOM 1636 C CA . ARG A 1 220 ? 79.959 -22.721 -44.618 1.00 62.66 220 ARG A CA 1
ATOM 1637 C C . ARG A 1 220 ? 79.128 -21.565 -45.182 1.00 62.66 220 ARG A C 1
ATOM 1639 O O . ARG A 1 220 ? 78.940 -20.557 -44.509 1.00 62.66 220 ARG A O 1
ATOM 1646 N N . ARG A 1 221 ? 78.641 -21.708 -46.414 1.00 61.09 221 ARG A N 1
ATOM 1647 C CA . ARG A 1 221 ? 77.814 -20.707 -47.099 1.00 61.09 221 ARG A CA 1
ATOM 1648 C C . ARG A 1 221 ? 76.356 -20.768 -46.660 1.00 61.09 221 ARG A C 1
ATOM 1650 O O . ARG A 1 221 ? 75.727 -19.728 -46.570 1.00 61.09 221 ARG A O 1
ATOM 1657 N N . GLU A 1 222 ? 75.889 -21.948 -46.287 1.00 61.25 222 GLU A N 1
ATOM 1658 C CA . GLU A 1 222 ? 74.565 -22.195 -45.742 1.00 61.25 222 GLU A CA 1
ATOM 1659 C C . GLU A 1 222 ? 74.512 -21.915 -44.254 1.00 61.25 222 GLU A C 1
ATOM 1661 O O . GLU A 1 222 ? 73.502 -21.431 -43.797 1.00 61.25 222 GLU A O 1
ATOM 1666 N N . VAL A 1 223 ? 75.607 -22.019 -43.502 1.00 65.12 223 VAL A N 1
ATOM 1667 C CA . VAL A 1 223 ? 75.709 -21.415 -42.162 1.00 65.12 223 VAL A CA 1
ATOM 1668 C C . VAL A 1 223 ? 75.797 -19.887 -42.248 1.00 65.12 223 VAL A C 1
ATOM 1670 O O . VAL A 1 223 ? 75.312 -19.217 -41.347 1.00 65.12 223 VAL A O 1
ATOM 1673 N N . ALA A 1 224 ? 76.342 -19.303 -43.324 1.00 68.44 224 ALA A N 1
ATOM 1674 C CA . ALA A 1 224 ? 76.327 -17.851 -43.541 1.00 68.44 224 ALA A CA 1
ATOM 1675 C C . ALA A 1 224 ? 74.975 -17.331 -44.070 1.00 68.44 224 ALA A C 1
ATOM 1677 O O . ALA A 1 224 ? 74.568 -16.237 -43.706 1.00 68.44 224 ALA A O 1
ATOM 1678 N N . ALA A 1 225 ? 74.259 -18.108 -44.886 1.00 67.25 225 ALA A N 1
ATOM 1679 C CA . ALA A 1 225 ? 72.917 -17.792 -45.378 1.00 67.25 225 ALA A CA 1
ATOM 1680 C C . ALA A 1 225 ? 71.826 -18.153 -44.360 1.00 67.25 225 ALA A C 1
ATOM 1682 O O . ALA A 1 225 ? 70.836 -17.441 -44.259 1.00 67.25 225 ALA A O 1
ATOM 1683 N N . VAL A 1 226 ? 72.026 -19.190 -43.545 1.00 65.88 226 VAL A N 1
ATOM 1684 C CA . VAL A 1 226 ? 71.296 -19.408 -42.290 1.00 65.88 226 VAL A CA 1
ATOM 1685 C C . VAL A 1 226 ? 71.716 -18.351 -41.284 1.00 65.88 226 VAL A C 1
ATOM 1687 O O . VAL A 1 226 ? 70.866 -17.919 -40.545 1.00 65.88 226 VAL A O 1
ATOM 1690 N N . GLY A 1 227 ? 72.948 -17.845 -41.285 1.00 73.19 227 GLY A N 1
ATOM 1691 C CA . GLY A 1 227 ? 73.367 -16.699 -40.471 1.00 73.19 227 GLY A CA 1
ATOM 1692 C C . GLY A 1 227 ? 72.630 -15.411 -40.844 1.00 73.19 227 GLY A C 1
ATOM 1693 O O . GLY A 1 227 ? 72.027 -14.800 -39.978 1.00 73.19 227 GLY A O 1
ATOM 1694 N N . ASP A 1 228 ? 72.576 -15.056 -42.130 1.00 72.06 228 ASP A N 1
ATOM 1695 C CA . ASP A 1 228 ? 71.854 -13.889 -42.677 1.00 72.06 228 ASP A CA 1
ATOM 1696 C C . ASP A 1 228 ? 70.322 -14.109 -42.703 1.00 72.06 228 ASP A C 1
ATOM 1698 O O . ASP A 1 228 ? 69.516 -13.183 -42.614 1.00 72.06 228 ASP A O 1
ATOM 1702 N N . GLY A 1 229 ? 69.889 -15.366 -42.802 1.00 70.94 229 GLY A N 1
ATOM 1703 C CA . GLY A 1 229 ? 68.503 -15.810 -42.681 1.00 70.94 229 GLY A CA 1
ATOM 1704 C C . GLY A 1 229 ? 68.022 -15.824 -41.232 1.00 70.94 229 GLY A C 1
ATOM 1705 O O . GLY A 1 229 ? 66.879 -15.461 -40.985 1.00 70.94 229 GLY A O 1
ATOM 1706 N N . VAL A 1 230 ? 68.898 -16.155 -40.280 1.00 71.38 230 VAL A N 1
ATOM 1707 C CA . VAL A 1 230 ? 68.706 -16.043 -38.828 1.00 71.38 230 VAL A CA 1
ATOM 1708 C C . VAL A 1 230 ? 68.815 -14.588 -38.409 1.00 71.38 230 VAL A C 1
ATOM 1710 O O . VAL A 1 230 ? 68.005 -14.188 -37.598 1.00 71.38 230 VAL A O 1
ATOM 1713 N N . GLU A 1 231 ? 69.687 -13.762 -38.990 1.00 79.25 231 GLU A N 1
ATOM 1714 C CA . GLU A 1 231 ? 69.711 -12.308 -38.771 1.00 79.25 231 GLU A CA 1
ATOM 1715 C C . GLU A 1 231 ? 68.454 -11.634 -39.335 1.00 79.25 231 GLU A C 1
ATOM 1717 O O . GLU A 1 231 ? 67.870 -10.797 -38.656 1.00 79.25 231 GLU A O 1
ATOM 1722 N N . ARG A 1 232 ? 67.945 -12.034 -40.512 1.00 73.62 232 ARG A N 1
ATOM 1723 C CA . ARG A 1 232 ? 66.634 -11.566 -41.012 1.00 73.62 232 ARG A CA 1
ATOM 1724 C C . ARG A 1 232 ? 65.456 -12.118 -40.232 1.00 73.62 232 ARG A C 1
ATOM 1726 O O . ARG A 1 232 ? 64.470 -11.407 -40.065 1.00 73.62 232 ARG A O 1
ATOM 1733 N N . ALA A 1 233 ? 65.517 -13.369 -39.791 1.00 73.94 233 ALA A N 1
ATOM 1734 C CA . ALA A 1 233 ? 64.488 -13.949 -38.943 1.00 73.94 233 ALA A CA 1
ATOM 1735 C C . ALA A 1 233 ? 64.529 -13.336 -37.540 1.00 73.94 233 ALA A C 1
ATOM 1737 O O . ALA A 1 233 ? 63.466 -13.128 -36.987 1.00 73.94 233 ALA A O 1
ATOM 1738 N N . LEU A 1 234 ? 65.699 -12.967 -37.007 1.00 76.25 234 LEU A N 1
ATOM 1739 C CA . LEU A 1 234 ? 65.887 -12.195 -35.774 1.00 76.25 234 LEU A CA 1
ATOM 1740 C C . LEU A 1 234 ? 65.447 -10.747 -35.953 1.00 76.25 234 LEU A C 1
ATOM 1742 O O . LEU A 1 234 ? 64.850 -10.199 -35.042 1.00 76.25 234 LEU A O 1
ATOM 1746 N N . ALA A 1 235 ? 65.679 -10.133 -37.114 1.00 79.00 235 ALA A N 1
ATOM 1747 C CA . ALA A 1 235 ? 65.173 -8.800 -37.424 1.00 79.00 235 ALA A CA 1
ATOM 1748 C C . ALA A 1 235 ? 63.644 -8.811 -37.530 1.00 79.00 235 ALA A C 1
ATOM 1750 O O . ALA A 1 235 ? 62.993 -7.985 -36.909 1.00 79.00 235 ALA A O 1
ATOM 1751 N N . ARG A 1 236 ? 63.050 -9.800 -38.214 1.00 75.44 236 ARG A N 1
ATOM 1752 C CA . ARG A 1 236 ? 61.590 -9.998 -38.245 1.00 75.44 236 ARG A CA 1
ATOM 1753 C C . ARG A 1 236 ? 61.021 -10.423 -36.904 1.00 75.44 236 ARG A C 1
ATOM 1755 O O . ARG A 1 236 ? 59.928 -10.001 -36.568 1.00 75.44 236 ARG A O 1
ATOM 1762 N N . ALA A 1 237 ? 61.722 -11.261 -36.148 1.00 78.88 237 ALA A N 1
ATOM 1763 C CA . ALA A 1 237 ? 61.330 -11.638 -34.798 1.00 78.88 237 ALA A CA 1
ATOM 1764 C C . ALA A 1 237 ? 61.472 -10.452 -33.846 1.00 78.88 237 ALA A C 1
ATOM 1766 O O . ALA A 1 237 ? 60.675 -10.355 -32.933 1.00 78.88 237 ALA A O 1
ATOM 1767 N N . GLY A 1 238 ? 62.405 -9.529 -34.086 1.00 81.44 238 GLY A N 1
ATOM 1768 C CA . GLY A 1 238 ? 62.562 -8.271 -33.361 1.00 81.44 238 GLY A CA 1
ATOM 1769 C C . GLY A 1 238 ? 61.514 -7.231 -33.763 1.00 81.44 238 GLY A C 1
ATOM 1770 O O . GLY A 1 238 ? 61.002 -6.518 -32.908 1.00 81.44 238 GLY A O 1
ATOM 1771 N N . GLU A 1 239 ? 61.117 -7.176 -35.036 1.00 81.88 239 GLU A N 1
ATOM 1772 C CA . GLU A 1 239 ? 59.971 -6.391 -35.517 1.00 81.88 239 GLU A CA 1
ATOM 1773 C C . GLU A 1 239 ? 58.656 -6.954 -34.975 1.00 81.88 239 GLU A C 1
ATOM 1775 O O . GLU A 1 239 ? 57.818 -6.188 -34.512 1.00 81.88 239 GLU A O 1
ATOM 1780 N N . LEU A 1 240 ? 58.495 -8.281 -34.958 1.00 83.69 240 LEU A N 1
ATOM 1781 C CA . LEU A 1 240 ? 57.385 -8.971 -34.306 1.00 83.69 240 LEU A CA 1
ATOM 1782 C C . LEU A 1 240 ? 57.444 -8.813 -32.792 1.00 83.69 240 LEU A C 1
ATOM 1784 O O . LEU A 1 240 ? 56.401 -8.617 -32.204 1.00 83.69 240 LEU A O 1
ATOM 1788 N N . GLU A 1 241 ? 58.607 -8.836 -32.142 1.00 86.25 241 GLU A N 1
ATOM 1789 C CA . GLU A 1 241 ? 58.742 -8.555 -30.707 1.00 86.25 241 GLU A CA 1
ATOM 1790 C C . GLU A 1 241 ? 58.367 -7.104 -30.424 1.00 86.25 241 GLU A C 1
ATOM 1792 O O . GLU A 1 241 ? 57.707 -6.836 -29.431 1.00 86.25 241 GLU A O 1
ATOM 1797 N N . THR A 1 242 ? 58.733 -6.169 -31.301 1.00 86.00 242 THR A N 1
ATOM 1798 C CA . THR A 1 242 ? 58.374 -4.751 -31.181 1.00 86.00 242 THR A CA 1
ATOM 1799 C C . THR A 1 242 ? 56.885 -4.537 -31.435 1.00 86.00 242 THR A C 1
ATOM 1801 O O . THR A 1 242 ? 56.254 -3.768 -30.717 1.00 86.00 242 THR A O 1
ATOM 1804 N N . LEU A 1 243 ? 56.302 -5.241 -32.406 1.00 85.75 243 LEU A N 1
ATOM 1805 C CA . LEU A 1 243 ? 54.873 -5.206 -32.706 1.00 85.75 243 LEU A CA 1
ATOM 1806 C C . LEU A 1 243 ? 54.063 -5.881 -31.605 1.00 85.75 243 LEU A C 1
ATOM 1808 O O . LEU A 1 243 ? 53.090 -5.312 -31.145 1.00 85.75 243 LEU A O 1
ATOM 1812 N N . VAL A 1 244 ? 54.497 -7.041 -31.122 1.00 83.81 244 VAL A N 1
ATOM 1813 C CA . VAL A 1 244 ? 53.910 -7.742 -29.981 1.00 83.81 244 VAL A CA 1
ATOM 1814 C C . VAL A 1 244 ? 54.114 -6.929 -28.709 1.00 83.81 244 VAL A C 1
ATOM 1816 O O . VAL A 1 244 ? 53.182 -6.853 -27.934 1.00 83.81 244 VAL A O 1
ATOM 1819 N N . ARG A 1 245 ? 55.238 -6.233 -28.489 1.00 87.38 245 ARG A N 1
ATOM 1820 C CA . ARG A 1 245 ? 55.370 -5.254 -27.391 1.00 87.38 245 ARG A CA 1
ATOM 1821 C C . ARG A 1 245 ? 54.467 -4.051 -27.582 1.00 87.38 245 ARG A C 1
ATOM 1823 O O . ARG A 1 245 ? 53.990 -3.522 -26.590 1.00 87.38 245 ARG A O 1
ATOM 1830 N N . GLY A 1 246 ? 54.239 -3.602 -28.810 1.00 90.00 246 GLY A N 1
ATOM 1831 C CA . GLY A 1 246 ? 53.295 -2.532 -29.123 1.00 90.00 246 GLY A CA 1
ATOM 1832 C C . GLY A 1 246 ? 51.855 -2.954 -28.843 1.00 90.00 246 GLY A C 1
ATOM 1833 O O . GLY A 1 246 ? 51.107 -2.216 -28.206 1.00 90.00 246 GLY A O 1
ATOM 1834 N N . GLU A 1 247 ? 51.495 -4.172 -29.234 1.00 88.81 247 GLU A N 1
ATOM 1835 C CA . GLU A 1 247 ? 50.184 -4.770 -29.004 1.00 88.81 247 GLU A CA 1
ATOM 1836 C C . GLU A 1 247 ? 49.990 -5.113 -27.525 1.00 88.81 247 GLU A C 1
ATOM 1838 O O . GLU A 1 247 ? 48.960 -4.808 -26.947 1.00 88.81 247 GLU A O 1
ATOM 1843 N N . ILE A 1 248 ? 51.013 -5.650 -26.859 1.00 86.12 248 ILE A N 1
ATOM 1844 C CA . ILE A 1 248 ? 51.031 -5.853 -25.408 1.00 86.12 248 ILE A CA 1
ATOM 1845 C C . ILE A 1 248 ? 50.964 -4.505 -24.701 1.00 86.12 248 ILE A C 1
ATOM 1847 O O . ILE A 1 248 ? 50.214 -4.395 -23.754 1.00 86.12 248 ILE A O 1
ATOM 1851 N N . SER A 1 249 ? 51.648 -3.455 -25.157 1.00 89.56 249 SER A N 1
ATOM 1852 C CA . SER A 1 249 ? 51.584 -2.128 -24.528 1.00 89.56 249 SER A CA 1
ATOM 1853 C C . SER A 1 249 ? 50.223 -1.459 -24.720 1.00 89.56 249 SER A C 1
ATOM 1855 O O . SER A 1 249 ? 49.738 -0.776 -23.819 1.00 89.56 249 SER A O 1
ATOM 1857 N N . THR A 1 250 ? 49.582 -1.640 -25.876 1.00 88.19 250 THR A N 1
ATOM 1858 C CA . THR A 1 250 ? 48.211 -1.162 -26.109 1.00 88.19 250 THR A CA 1
ATOM 1859 C C . THR A 1 250 ? 47.198 -1.987 -25.329 1.00 88.19 250 THR A C 1
ATOM 1861 O O . THR A 1 250 ? 46.272 -1.411 -24.765 1.00 88.19 250 THR A O 1
ATOM 1864 N N . LEU A 1 251 ? 47.409 -3.296 -25.205 1.00 86.06 251 LEU A N 1
ATOM 1865 C CA . LEU A 1 251 ? 46.586 -4.195 -24.408 1.00 86.06 251 LEU A CA 1
ATOM 1866 C C . LEU A 1 251 ? 46.764 -3.944 -22.903 1.00 86.06 251 LEU A C 1
ATOM 1868 O O . LEU A 1 251 ? 45.772 -3.837 -22.200 1.00 86.06 251 LEU A O 1
ATOM 1872 N N . GLU A 1 252 ? 47.986 -3.768 -22.405 1.00 91.06 252 GLU A N 1
ATOM 1873 C CA . GLU A 1 252 ? 48.314 -3.359 -21.032 1.00 91.06 252 GLU A CA 1
ATOM 1874 C C . GLU A 1 252 ? 47.721 -1.989 -20.725 1.00 91.06 252 GLU A C 1
ATOM 1876 O O . GLU A 1 252 ? 47.167 -1.798 -19.650 1.00 91.06 252 GLU A O 1
ATOM 1881 N N . ARG A 1 253 ? 47.768 -1.045 -21.673 1.00 88.44 253 ARG A N 1
ATOM 1882 C CA . ARG A 1 253 ? 47.118 0.260 -21.521 1.00 88.44 253 ARG A CA 1
ATOM 1883 C C . ARG A 1 253 ? 45.595 0.130 -21.505 1.00 88.44 253 ARG A C 1
ATOM 1885 O O . ARG A 1 253 ? 44.967 0.734 -20.650 1.00 88.44 253 ARG A O 1
ATOM 1892 N N . ALA A 1 254 ? 45.001 -0.698 -22.363 1.00 86.31 254 ALA A N 1
ATOM 1893 C CA . ALA A 1 254 ? 43.561 -0.953 -22.363 1.00 86.31 254 ALA A CA 1
ATOM 1894 C C . ALA A 1 254 ? 43.096 -1.703 -21.104 1.00 86.31 254 ALA A C 1
ATOM 1896 O O . ALA A 1 254 ? 42.032 -1.397 -20.572 1.00 86.31 254 ALA A O 1
ATOM 1897 N N . TYR A 1 255 ? 43.884 -2.657 -20.601 1.00 90.00 255 TYR A N 1
ATOM 1898 C CA . TYR A 1 255 ? 43.633 -3.340 -19.333 1.00 90.00 255 TYR A CA 1
ATOM 1899 C C . TYR A 1 255 ? 43.843 -2.413 -18.145 1.00 90.00 255 TYR A C 1
ATOM 1901 O O . TYR A 1 255 ? 43.034 -2.462 -17.232 1.00 90.00 255 TYR A O 1
ATOM 1909 N N . SER A 1 256 ? 44.855 -1.546 -18.165 1.00 92.88 256 SER A N 1
ATOM 1910 C CA . SER A 1 256 ? 45.079 -0.528 -17.137 1.00 92.88 256 SER A CA 1
ATOM 1911 C C . SER A 1 256 ? 43.943 0.497 -17.122 1.00 92.88 256 SER A C 1
ATOM 1913 O O . SER A 1 256 ? 43.409 0.792 -16.058 1.00 92.88 256 SER A O 1
ATOM 1915 N N . ASP A 1 257 ? 43.480 0.958 -18.285 1.00 90.44 257 ASP A N 1
ATOM 1916 C CA . ASP A 1 257 ? 42.311 1.835 -18.401 1.00 90.44 257 ASP A CA 1
ATOM 1917 C C . ASP A 1 257 ? 41.028 1.126 -17.939 1.00 90.44 257 ASP A C 1
ATOM 1919 O O . ASP A 1 257 ? 40.198 1.726 -17.250 1.00 90.44 257 ASP A O 1
ATOM 1923 N N . ASN A 1 258 ? 40.861 -0.161 -18.266 1.00 87.75 258 ASN A N 1
ATOM 1924 C CA . ASN A 1 258 ? 39.760 -0.970 -17.740 1.00 87.75 258 ASN A CA 1
ATOM 1925 C C . ASN A 1 258 ? 39.872 -1.176 -16.228 1.00 87.75 258 ASN A C 1
ATOM 1927 O O . ASN A 1 258 ? 38.865 -1.095 -15.541 1.00 87.75 258 ASN A O 1
ATOM 1931 N N . GLU A 1 259 ? 41.063 -1.409 -15.685 1.00 94.19 259 GLU A N 1
ATOM 1932 C CA . GLU A 1 259 ? 41.308 -1.562 -14.251 1.00 94.19 259 GLU A CA 1
ATOM 1933 C C . GLU A 1 259 ? 41.002 -0.260 -13.509 1.00 94.19 259 GLU A C 1
ATOM 1935 O O . GLU A 1 259 ? 40.330 -0.290 -12.482 1.00 94.19 259 GLU A O 1
ATOM 1940 N N . ILE A 1 260 ? 41.423 0.887 -14.051 1.00 91.50 260 ILE A N 1
ATOM 1941 C CA . ILE A 1 260 ? 41.088 2.215 -13.526 1.00 91.50 260 ILE A CA 1
ATOM 1942 C C . ILE A 1 260 ? 39.573 2.422 -13.554 1.00 91.50 260 ILE A C 1
ATOM 1944 O O . ILE A 1 260 ? 39.002 2.853 -12.556 1.00 91.50 260 ILE A O 1
ATOM 1948 N N . ARG A 1 261 ? 38.901 2.072 -14.656 1.00 90.75 261 ARG A N 1
ATOM 1949 C CA . ARG A 1 261 ? 37.439 2.175 -14.772 1.00 90.75 261 ARG A CA 1
ATOM 1950 C C . ARG A 1 261 ? 36.713 1.249 -13.799 1.00 90.75 261 ARG A C 1
ATOM 1952 O O . ARG A 1 261 ? 35.734 1.661 -13.191 1.00 90.75 261 ARG A O 1
ATOM 1959 N N . ILE A 1 262 ? 37.171 0.008 -13.643 1.00 91.38 262 ILE A N 1
ATOM 1960 C CA . ILE A 1 262 ? 36.600 -0.946 -12.688 1.00 91.38 262 ILE A CA 1
ATOM 1961 C C . ILE A 1 262 ? 36.819 -0.437 -11.265 1.00 91.38 262 ILE A C 1
ATOM 1963 O O . ILE A 1 262 ? 35.871 -0.449 -10.491 1.00 91.38 262 ILE A O 1
ATOM 1967 N N . ARG A 1 263 ? 38.010 0.073 -10.926 1.00 92.62 263 ARG A N 1
ATOM 1968 C CA . ARG A 1 263 ? 38.257 0.717 -9.629 1.00 92.62 263 ARG A CA 1
ATOM 1969 C C . ARG A 1 263 ? 37.330 1.904 -9.409 1.00 92.62 263 ARG A C 1
ATOM 1971 O O . ARG A 1 263 ? 36.692 1.950 -8.372 1.00 92.62 263 ARG A O 1
ATOM 1978 N N . SER A 1 264 ? 37.164 2.788 -10.394 1.00 93.00 264 SER A N 1
ATOM 1979 C CA . SER A 1 264 ? 36.263 3.938 -10.256 1.00 93.00 264 SER A CA 1
ATOM 1980 C C . SER A 1 264 ? 34.802 3.510 -10.082 1.00 93.00 264 SER A C 1
ATOM 1982 O O . SER A 1 264 ? 34.082 4.112 -9.297 1.00 93.00 264 SER A O 1
ATOM 1984 N N . LEU A 1 265 ? 34.353 2.468 -10.791 1.00 90.81 265 LEU A N 1
ATOM 1985 C CA . LEU A 1 265 ? 33.010 1.903 -10.628 1.00 90.81 265 LEU A CA 1
ATOM 1986 C C . LEU A 1 265 ? 32.834 1.227 -9.266 1.00 90.81 265 LEU A C 1
ATOM 1988 O O . LEU A 1 265 ? 31.762 1.314 -8.678 1.00 90.81 265 LEU A O 1
ATOM 1992 N N . VAL A 1 266 ? 33.867 0.549 -8.766 1.00 93.31 266 VAL A N 1
ATOM 1993 C CA . VAL A 1 266 ? 33.868 -0.064 -7.434 1.00 93.31 266 VAL A CA 1
ATOM 1994 C C . VAL A 1 266 ? 33.853 1.012 -6.351 1.00 93.31 266 VAL A C 1
ATOM 1996 O O . VAL A 1 266 ? 33.070 0.889 -5.416 1.00 93.31 266 VAL A O 1
ATOM 1999 N N . ASP A 1 267 ? 34.636 2.079 -6.495 1.00 94.75 267 ASP A N 1
ATOM 2000 C CA . ASP A 1 267 ? 34.643 3.217 -5.572 1.00 94.75 267 ASP A CA 1
ATOM 2001 C C . ASP A 1 267 ? 33.278 3.923 -5.565 1.00 94.75 267 ASP A C 1
ATOM 2003 O O . ASP A 1 267 ? 32.742 4.209 -4.497 1.00 94.75 267 ASP A O 1
ATOM 2007 N N . GLU A 1 268 ? 32.657 4.110 -6.735 1.00 93.69 268 GLU A N 1
ATOM 2008 C CA . GLU A 1 268 ? 31.293 4.640 -6.854 1.00 93.69 268 GLU A CA 1
ATOM 2009 C C . GLU A 1 268 ? 30.261 3.710 -6.190 1.00 93.69 268 GLU A C 1
ATOM 2011 O O . GLU A 1 268 ? 29.386 4.170 -5.462 1.00 93.69 268 GLU A O 1
ATOM 2016 N N . LEU A 1 269 ? 30.375 2.389 -6.370 1.00 90.62 269 LEU A N 1
ATOM 2017 C CA . LEU A 1 269 ? 29.507 1.409 -5.705 1.00 90.62 269 LEU A CA 1
ATOM 2018 C C . LEU A 1 269 ? 29.697 1.393 -4.185 1.00 90.62 269 LEU A C 1
ATOM 2020 O O . LEU A 1 269 ? 28.720 1.248 -3.447 1.00 90.62 269 LEU A O 1
ATOM 2024 N N . ILE A 1 270 ? 30.932 1.534 -3.702 1.00 93.62 270 ILE A N 1
ATOM 2025 C CA . ILE A 1 270 ? 31.232 1.645 -2.272 1.00 93.62 270 ILE A CA 1
ATOM 2026 C C . ILE A 1 270 ? 30.627 2.938 -1.724 1.00 93.62 270 ILE A C 1
ATOM 2028 O O . ILE A 1 270 ? 29.925 2.879 -0.717 1.00 93.62 270 ILE A O 1
ATOM 2032 N N . ALA A 1 271 ? 30.795 4.067 -2.416 1.00 92.81 271 ALA A N 1
ATOM 2033 C CA . ALA A 1 271 ? 30.201 5.346 -2.034 1.00 92.81 271 ALA A CA 1
ATOM 2034 C C . ALA A 1 271 ? 28.662 5.289 -2.024 1.00 92.81 271 ALA A C 1
ATOM 2036 O O . ALA A 1 271 ? 28.021 5.747 -1.075 1.00 92.81 271 ALA A O 1
ATOM 2037 N N . GLN A 1 272 ? 28.047 4.657 -3.029 1.00 93.56 272 GLN A N 1
ATOM 2038 C CA . GLN A 1 272 ? 26.604 4.409 -3.054 1.00 93.56 272 GLN A CA 1
ATOM 2039 C C . GLN A 1 272 ? 26.164 3.519 -1.892 1.00 93.56 272 GLN A C 1
ATOM 2041 O O . GLN A 1 272 ? 25.174 3.824 -1.227 1.00 93.56 272 GLN A O 1
ATOM 2046 N N . ARG A 1 273 ? 26.904 2.445 -1.594 1.00 94.38 273 ARG A N 1
ATOM 2047 C CA . ARG A 1 273 ? 26.623 1.567 -0.452 1.00 94.38 273 ARG A CA 1
ATOM 2048 C C . ARG A 1 273 ? 26.727 2.321 0.871 1.00 94.38 273 ARG A C 1
ATOM 2050 O O . ARG A 1 273 ? 25.850 2.159 1.713 1.00 94.38 273 ARG A O 1
ATOM 2057 N N . GLU A 1 274 ? 27.757 3.135 1.064 1.00 94.19 274 GLU A N 1
ATOM 2058 C CA . GLU A 1 274 ? 27.916 3.962 2.263 1.00 94.19 274 GLU A CA 1
ATOM 2059 C C . GLU A 1 274 ? 26.785 4.983 2.398 1.00 94.19 274 GLU A C 1
ATOM 2061 O O . GLU A 1 274 ? 26.230 5.130 3.483 1.00 94.19 274 GLU A O 1
ATOM 2066 N N . SER A 1 275 ? 26.366 5.613 1.297 1.00 93.62 275 SER A N 1
ATOM 2067 C CA . SER A 1 275 ? 25.206 6.510 1.269 1.00 93.62 275 SER A CA 1
ATOM 2068 C C . SER A 1 275 ? 23.909 5.786 1.647 1.00 93.62 275 SER A C 1
ATOM 2070 O O . SER A 1 275 ? 23.136 6.289 2.465 1.00 93.62 275 SER A O 1
ATOM 2072 N N . ILE A 1 276 ? 23.687 4.573 1.126 1.00 90.06 276 ILE A N 1
ATOM 2073 C CA . ILE A 1 276 ? 22.527 3.740 1.471 1.00 90.06 276 ILE A CA 1
ATOM 2074 C C . ILE A 1 276 ? 22.555 3.358 2.953 1.00 90.06 276 ILE A C 1
ATOM 2076 O O . ILE A 1 276 ? 21.532 3.478 3.623 1.00 90.06 276 ILE A O 1
ATOM 2080 N N . VAL A 1 277 ? 23.706 2.932 3.481 1.00 95.00 277 VAL A N 1
ATOM 2081 C CA . VAL A 1 277 ? 23.858 2.586 4.903 1.00 95.00 277 VAL A CA 1
ATOM 2082 C C . VAL A 1 277 ? 23.627 3.816 5.781 1.00 95.00 277 VAL A C 1
ATOM 2084 O O . VAL A 1 277 ? 22.840 3.7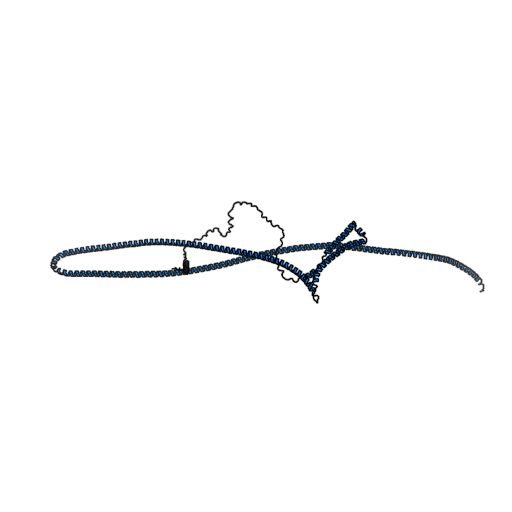49 6.719 1.00 95.00 277 VAL A O 1
ATOM 2087 N N . ALA A 1 278 ? 24.210 4.963 5.430 1.00 92.75 278 ALA A N 1
ATOM 2088 C CA . ALA A 1 278 ? 23.989 6.218 6.140 1.00 92.75 278 ALA A CA 1
ATOM 2089 C C . ALA A 1 278 ? 22.518 6.659 6.088 1.00 92.75 278 ALA A C 1
ATOM 2091 O O . ALA A 1 278 ? 21.994 7.194 7.065 1.00 92.75 278 ALA A O 1
ATOM 2092 N N . ASN A 1 279 ? 21.829 6.430 4.967 1.00 89.44 279 ASN A N 1
ATOM 2093 C CA . ASN A 1 279 ? 20.401 6.698 4.848 1.00 89.44 279 ASN A CA 1
ATOM 2094 C C . ASN A 1 279 ? 19.569 5.734 5.704 1.00 89.44 279 ASN A C 1
ATOM 2096 O O . ASN A 1 279 ? 18.646 6.175 6.381 1.00 89.44 279 ASN A O 1
ATOM 2100 N N . ALA A 1 280 ? 19.922 4.447 5.733 1.00 91.44 280 ALA A N 1
ATOM 2101 C CA . ALA A 1 280 ? 19.286 3.452 6.591 1.00 91.44 280 ALA A CA 1
ATOM 2102 C C . ALA A 1 280 ? 19.482 3.775 8.081 1.00 91.44 280 ALA A C 1
ATOM 2104 O O . ALA A 1 280 ? 18.533 3.668 8.854 1.00 91.44 280 ALA A O 1
ATOM 2105 N N . ASP A 1 281 ? 20.666 4.246 8.480 1.00 92.31 281 ASP A N 1
ATOM 2106 C CA . ASP A 1 281 ? 20.931 4.712 9.843 1.00 92.31 281 ASP A CA 1
ATOM 2107 C C . ASP A 1 281 ? 20.130 5.969 10.191 1.00 92.31 281 ASP A C 1
ATOM 2109 O O . ASP A 1 281 ? 19.583 6.058 11.290 1.00 92.31 281 ASP A O 1
ATOM 2113 N N . ARG A 1 282 ? 19.983 6.909 9.247 1.00 88.94 282 ARG A N 1
ATOM 2114 C CA . ARG A 1 282 ? 19.119 8.089 9.407 1.00 88.94 282 ARG A CA 1
ATOM 2115 C C . ARG A 1 282 ? 17.651 7.705 9.578 1.00 88.94 282 ARG A C 1
ATOM 2117 O O . ARG A 1 282 ? 16.998 8.208 10.487 1.00 88.94 282 ARG A O 1
ATOM 2124 N N . VAL A 1 283 ? 17.146 6.802 8.738 1.00 88.94 283 VAL A N 1
ATOM 2125 C CA . VAL A 1 283 ? 15.772 6.283 8.829 1.00 88.94 283 VAL A CA 1
ATOM 2126 C C . VAL A 1 283 ? 15.571 5.547 10.149 1.00 88.94 283 VAL A C 1
ATOM 2128 O O . VAL A 1 283 ? 14.595 5.807 10.843 1.00 88.94 283 VAL A O 1
ATOM 2131 N N . ARG A 1 284 ? 16.514 4.687 10.548 1.00 91.19 284 ARG A N 1
ATOM 2132 C CA . ARG A 1 284 ? 16.475 3.995 11.839 1.00 91.19 284 ARG A CA 1
ATOM 2133 C C . ARG A 1 284 ? 16.445 4.986 13.001 1.00 91.19 284 ARG A C 1
ATOM 2135 O O . ARG A 1 284 ? 15.608 4.838 13.879 1.00 91.19 284 ARG A O 1
ATOM 2142 N N . GLY A 1 285 ? 17.297 6.011 12.983 1.00 92.88 285 GLY A N 1
ATOM 2143 C CA . GLY A 1 285 ? 17.303 7.067 13.996 1.00 92.88 285 GLY A CA 1
ATOM 2144 C C . GLY A 1 285 ? 15.987 7.847 14.048 1.00 92.88 285 GLY A C 1
ATOM 2145 O O . GLY A 1 285 ? 15.466 8.088 15.133 1.00 92.88 285 GLY A O 1
ATOM 2146 N N . ALA A 1 286 ? 15.406 8.180 12.892 1.00 89.31 286 ALA A N 1
ATOM 2147 C CA . ALA A 1 286 ? 14.109 8.850 12.811 1.00 89.31 286 ALA A CA 1
ATOM 2148 C C . ALA A 1 286 ? 12.962 7.973 13.343 1.00 89.31 286 ALA A C 1
ATOM 2150 O O . ALA A 1 286 ? 12.088 8.472 14.051 1.00 89.31 286 ALA A O 1
ATOM 2151 N N . ILE A 1 287 ? 12.978 6.669 13.046 1.00 87.50 287 ILE A N 1
ATOM 2152 C CA . ILE A 1 287 ? 12.002 5.703 13.569 1.00 87.50 287 ILE A CA 1
ATOM 2153 C C . ILE A 1 287 ? 12.146 5.569 15.085 1.00 87.50 287 ILE A C 1
ATOM 2155 O O . ILE A 1 287 ? 11.145 5.666 15.788 1.00 87.50 287 ILE A O 1
ATOM 2159 N N . THR A 1 288 ? 13.367 5.401 15.600 1.00 92.81 288 THR A N 1
ATOM 2160 C CA . THR A 1 288 ? 13.609 5.322 17.047 1.00 92.81 288 THR A CA 1
ATOM 2161 C C . THR A 1 288 ? 13.161 6.602 17.750 1.00 92.81 288 THR A C 1
ATOM 2163 O O . THR A 1 288 ? 12.425 6.519 18.725 1.00 92.81 288 THR A O 1
ATOM 2166 N N . GLY A 1 289 ? 13.504 7.779 17.217 1.00 92.19 289 GLY A N 1
ATOM 2167 C CA . GLY A 1 289 ? 13.065 9.057 17.784 1.00 92.19 289 GLY A CA 1
ATOM 2168 C C . GLY A 1 289 ? 11.545 9.241 17.741 1.00 92.19 289 GLY A C 1
ATOM 2169 O O . GLY A 1 289 ? 10.955 9.725 18.701 1.00 92.19 289 GLY A O 1
ATOM 2170 N N . SER A 1 290 ? 10.885 8.795 16.668 1.00 89.38 290 SER A N 1
ATOM 2171 C CA . SER A 1 290 ? 9.417 8.807 16.582 1.00 89.38 290 SER A CA 1
ATOM 2172 C C . SER A 1 290 ? 8.781 7.848 17.591 1.00 89.38 290 SER A C 1
ATOM 2174 O O . SER A 1 290 ? 7.758 8.178 18.180 1.00 89.38 290 SER A O 1
ATOM 2176 N N . HIS A 1 291 ? 9.390 6.681 17.824 1.00 91.69 291 HIS A N 1
ATOM 2177 C CA . HIS A 1 291 ? 8.928 5.710 18.814 1.00 91.69 291 HIS A CA 1
ATOM 2178 C C . HIS A 1 291 ? 9.097 6.229 20.249 1.00 91.69 291 HIS A C 1
ATOM 2180 O O . HIS A 1 291 ? 8.200 6.062 21.070 1.00 91.69 291 HIS A O 1
ATOM 2186 N N . GLU A 1 292 ? 10.217 6.883 20.555 1.00 90.69 292 GLU A N 1
ATOM 2187 C CA . GLU A 1 292 ? 10.437 7.547 21.846 1.00 90.69 292 GLU A CA 1
ATOM 2188 C C . GLU A 1 292 ? 9.429 8.683 22.071 1.00 90.69 292 GLU A C 1
ATOM 2190 O O . GLU A 1 292 ? 8.828 8.760 23.143 1.00 90.69 292 GLU A O 1
ATOM 2195 N N . ASN A 1 293 ? 9.171 9.510 21.050 1.00 92.06 293 ASN A N 1
ATOM 2196 C CA . ASN A 1 293 ? 8.140 10.549 21.118 1.00 92.06 293 ASN A CA 1
ATOM 2197 C C . ASN A 1 293 ? 6.745 9.959 21.332 1.00 92.06 293 ASN A C 1
ATOM 2199 O O . ASN A 1 293 ? 6.029 10.417 22.216 1.00 92.06 293 ASN A O 1
ATOM 2203 N N . LEU A 1 294 ? 6.373 8.922 20.576 1.00 88.69 294 LEU A N 1
ATOM 2204 C CA . LEU A 1 294 ? 5.083 8.255 20.734 1.00 88.69 294 LEU A CA 1
ATOM 2205 C C . LEU A 1 294 ? 4.939 7.646 22.133 1.00 88.69 294 LEU A C 1
ATOM 2207 O O . LEU A 1 294 ? 3.885 7.771 22.744 1.00 88.69 294 LEU A O 1
ATOM 2211 N N . SER A 1 295 ? 5.995 7.022 22.662 1.00 92.38 295 SER A N 1
ATOM 2212 C CA . SER A 1 295 ? 5.999 6.492 24.029 1.00 92.38 295 SER A CA 1
ATOM 2213 C C . SER A 1 295 ? 5.771 7.601 25.057 1.00 92.38 295 SER A C 1
ATOM 2215 O O . SER A 1 295 ? 4.949 7.437 25.949 1.00 92.38 295 SER A O 1
ATOM 2217 N N . SER A 1 296 ? 6.445 8.744 24.903 1.00 92.69 296 SER A N 1
ATOM 2218 C CA . SER A 1 296 ? 6.276 9.914 25.774 1.00 92.69 296 SER A CA 1
ATOM 2219 C C . SER A 1 296 ? 4.865 10.514 25.678 1.00 92.69 296 SER A C 1
ATOM 2221 O O . SER A 1 296 ? 4.247 10.841 26.691 1.00 92.69 296 SER A O 1
ATOM 2223 N N . GLU A 1 297 ? 4.308 10.614 24.467 1.00 91.69 297 GLU A N 1
ATOM 2224 C CA . GLU A 1 297 ? 2.933 11.076 24.252 1.00 91.69 297 GLU A CA 1
ATOM 2225 C C . GLU A 1 297 ? 1.902 10.124 24.868 1.00 91.69 297 GLU A C 1
ATOM 2227 O O . GLU A 1 297 ? 0.920 10.588 25.453 1.00 91.69 297 GLU A O 1
ATOM 2232 N N . LEU A 1 298 ? 2.129 8.810 24.767 1.00 88.38 298 LEU A N 1
ATOM 2233 C CA . LEU A 1 298 ? 1.286 7.789 25.386 1.00 88.38 298 LEU A CA 1
ATOM 2234 C C . LEU A 1 298 ? 1.366 7.837 26.913 1.00 88.38 298 LEU A C 1
ATOM 2236 O O . LEU A 1 298 ? 0.316 7.814 27.552 1.00 88.38 298 LEU A O 1
ATOM 2240 N N . ASP A 1 299 ? 2.558 7.984 27.494 1.00 91.88 299 ASP A N 1
ATOM 2241 C CA . ASP A 1 299 ? 2.726 8.158 28.942 1.00 91.88 299 ASP A CA 1
ATOM 2242 C C . ASP A 1 299 ? 2.009 9.430 29.423 1.00 91.88 299 ASP A C 1
ATOM 2244 O O . ASP A 1 299 ? 1.206 9.388 30.357 1.00 91.88 299 ASP A O 1
ATOM 2248 N N . GLY A 1 300 ? 2.181 10.552 28.717 1.00 92.06 300 GLY A N 1
ATOM 2249 C CA . GLY A 1 300 ? 1.484 11.800 29.031 1.00 92.06 300 GLY A CA 1
ATOM 2250 C C . GLY A 1 300 ? -0.034 11.732 28.811 1.00 92.06 300 GLY A C 1
ATOM 2251 O O . GLY A 1 300 ? -0.806 12.427 29.477 1.00 92.06 300 GLY A O 1
ATOM 2252 N N . ALA A 1 301 ? -0.516 10.919 27.869 1.00 85.25 301 ALA A N 1
ATOM 2253 C CA . ALA A 1 301 ? -1.942 10.637 27.712 1.00 85.25 301 ALA A CA 1
ATOM 2254 C C . ALA A 1 301 ? -2.471 9.766 28.860 1.00 85.25 301 ALA A C 1
ATOM 2256 O O . ALA A 1 301 ? -3.526 10.079 29.414 1.00 85.25 301 ALA A O 1
ATOM 2257 N N . ALA A 1 302 ? -1.729 8.734 29.262 1.00 89.94 302 ALA A N 1
ATOM 2258 C CA . ALA A 1 302 ? -2.077 7.857 30.372 1.00 89.94 302 ALA A CA 1
ATOM 2259 C C . ALA A 1 302 ? -2.154 8.627 31.698 1.00 89.94 302 ALA A C 1
ATOM 2261 O O . ALA A 1 302 ? -3.147 8.502 32.415 1.00 89.94 302 ALA A O 1
ATOM 2262 N N . GLU A 1 303 ? -1.185 9.499 31.991 1.00 92.44 303 GLU A N 1
ATOM 2263 C CA . GLU A 1 303 ? -1.213 10.359 33.183 1.00 92.44 303 GLU A CA 1
ATOM 2264 C C . GLU A 1 303 ? -2.447 11.271 33.209 1.00 92.44 303 GLU A C 1
ATOM 2266 O O . GLU A 1 303 ? -3.119 11.389 34.237 1.00 92.44 303 GLU A O 1
ATOM 2271 N N . ARG A 1 304 ? -2.805 11.874 32.067 1.00 91.44 304 ARG A N 1
ATOM 2272 C CA . ARG A 1 304 ? -4.012 12.708 31.949 1.00 91.44 304 ARG A CA 1
ATOM 2273 C C . ARG A 1 304 ? -5.294 11.907 32.161 1.00 91.44 304 ARG A C 1
ATOM 2275 O O . ARG A 1 304 ? -6.207 12.405 32.819 1.00 91.44 304 ARG A O 1
ATOM 2282 N N . ILE A 1 305 ? -5.367 10.685 31.634 1.00 87.06 305 ILE A N 1
ATOM 2283 C CA . ILE A 1 305 ? -6.513 9.788 31.836 1.00 87.06 305 ILE A CA 1
ATOM 2284 C C . ILE A 1 305 ? -6.639 9.417 33.315 1.00 87.06 305 ILE A C 1
ATOM 2286 O O . ILE A 1 305 ? -7.722 9.551 33.880 1.00 87.06 305 ILE A O 1
ATOM 2290 N N . VAL A 1 306 ? -5.543 9.022 33.967 1.00 92.25 306 VAL A N 1
ATOM 2291 C CA . VAL A 1 306 ? -5.539 8.685 35.399 1.00 92.25 306 VAL A CA 1
ATOM 2292 C C . VAL A 1 306 ? -5.973 9.885 36.243 1.00 92.25 306 VAL A C 1
ATOM 2294 O O . VAL A 1 306 ? -6.827 9.743 37.117 1.00 92.25 306 VAL A O 1
ATOM 2297 N N . ALA A 1 307 ? -5.460 11.084 35.952 1.00 90.19 307 ALA A N 1
ATOM 2298 C CA . ALA A 1 307 ? -5.872 12.307 36.637 1.00 90.19 307 ALA A CA 1
ATOM 2299 C C . ALA A 1 307 ? -7.370 12.609 36.440 1.00 90.19 307 ALA A C 1
ATOM 2301 O O . ALA A 1 307 ? -8.064 12.959 37.397 1.00 90.19 307 ALA A O 1
ATOM 2302 N N . ALA A 1 308 ? -7.890 12.434 35.222 1.00 88.38 308 ALA A N 1
ATOM 2303 C CA . ALA A 1 308 ? -9.305 12.637 34.920 1.00 88.38 308 ALA A CA 1
ATOM 2304 C C . ALA A 1 308 ? -10.211 11.620 35.633 1.00 88.38 308 ALA A C 1
ATOM 2306 O O . ALA A 1 308 ? -11.255 12.006 36.163 1.00 88.38 308 ALA A O 1
ATOM 2307 N N . ILE A 1 309 ? -9.807 10.346 35.687 1.00 90.19 309 ILE A N 1
ATOM 2308 C CA . ILE A 1 309 ? -10.532 9.281 36.393 1.00 90.19 309 ILE A CA 1
ATOM 2309 C C . ILE A 1 309 ? -10.543 9.546 37.898 1.00 90.19 309 ILE A C 1
ATOM 2311 O O . ILE A 1 309 ? -11.612 9.502 38.502 1.00 90.19 309 ILE A O 1
ATOM 2315 N N . ASN A 1 310 ? -9.403 9.896 38.498 1.00 91.12 310 ASN A N 1
ATOM 2316 C CA . ASN A 1 310 ? -9.338 10.228 39.923 1.00 91.12 310 ASN A CA 1
ATOM 2317 C C . ASN A 1 310 ? -10.230 11.434 40.257 1.00 91.12 310 ASN A C 1
ATOM 2319 O O . ASN A 1 310 ? -11.043 11.362 41.176 1.00 91.12 310 ASN A O 1
ATOM 2323 N N . GLY A 1 311 ? -10.181 12.500 39.449 1.00 90.12 311 GLY A N 1
ATOM 2324 C CA . GLY A 1 311 ? -11.064 13.657 39.627 1.00 90.12 311 GLY A CA 1
ATOM 2325 C C . GLY A 1 311 ? -12.550 13.338 39.402 1.00 90.12 311 GLY A C 1
ATOM 2326 O O . GLY A 1 311 ? -13.427 13.926 40.036 1.00 90.12 311 GLY A O 1
ATOM 2327 N N . ALA A 1 312 ? -12.884 12.398 38.514 1.00 85.81 312 ALA A N 1
ATOM 2328 C CA . ALA A 1 312 ? -14.248 11.890 38.381 1.00 85.81 312 ALA A CA 1
ATOM 2329 C C . ALA A 1 312 ? -14.675 11.074 39.614 1.00 85.81 312 ALA A C 1
ATOM 2331 O O . ALA A 1 312 ? -15.767 11.308 40.132 1.00 85.81 312 ALA A O 1
ATOM 2332 N N . GLY A 1 313 ? -13.807 10.196 40.123 1.00 90.56 313 GLY A N 1
ATOM 2333 C CA . GLY A 1 313 ? -14.041 9.389 41.321 1.00 90.56 313 GLY A CA 1
ATOM 2334 C C . GLY A 1 313 ? -14.258 10.230 42.580 1.00 90.56 313 GLY A C 1
ATOM 2335 O O . GLY A 1 313 ? -15.200 9.972 43.330 1.00 90.56 313 GLY A O 1
ATOM 2336 N N . GLU A 1 314 ? -13.472 11.291 42.772 1.00 89.81 314 GLU A N 1
ATOM 2337 C CA . GLU A 1 314 ? -13.655 12.244 43.875 1.00 89.81 314 GLU A CA 1
ATOM 2338 C C . GLU A 1 314 ? -14.997 12.979 43.780 1.00 89.81 314 GLU A C 1
ATOM 2340 O O . GLU A 1 314 ? -15.710 13.099 44.777 1.00 89.81 314 GLU A O 1
ATOM 2345 N N . ARG A 1 315 ? -15.401 13.418 42.579 1.00 88.12 315 ARG A N 1
ATOM 2346 C CA . ARG A 1 315 ? -16.706 14.073 42.372 1.00 88.12 315 ARG A CA 1
ATOM 2347 C C . ARG A 1 315 ? -17.879 13.136 42.640 1.00 88.12 315 ARG A C 1
ATOM 2349 O O . ARG A 1 315 ? -18.852 13.560 43.259 1.00 88.12 315 ARG A O 1
ATOM 2356 N N . VAL A 1 316 ? -17.799 11.884 42.187 1.00 87.00 316 VAL A N 1
ATOM 2357 C CA . VAL A 1 316 ? -18.841 10.876 42.442 1.00 87.00 316 VAL A CA 1
ATOM 2358 C C . VAL A 1 316 ? -18.930 10.574 43.933 1.00 87.00 316 VAL A C 1
ATOM 2360 O O . VAL A 1 316 ? -20.023 10.620 44.490 1.00 87.00 316 VAL A O 1
ATOM 2363 N N . THR A 1 317 ? -17.794 10.347 44.593 1.00 90.00 317 THR A N 1
ATOM 2364 C CA . THR A 1 317 ? -17.745 10.112 46.045 1.00 90.00 317 THR A CA 1
ATOM 2365 C C . THR A 1 317 ? -18.339 11.294 46.811 1.00 90.00 317 THR A C 1
ATOM 2367 O O . THR A 1 317 ? -19.216 11.100 47.646 1.00 90.00 317 THR A O 1
ATOM 2370 N N . GLY A 1 318 ? -17.958 12.527 46.463 1.00 91.88 318 GLY A N 1
ATOM 2371 C CA . GLY A 1 318 ? -18.512 13.732 47.085 1.00 91.88 318 GLY A CA 1
ATOM 2372 C C . GLY A 1 318 ? -20.019 13.903 46.856 1.00 91.88 318 GLY A C 1
ATOM 2373 O O . GLY A 1 318 ? -20.742 14.308 47.765 1.00 91.88 318 GLY A O 1
ATOM 2374 N N . ALA A 1 319 ? -20.522 13.561 45.666 1.00 89.00 319 ALA A N 1
ATOM 2375 C CA . ALA A 1 319 ? -21.954 13.593 45.373 1.00 89.00 319 ALA A CA 1
ATOM 2376 C C . ALA A 1 319 ? -22.735 12.520 46.154 1.00 89.00 319 ALA A C 1
ATOM 2378 O O . ALA A 1 319 ? -23.844 12.790 46.623 1.00 89.00 319 ALA A O 1
ATOM 2379 N N . LEU A 1 320 ? -22.160 11.324 46.316 1.00 88.12 320 LEU A N 1
ATOM 2380 C CA . LEU A 1 320 ? -22.740 10.247 47.119 1.00 88.12 320 LEU A CA 1
ATOM 2381 C C . LEU A 1 320 ? -22.767 10.604 48.608 1.00 88.12 320 LEU A C 1
ATOM 2383 O O . LEU A 1 320 ? -23.806 10.414 49.234 1.00 88.12 320 LEU A O 1
ATOM 2387 N N . ASP A 1 321 ? -21.701 11.194 49.152 1.00 91.12 321 ASP A N 1
ATOM 2388 C CA . ASP A 1 321 ? -21.670 11.690 50.535 1.00 91.12 321 ASP A CA 1
ATOM 2389 C C . ASP A 1 321 ? -22.724 12.779 50.766 1.00 91.12 321 ASP A C 1
ATOM 2391 O O . ASP A 1 321 ? -23.470 12.739 51.747 1.00 91.12 321 ASP A O 1
ATOM 2395 N N . ALA A 1 322 ? -22.846 13.738 49.842 1.00 88.88 322 ALA A N 1
ATOM 2396 C CA . ALA A 1 322 ? -23.862 14.786 49.924 1.00 88.88 322 ALA A CA 1
ATOM 2397 C C . ALA A 1 322 ? -25.284 14.200 49.928 1.00 88.88 322 ALA A C 1
ATOM 2399 O O . ALA A 1 322 ? -26.101 14.557 50.781 1.00 88.88 322 ALA A O 1
ATOM 2400 N N . ARG A 1 323 ? -25.571 13.250 49.027 1.00 89.88 323 ARG A N 1
ATOM 2401 C CA . ARG A 1 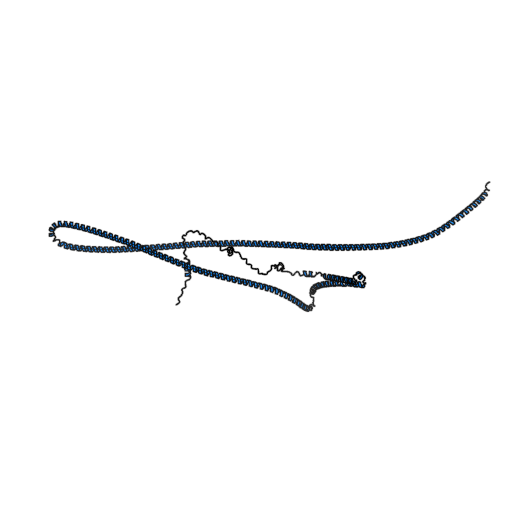323 ? -26.864 12.552 48.996 1.00 89.88 323 ARG A CA 1
ATOM 2402 C C . ARG A 1 323 ? -27.092 11.676 50.224 1.00 89.88 323 ARG A C 1
ATOM 2404 O O . ARG A 1 323 ? -28.212 11.644 50.726 1.00 89.88 323 ARG A O 1
ATOM 2411 N N . GLY A 1 324 ? -26.064 11.010 50.744 1.00 91.19 324 GLY A N 1
ATOM 2412 C CA . GLY A 1 324 ? -26.140 10.233 51.982 1.00 91.19 324 GLY A CA 1
ATOM 2413 C C . GLY A 1 324 ? -26.509 11.102 53.187 1.00 91.19 324 GLY A C 1
ATOM 2414 O O . GLY A 1 324 ? -27.371 10.726 53.986 1.00 91.19 324 GLY A O 1
ATOM 2415 N N . ASN A 1 325 ? -25.931 12.302 53.275 1.00 90.69 325 ASN A N 1
ATOM 2416 C CA . ASN A 1 325 ? -26.261 13.280 54.310 1.00 90.69 325 ASN A CA 1
ATOM 2417 C C . ASN A 1 325 ? -27.698 13.807 54.178 1.00 90.69 325 ASN A C 1
ATOM 2419 O O . ASN A 1 325 ? -28.414 13.867 55.176 1.00 90.69 325 ASN A O 1
ATOM 2423 N N . GLU A 1 326 ? -28.158 14.127 52.964 1.00 89.62 326 GLU A N 1
ATOM 2424 C CA . GLU A 1 326 ? -29.554 14.530 52.729 1.00 89.62 326 GLU A CA 1
ATOM 2425 C C . GLU A 1 326 ? -30.552 13.424 53.086 1.00 89.62 326 GLU A C 1
ATOM 2427 O O . GLU A 1 326 ? -31.563 13.696 53.733 1.00 89.62 326 GLU A O 1
ATOM 2432 N N . ILE A 1 327 ? -30.267 12.172 52.713 1.00 86.75 327 ILE A N 1
ATOM 2433 C CA . ILE A 1 327 ? -31.109 11.022 53.067 1.00 86.75 327 ILE A CA 1
ATOM 2434 C C . ILE A 1 327 ? -31.157 10.851 54.587 1.00 86.75 327 ILE A C 1
ATOM 2436 O O . ILE A 1 327 ? -32.235 10.658 55.147 1.00 86.75 327 ILE A O 1
ATOM 2440 N N . THR A 1 328 ? -30.013 10.958 55.266 1.00 89.81 328 THR A N 1
ATOM 2441 C CA . THR A 1 328 ? -29.937 10.857 56.731 1.00 89.81 328 THR A CA 1
ATOM 2442 C C . THR A 1 328 ? -30.752 11.961 57.406 1.00 89.81 328 THR A C 1
ATOM 2444 O O . THR A 1 328 ? -31.513 11.681 58.332 1.00 89.81 328 THR A O 1
ATOM 2447 N N . ALA A 1 329 ? -30.661 13.199 56.911 1.00 89.50 329 ALA A N 1
ATOM 2448 C CA . ALA A 1 329 ? -31.451 14.321 57.411 1.00 89.50 329 ALA A CA 1
ATOM 2449 C C . ALA A 1 329 ? -32.959 14.109 57.188 1.00 89.50 329 ALA A C 1
ATOM 2451 O O . ALA A 1 329 ? -33.748 14.267 58.121 1.00 89.50 329 ALA A O 1
ATOM 2452 N N . ALA A 1 330 ? -33.360 13.675 55.989 1.00 87.31 330 ALA A N 1
ATOM 2453 C CA . ALA A 1 330 ? -34.756 13.395 55.663 1.00 87.31 330 ALA A CA 1
ATOM 2454 C C . ALA A 1 330 ? -35.335 12.255 56.520 1.00 87.31 330 ALA A C 1
ATOM 2456 O O . ALA A 1 330 ? -36.463 12.351 57.006 1.00 87.31 330 ALA A O 1
ATOM 2457 N N . LEU A 1 331 ? -34.562 11.188 56.753 1.00 86.06 331 LEU A N 1
ATOM 2458 C CA . LEU A 1 331 ? -34.952 10.095 57.646 1.00 86.06 331 LEU A CA 1
ATOM 2459 C C . LEU A 1 331 ? -35.075 10.559 59.102 1.00 86.06 331 LEU A C 1
ATOM 2461 O O . LEU A 1 331 ? -36.011 10.140 59.782 1.00 86.06 331 LEU A O 1
ATOM 2465 N N . GLY A 1 332 ? -34.188 11.444 59.567 1.00 89.81 332 GLY A N 1
ATOM 2466 C CA . GLY A 1 332 ? -34.287 12.072 60.887 1.00 89.81 332 GLY A CA 1
ATOM 2467 C C . GLY A 1 332 ? -35.588 12.861 61.057 1.00 89.81 332 GLY A C 1
ATOM 2468 O O . GLY A 1 332 ? -36.330 12.632 62.010 1.00 89.81 332 GLY A O 1
ATOM 2469 N N . GLU A 1 333 ? -35.927 13.707 60.083 1.00 88.88 333 GLU A N 1
ATOM 2470 C CA . GLU A 1 333 ? -37.158 14.506 60.091 1.00 88.88 333 GLU A CA 1
ATOM 2471 C C . GLU A 1 333 ? -38.425 13.632 60.036 1.00 88.88 333 GLU A C 1
ATOM 2473 O O . GLU A 1 333 ? -39.419 13.882 60.725 1.00 88.88 333 GLU A O 1
ATOM 2478 N N . VAL A 1 334 ? -38.408 12.565 59.229 1.00 89.00 334 VAL A N 1
ATOM 2479 C CA . VAL A 1 334 ? -39.493 11.573 59.201 1.00 89.00 334 VAL A CA 1
ATOM 2480 C C . VAL A 1 334 ? -39.608 10.854 60.547 1.00 89.00 334 VAL A C 1
ATOM 2482 O O . VAL A 1 334 ? -40.725 10.686 61.038 1.00 89.00 334 VAL A O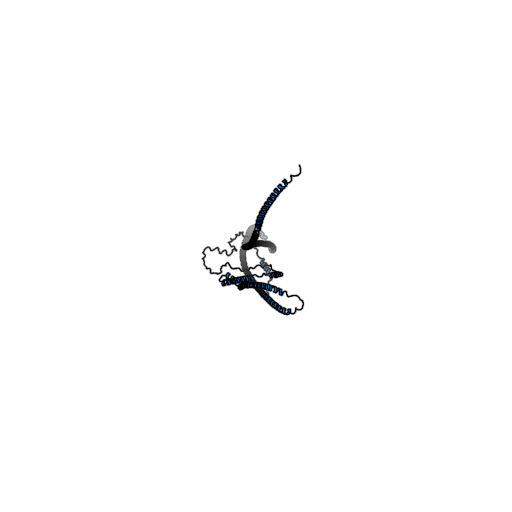 1
ATOM 2485 N N . GLY A 1 335 ? -38.485 10.483 61.164 1.00 88.62 335 GLY A N 1
ATOM 2486 C CA . GLY A 1 335 ? -38.439 9.876 62.493 1.00 88.62 335 GLY A CA 1
ATOM 2487 C C . GLY A 1 335 ? -39.086 10.759 63.560 1.00 88.62 335 GLY A C 1
ATOM 2488 O O . GLY A 1 335 ? -39.982 10.302 64.271 1.00 88.62 335 GLY A O 1
ATOM 2489 N N . GLU A 1 336 ? -38.719 12.040 63.620 1.00 88.56 336 GLU A N 1
ATOM 2490 C CA . GLU A 1 336 ? -39.321 13.006 64.548 1.00 88.56 336 GLU A CA 1
ATOM 2491 C C . GLU A 1 336 ? -40.828 13.173 64.316 1.00 88.56 336 GLU A C 1
ATOM 2493 O O . GLU A 1 336 ? -41.613 13.182 65.267 1.00 88.56 336 GLU A O 1
ATOM 2498 N N . ARG A 1 337 ? -41.265 13.228 63.053 1.00 89.00 337 ARG A N 1
ATOM 2499 C CA . ARG A 1 337 ? -42.688 13.340 62.698 1.00 89.00 337 ARG A CA 1
ATOM 2500 C C . ARG A 1 337 ? -43.496 12.115 63.142 1.00 89.00 337 ARG A C 1
ATOM 2502 O O . ARG A 1 337 ? -44.624 12.261 63.617 1.00 89.00 337 ARG A O 1
ATOM 2509 N N . VAL A 1 338 ? -42.930 10.913 63.011 1.00 85.56 338 VAL A N 1
ATOM 2510 C CA . VAL A 1 338 ? -43.551 9.667 63.491 1.00 85.56 338 VAL A CA 1
ATOM 2511 C C . VAL A 1 338 ? -43.645 9.666 65.015 1.00 85.56 338 VAL A C 1
ATOM 2513 O O . VAL A 1 338 ? -44.727 9.411 65.545 1.00 85.56 338 VAL A O 1
ATOM 2516 N N . VAL A 1 339 ? -42.559 10.010 65.717 1.00 89.56 339 VAL A N 1
ATOM 2517 C CA . VAL A 1 339 ? -42.546 10.107 67.186 1.00 89.56 339 VAL A CA 1
ATOM 2518 C C . VAL A 1 339 ? -43.590 11.114 67.674 1.00 89.56 339 VAL A C 1
ATOM 2520 O O . VAL A 1 339 ? -44.381 10.787 68.559 1.00 89.56 339 VAL A O 1
ATOM 2523 N N . GLY A 1 340 ? -43.671 12.292 67.050 1.00 90.06 340 GLY A N 1
ATOM 2524 C CA . GLY A 1 340 ? -44.681 13.301 67.367 1.00 90.06 340 GLY A CA 1
ATOM 2525 C C . GLY A 1 340 ? -46.111 12.785 67.180 1.00 90.06 340 GLY A C 1
ATOM 2526 O O . GLY A 1 340 ? -46.933 12.902 68.086 1.00 90.06 340 GLY A O 1
ATOM 2527 N N . SER A 1 341 ? -46.404 12.135 66.047 1.00 88.94 341 SER A N 1
ATOM 2528 C CA . SER A 1 341 ? -47.736 11.575 65.779 1.00 88.94 341 SER A CA 1
ATOM 2529 C C . SER A 1 341 ? -48.134 10.478 66.772 1.00 88.94 341 SER A C 1
ATOM 2531 O O . SER A 1 341 ? -49.293 10.416 67.191 1.00 88.94 341 SER A O 1
ATOM 2533 N N . VAL A 1 342 ? -47.185 9.623 67.161 1.00 86.81 342 VAL A N 1
ATOM 2534 C CA . VAL A 1 342 ? -47.404 8.583 68.174 1.00 86.81 342 VAL A CA 1
ATOM 2535 C C . VAL A 1 342 ? -47.651 9.209 69.546 1.00 86.81 342 VAL A C 1
ATOM 2537 O O . VAL A 1 342 ? -48.599 8.806 70.215 1.00 86.81 342 VAL A O 1
ATOM 2540 N N . SER A 1 343 ? -46.873 10.223 69.939 1.00 89.00 343 SER A N 1
ATOM 2541 C CA . SER A 1 343 ? -47.052 10.922 71.218 1.00 89.00 343 SER A CA 1
ATOM 2542 C C . SER A 1 343 ? -48.424 11.589 71.311 1.00 89.00 343 SER A C 1
ATOM 2544 O O . SER A 1 343 ? -49.142 11.363 72.278 1.00 89.00 343 SER A O 1
ATOM 2546 N N . THR A 1 344 ? -48.843 12.334 70.280 1.00 89.50 344 THR A N 1
ATOM 2547 C CA . THR A 1 344 ? -50.158 12.997 70.266 1.00 89.50 344 THR A CA 1
ATOM 2548 C C . THR A 1 344 ? -51.305 11.995 70.383 1.00 89.50 344 THR A C 1
ATOM 2550 O O . THR A 1 344 ? -52.227 12.199 71.169 1.00 89.50 344 THR A O 1
ATOM 2553 N N . ARG A 1 345 ? -51.236 10.877 69.646 1.00 87.75 345 ARG A N 1
ATOM 2554 C CA . ARG A 1 345 ? -52.240 9.805 69.739 1.00 87.75 345 ARG A CA 1
ATOM 2555 C C . ARG A 1 345 ? -52.229 9.124 71.108 1.00 87.75 345 ARG A C 1
ATOM 2557 O O . ARG A 1 345 ? -53.293 8.768 71.606 1.00 87.75 345 ARG A O 1
ATOM 2564 N N . GLY A 1 346 ? -51.055 8.958 71.718 1.00 89.44 346 GLY A N 1
ATOM 2565 C CA . GLY A 1 346 ? -50.914 8.474 73.092 1.00 89.44 346 GLY A CA 1
ATOM 2566 C C . GLY A 1 346 ? -51.605 9.395 74.098 1.00 89.44 346 GLY A C 1
ATOM 2567 O O . GLY A 1 346 ? -52.402 8.927 74.910 1.00 89.44 346 GLY A O 1
ATOM 2568 N N . ASP A 1 347 ? -51.383 10.704 73.988 1.00 89.19 347 ASP A N 1
ATOM 2569 C CA . ASP A 1 347 ? -52.017 11.710 74.846 1.00 89.19 347 ASP A CA 1
ATOM 2570 C C . ASP A 1 347 ? -53.541 11.767 74.655 1.00 89.19 347 ASP A C 1
ATOM 2572 O O . ASP A 1 347 ? -54.285 11.921 75.628 1.00 89.19 347 ASP A O 1
ATOM 2576 N N . ASP A 1 348 ? -54.024 11.626 73.414 1.00 88.25 348 ASP A N 1
ATOM 2577 C CA . ASP A 1 348 ? -55.456 11.519 73.103 1.00 88.25 348 ASP A CA 1
ATOM 2578 C C . ASP A 1 348 ? -56.086 10.303 73.787 1.00 88.25 348 ASP A C 1
ATOM 2580 O O . ASP A 1 348 ? -57.137 10.421 74.425 1.00 88.25 348 ASP A O 1
ATOM 2584 N N . LEU A 1 349 ? -55.415 9.151 73.713 1.00 84.31 349 LEU A N 1
ATOM 2585 C CA . LEU A 1 349 ? -55.879 7.912 74.325 1.00 84.31 349 LEU A CA 1
ATOM 2586 C C . LEU A 1 349 ? -55.938 8.035 75.854 1.00 84.31 349 LEU A C 1
ATOM 2588 O O . LEU A 1 349 ? -56.945 7.669 76.455 1.00 84.31 349 LEU A O 1
ATOM 2592 N N . ILE A 1 350 ? -54.903 8.609 76.481 1.00 89.50 350 ILE A N 1
ATOM 2593 C CA . ILE A 1 350 ? -54.861 8.855 77.932 1.00 89.50 350 ILE A CA 1
ATOM 2594 C C . ILE A 1 350 ? -56.004 9.784 78.358 1.00 89.50 350 ILE A C 1
ATOM 2596 O O . ILE A 1 350 ? -56.696 9.504 79.340 1.00 89.50 350 ILE A O 1
ATOM 2600 N N . ARG A 1 351 ? -56.256 10.869 77.613 1.00 89.69 351 ARG A N 1
ATOM 2601 C CA . ARG A 1 351 ? -57.374 11.787 77.894 1.00 89.69 351 ARG A CA 1
ATOM 2602 C C . ARG A 1 351 ? -58.727 11.091 77.805 1.00 89.69 351 ARG A C 1
ATOM 2604 O O . ARG A 1 351 ? -59.559 11.281 78.691 1.00 89.69 351 ARG A O 1
ATOM 2611 N N . GLN A 1 352 ? -58.942 10.270 76.780 1.00 86.94 352 GLN A N 1
ATOM 2612 C CA . GLN A 1 352 ? -60.184 9.517 76.616 1.00 86.94 352 GLN A CA 1
ATOM 2613 C C . GLN A 1 352 ? -60.392 8.499 77.750 1.00 86.94 352 GLN A C 1
ATOM 2615 O O . GLN A 1 352 ? -61.507 8.342 78.252 1.00 86.94 352 GLN A O 1
ATOM 2620 N N . LEU A 1 353 ? -59.315 7.852 78.200 1.00 85.81 353 LEU A N 1
ATOM 2621 C CA . LEU A 1 353 ? -59.334 6.893 79.305 1.00 85.81 353 LEU A CA 1
ATOM 2622 C C . LEU A 1 353 ? -59.650 7.577 80.645 1.00 85.81 353 LEU A C 1
ATOM 2624 O O . LEU A 1 353 ? -60.483 7.083 81.407 1.00 85.81 353 LEU A O 1
ATOM 2628 N N . ASN A 1 354 ? -59.068 8.752 80.901 1.00 88.50 354 ASN A N 1
ATOM 2629 C CA . ASN A 1 354 ? -59.381 9.562 82.082 1.00 88.50 354 ASN A CA 1
ATOM 2630 C C . ASN A 1 354 ? -60.835 10.054 82.077 1.00 88.50 354 ASN A C 1
ATOM 2632 O O . ASN A 1 354 ? -61.518 9.939 83.091 1.00 88.50 354 ASN A O 1
ATOM 2636 N N . ALA A 1 355 ? -61.336 10.540 80.937 1.00 85.56 355 ALA A N 1
ATOM 2637 C CA . ALA A 1 355 ? -62.730 10.970 80.807 1.00 85.56 355 ALA A CA 1
ATOM 2638 C C . ALA A 1 355 ? -63.715 9.812 81.042 1.00 85.56 355 ALA A C 1
ATOM 2640 O O . ALA A 1 355 ? -64.729 9.978 81.718 1.00 85.56 355 ALA A O 1
ATOM 2641 N N . THR A 1 356 ? -63.388 8.624 80.529 1.00 84.19 356 THR A N 1
ATOM 2642 C CA . THR A 1 356 ? -64.191 7.413 80.748 1.00 84.19 356 THR A CA 1
ATOM 2643 C C . THR A 1 356 ? -64.186 7.012 82.225 1.00 84.19 356 THR A C 1
ATOM 2645 O O . THR A 1 356 ? -65.247 6.750 82.785 1.00 84.19 356 THR A O 1
ATOM 2648 N N . SER A 1 357 ? -63.017 7.017 82.878 1.00 83.25 357 SER A N 1
ATOM 2649 C CA . SER A 1 357 ? -62.890 6.718 84.313 1.00 83.25 357 SER A CA 1
ATOM 2650 C C . SER A 1 357 ? -63.689 7.687 85.187 1.00 83.25 357 SER A C 1
ATOM 2652 O O . SER A 1 357 ? -64.363 7.254 86.119 1.00 83.25 357 SER A O 1
ATOM 2654 N N . GLU A 1 358 ? -63.671 8.982 84.868 1.00 84.94 358 GLU A N 1
ATOM 2655 C CA . GLU A 1 358 ? -64.438 9.988 85.607 1.00 84.94 358 GLU A CA 1
ATOM 2656 C C . GLU A 1 358 ? -65.951 9.823 85.397 1.00 84.94 358 GLU A C 1
ATOM 2658 O O . GLU A 1 358 ? -66.723 9.935 86.347 1.00 84.94 358 GLU A O 1
ATOM 2663 N N . GLY A 1 359 ? -66.384 9.457 84.184 1.00 84.88 359 GLY A N 1
ATOM 2664 C CA . GLY A 1 359 ? -67.780 9.107 83.907 1.00 84.88 359 GLY A CA 1
ATOM 2665 C C . GLY A 1 359 ? -68.256 7.881 84.695 1.00 84.88 359 GLY A C 1
ATOM 2666 O O . GLY A 1 359 ? -69.355 7.888 85.249 1.00 84.88 359 GLY A O 1
ATOM 2667 N N . VAL A 1 360 ? -67.411 6.850 84.813 1.00 79.81 360 VAL A N 1
ATOM 2668 C CA . VAL A 1 360 ? -67.691 5.673 85.654 1.00 79.81 360 VAL A CA 1
ATOM 2669 C C . VAL A 1 360 ? -67.778 6.067 87.131 1.00 79.81 360 VAL A C 1
ATOM 2671 O O . VAL A 1 360 ? -68.705 5.639 87.819 1.00 79.81 360 VAL A O 1
ATOM 2674 N N . ARG A 1 361 ? -66.858 6.909 87.620 1.00 83.25 361 ARG A N 1
ATOM 2675 C CA . ARG A 1 361 ? -66.869 7.412 89.002 1.00 83.25 361 ARG A CA 1
ATOM 2676 C C . ARG A 1 361 ? -68.152 8.189 89.310 1.00 83.25 361 ARG A C 1
ATOM 2678 O O . ARG A 1 361 ? -68.795 7.902 90.314 1.00 83.25 361 ARG A O 1
ATOM 2685 N N . GLY A 1 362 ? -68.563 9.090 88.416 1.00 85.81 362 GLY A N 1
ATOM 2686 C CA . GLY A 1 362 ? -69.809 9.850 88.545 1.00 85.81 362 GLY A CA 1
ATOM 2687 C C . GLY A 1 362 ? -71.055 8.959 88.573 1.00 85.81 362 GLY A C 1
ATOM 2688 O O . GLY A 1 362 ? -71.912 9.133 89.436 1.00 85.81 362 GLY A O 1
ATOM 2689 N N . GLY A 1 363 ? -71.124 7.944 87.702 1.00 85.62 363 GLY A N 1
ATOM 2690 C CA . GLY A 1 363 ? -72.225 6.975 87.715 1.00 85.62 363 GLY A CA 1
ATOM 2691 C C . GLY A 1 363 ? -72.303 6.173 89.020 1.00 85.62 363 GLY A C 1
ATOM 2692 O O . GLY A 1 363 ? -73.392 5.927 89.537 1.00 85.62 363 GLY A O 1
ATOM 2693 N N . LEU A 1 364 ? -71.158 5.801 89.601 1.00 82.12 364 LEU A N 1
ATOM 2694 C CA . LEU A 1 364 ? -71.113 5.109 90.894 1.00 82.12 364 LEU A CA 1
ATOM 2695 C C . LEU A 1 364 ? -71.536 6.011 92.064 1.00 82.12 364 LEU A C 1
ATOM 2697 O O . LEU A 1 364 ? -72.243 5.544 92.959 1.00 82.12 364 LEU A O 1
ATOM 2701 N N . GLU A 1 365 ? -71.151 7.290 92.059 1.00 82.44 365 GLU A N 1
ATOM 2702 C CA . GLU A 1 365 ? -71.579 8.271 93.067 1.00 82.44 365 GLU A CA 1
ATOM 2703 C C . GLU A 1 365 ? -73.100 8.521 93.010 1.00 82.44 365 GLU A C 1
ATOM 2705 O O . GLU A 1 365 ? -73.763 8.547 94.051 1.00 82.44 365 GLU A O 1
ATOM 2710 N N . GLU A 1 366 ? -73.682 8.617 91.810 1.00 81.06 366 GLU A N 1
ATOM 2711 C CA . GLU A 1 366 ? -75.131 8.767 91.602 1.00 81.06 366 GLU A CA 1
ATOM 2712 C C . GLU A 1 366 ? -75.923 7.544 92.096 1.00 81.06 366 GLU A C 1
ATOM 2714 O O . GLU A 1 366 ? -76.916 7.682 92.824 1.00 81.06 366 GLU A O 1
ATOM 2719 N N . ILE A 1 367 ? -75.451 6.337 91.763 1.00 82.56 367 ILE A N 1
ATOM 2720 C CA . ILE A 1 367 ? -76.026 5.080 92.261 1.00 82.56 367 ILE A CA 1
ATOM 2721 C C . ILE A 1 367 ? -75.941 5.030 93.795 1.00 82.56 367 ILE A C 1
ATOM 2723 O O . ILE A 1 367 ? -76.926 4.692 94.456 1.00 82.56 367 ILE A O 1
ATOM 2727 N N . GLY A 1 368 ? -74.797 5.407 94.375 1.00 81.81 368 GLY A N 1
ATOM 2728 C CA . GLY A 1 368 ? -74.590 5.447 95.826 1.00 81.81 368 GLY A CA 1
ATOM 2729 C C . GLY A 1 368 ? -75.519 6.429 96.551 1.00 81.81 368 GLY A C 1
ATOM 2730 O O . GLY A 1 368 ? -76.085 6.097 97.597 1.00 81.81 368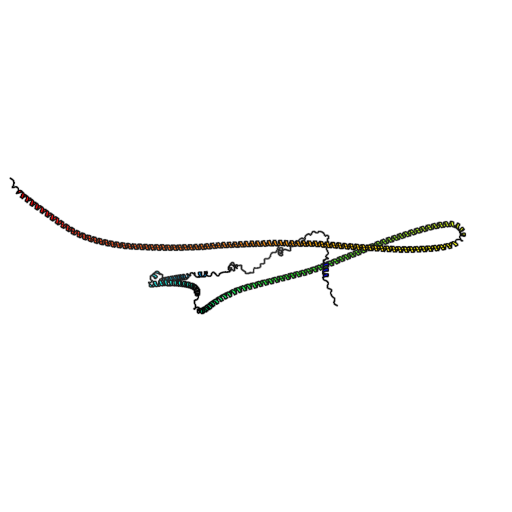 GLY A O 1
ATOM 2731 N N . SER A 1 369 ? -75.739 7.616 95.982 1.00 81.69 369 SER A N 1
ATOM 2732 C CA . SER A 1 369 ? -76.663 8.619 96.527 1.00 81.69 369 SER A CA 1
ATOM 2733 C C . SER A 1 369 ? -78.118 8.140 96.468 1.00 81.69 369 SER A C 1
ATOM 2735 O O . SER A 1 369 ? -78.831 8.167 97.474 1.00 81.69 369 SER A O 1
ATOM 2737 N N . THR A 1 370 ? -78.536 7.582 95.327 1.00 81.00 370 THR A N 1
ATOM 2738 C CA . THR A 1 370 ? -79.878 7.003 95.139 1.00 81.00 370 THR A CA 1
ATOM 2739 C C . THR A 1 370 ? -80.148 5.869 96.130 1.00 81.00 370 THR A C 1
ATOM 2741 O O . THR A 1 370 ? -81.221 5.796 96.738 1.00 81.00 370 THR A O 1
ATOM 2744 N N . LEU A 1 371 ? -79.156 5.002 96.346 1.00 78.12 371 LEU A N 1
ATOM 2745 C CA . LEU A 1 371 ? -79.235 3.918 97.319 1.00 78.12 371 LEU A CA 1
ATOM 2746 C C . LEU A 1 371 ? -79.390 4.456 98.749 1.00 78.12 371 LEU A C 1
ATOM 2748 O O . LEU A 1 371 ? -80.238 3.969 99.495 1.00 78.12 371 LEU A O 1
ATOM 2752 N N . THR A 1 372 ? -78.626 5.490 99.107 1.00 80.56 372 THR A N 1
ATOM 2753 C CA . THR A 1 372 ? -78.685 6.139 100.427 1.00 80.56 372 THR A CA 1
ATOM 2754 C C . THR A 1 372 ? -80.059 6.759 100.691 1.00 80.56 372 THR A C 1
ATOM 2756 O O . THR A 1 372 ? -80.637 6.526 101.751 1.00 80.56 372 THR A O 1
ATOM 2759 N N . VAL A 1 373 ? -80.631 7.479 99.718 1.00 81.25 373 VAL A N 1
ATOM 2760 C CA . VAL A 1 373 ? -81.990 8.047 99.817 1.00 81.25 373 VAL A CA 1
ATOM 2761 C C . VAL A 1 373 ? -83.034 6.943 99.989 1.00 81.25 373 VAL A C 1
ATOM 2763 O O . VAL A 1 373 ? -83.888 7.035 100.867 1.00 81.25 373 VAL A O 1
ATOM 2766 N N . THR A 1 374 ? -82.929 5.865 99.209 1.00 77.81 374 THR A N 1
ATOM 2767 C CA . THR A 1 374 ? -83.856 4.723 99.290 1.00 77.81 374 THR A CA 1
ATOM 2768 C C . THR A 1 374 ? -83.795 4.039 100.663 1.00 77.81 374 THR A C 1
ATOM 2770 O O . THR A 1 374 ? -84.824 3.669 101.230 1.00 77.81 374 THR A O 1
ATOM 2773 N N . LEU A 1 375 ? -82.592 3.892 101.228 1.00 76.75 375 LEU A N 1
ATOM 2774 C CA . LEU A 1 375 ? -82.372 3.351 102.574 1.00 76.75 375 LEU A CA 1
ATOM 2775 C C . LEU A 1 375 ? -82.939 4.265 103.666 1.00 76.75 375 LEU A C 1
ATOM 2777 O O . LEU A 1 375 ? -83.590 3.769 104.583 1.00 76.75 375 LEU A O 1
ATOM 2781 N N . GLN A 1 376 ? -82.741 5.580 103.552 1.00 79.62 376 GLN A N 1
ATOM 2782 C CA . GLN A 1 376 ? -83.286 6.562 104.492 1.00 79.62 376 GLN A CA 1
ATOM 2783 C C . GLN A 1 376 ? -84.820 6.529 104.500 1.00 79.62 376 GLN A C 1
ATOM 2785 O O . GLN A 1 376 ? -85.440 6.475 105.559 1.00 79.62 376 GLN A O 1
ATOM 2790 N N . GLN A 1 377 ? -85.432 6.463 103.317 1.00 78.50 377 GLN A N 1
ATOM 2791 C CA . GLN A 1 377 ? -86.882 6.394 103.157 1.00 78.50 377 GLN A CA 1
ATOM 2792 C C . GLN A 1 377 ? -87.460 5.116 103.788 1.00 78.50 377 GLN A C 1
ATOM 2794 O O . GLN A 1 377 ? -88.464 5.165 104.499 1.00 78.50 377 GLN A O 1
ATOM 2799 N N . ARG A 1 378 ? -86.772 3.975 103.626 1.00 72.56 378 ARG A N 1
ATOM 2800 C CA . ARG A 1 378 ? -87.119 2.735 104.339 1.00 72.56 378 ARG A CA 1
ATOM 2801 C C . ARG A 1 378 ? -86.928 2.835 105.853 1.00 72.56 378 ARG A C 1
ATOM 2803 O O . ARG A 1 378 ? -87.715 2.247 106.589 1.00 72.56 378 ARG A O 1
ATOM 2810 N N . ALA A 1 379 ? -85.909 3.543 106.334 1.00 72.31 379 ALA A N 1
ATOM 2811 C CA . ALA A 1 379 ? -85.691 3.743 107.766 1.00 72.31 379 ALA A CA 1
ATOM 2812 C C . ALA A 1 379 ? -86.821 4.573 108.411 1.00 72.31 379 ALA A C 1
ATOM 2814 O O . ALA A 1 379 ? -87.266 4.251 109.517 1.00 72.31 379 ALA A O 1
ATOM 2815 N N . ASP A 1 380 ? -87.350 5.572 107.702 1.00 71.44 380 ASP A N 1
ATOM 2816 C CA . ASP A 1 380 ? -88.491 6.379 108.156 1.00 71.44 380 ASP A CA 1
ATOM 2817 C C . ASP A 1 380 ? -89.798 5.561 108.192 1.00 71.44 380 ASP A C 1
ATOM 2819 O O . ASP A 1 380 ? -90.547 5.617 109.173 1.00 71.44 380 ASP A O 1
ATOM 2823 N N . GLU A 1 381 ? -90.043 4.720 107.178 1.00 70.19 381 GLU A N 1
ATOM 2824 C CA . GLU A 1 381 ? -91.170 3.770 107.153 1.00 70.19 381 GLU A CA 1
ATOM 2825 C C . GLU A 1 381 ? -91.115 2.776 108.327 1.00 70.19 381 GLU A C 1
ATOM 2827 O O . GLU A 1 381 ? -92.128 2.491 108.975 1.00 70.19 381 GLU A O 1
ATOM 2832 N N . VAL A 1 382 ? -89.916 2.273 108.632 1.00 65.69 382 VAL A N 1
ATOM 2833 C CA . VAL A 1 382 ? -89.659 1.366 109.759 1.00 65.69 382 VAL A CA 1
ATOM 2834 C C . VAL A 1 382 ? -89.877 2.073 111.101 1.00 65.69 382 VAL A C 1
ATOM 2836 O O . VAL A 1 382 ? -90.480 1.498 112.008 1.00 65.69 382 VAL A O 1
ATOM 2839 N N . THR A 1 383 ? -89.475 3.337 111.230 1.00 67.31 383 THR A N 1
ATOM 2840 C CA . THR A 1 383 ? -89.665 4.129 112.457 1.00 67.31 383 THR A CA 1
ATOM 2841 C C . THR A 1 383 ? -91.151 4.370 112.755 1.00 67.31 383 THR A C 1
ATOM 2843 O O . THR A 1 383 ? -91.598 4.153 113.883 1.00 67.31 383 THR A O 1
ATOM 2846 N N . GLN A 1 384 ? -91.967 4.682 111.741 1.00 63.78 384 GLN A N 1
ATOM 2847 C CA . GLN A 1 384 ? -93.428 4.791 111.900 1.00 63.78 384 GLN A CA 1
ATOM 2848 C C . GLN A 1 384 ? -94.106 3.452 112.239 1.00 63.78 384 GLN A C 1
ATOM 2850 O O . GLN A 1 384 ? -95.148 3.418 112.904 1.00 63.78 384 GLN A O 1
ATOM 2855 N N . ALA A 1 385 ? -93.542 2.327 111.788 1.00 61.38 385 ALA A N 1
ATOM 2856 C CA . ALA A 1 385 ? -93.994 0.998 112.194 1.00 61.38 385 ALA A CA 1
ATOM 2857 C C . ALA A 1 385 ? -93.636 0.694 113.664 1.00 61.38 385 ALA A C 1
ATOM 2859 O O . ALA A 1 385 ? -94.422 0.052 114.372 1.00 61.38 385 ALA A O 1
ATOM 2860 N N . PHE A 1 386 ? -92.501 1.203 114.153 1.00 57.44 386 PHE A N 1
ATOM 2861 C CA . PHE A 1 386 ? -92.073 1.061 115.545 1.00 57.44 386 PHE A CA 1
ATOM 2862 C C . PHE A 1 386 ? -92.930 1.856 116.537 1.00 57.44 386 PHE A C 1
ATOM 2864 O O . PHE A 1 386 ? -93.245 1.319 117.598 1.00 57.44 386 PHE A O 1
ATOM 2871 N N . GLU A 1 387 ? -93.408 3.056 116.201 1.00 60.78 387 GLU A N 1
ATOM 2872 C CA . GLU A 1 387 ? -94.309 3.825 117.082 1.00 60.78 387 GLU A CA 1
ATOM 2873 C C . GLU A 1 387 ? -95.647 3.104 117.337 1.00 60.78 387 GLU A C 1
ATOM 2875 O O . GLU A 1 387 ? -96.149 3.077 118.463 1.00 60.78 387 GLU A O 1
ATOM 2880 N N . ARG A 1 388 ? -96.191 2.420 116.319 1.00 58.12 388 ARG A N 1
ATOM 2881 C CA . ARG A 1 388 ? -97.386 1.561 116.447 1.00 58.12 388 ARG A CA 1
ATOM 2882 C C . ARG A 1 388 ? -97.121 0.280 117.244 1.00 58.12 388 ARG A C 1
ATOM 2884 O O . ARG A 1 388 ? -98.003 -0.192 117.960 1.00 58.12 388 ARG A O 1
ATOM 2891 N N . THR A 1 389 ? -95.913 -0.271 117.137 1.00 56.31 389 THR A N 1
ATOM 2892 C CA . THR A 1 389 ? -95.503 -1.518 117.806 1.00 56.31 389 THR A CA 1
ATOM 2893 C C . THR A 1 389 ? -95.118 -1.288 119.278 1.00 56.31 389 THR A C 1
ATOM 2895 O O . THR A 1 389 ? -95.367 -2.149 120.123 1.00 56.31 389 THR A O 1
ATOM 2898 N N . GLY A 1 390 ? -94.605 -0.103 119.630 1.00 54.34 390 GLY A N 1
ATOM 2899 C CA . GLY A 1 390 ? -94.182 0.265 120.988 1.00 54.34 390 GLY A CA 1
ATOM 2900 C C . GLY A 1 390 ? -95.294 0.196 122.043 1.00 54.34 390 GLY A C 1
ATOM 2901 O O . GLY A 1 390 ? -95.044 -0.212 123.174 1.00 54.34 390 GLY A O 1
ATOM 2902 N N . GLY A 1 391 ? -96.548 0.478 121.669 1.00 60.91 391 GLY A N 1
ATOM 2903 C CA . GLY A 1 391 ? -97.704 0.332 122.567 1.00 60.91 391 GLY A CA 1
ATOM 2904 C C . GLY A 1 391 ? -98.078 -1.124 122.894 1.00 60.91 391 GLY A C 1
ATOM 2905 O O . GLY A 1 391 ? -98.672 -1.391 123.941 1.00 60.91 391 GLY A O 1
ATOM 2906 N N . ALA A 1 392 ? -97.715 -2.076 122.029 1.00 58.31 392 ALA A N 1
ATOM 2907 C CA . ALA A 1 392 ? -97.952 -3.509 122.225 1.00 58.31 392 ALA A CA 1
ATOM 2908 C C . ALA A 1 392 ? -96.747 -4.222 122.881 1.00 58.31 392 ALA A C 1
ATOM 2910 O O . ALA A 1 392 ? -96.912 -5.213 123.598 1.00 58.31 392 ALA A O 1
ATOM 2911 N N . LEU A 1 393 ? -95.536 -3.687 122.695 1.00 51.66 393 LEU A N 1
ATOM 2912 C CA . LEU A 1 393 ? -94.273 -4.272 123.148 1.00 51.66 393 LEU A CA 1
ATOM 2913 C C . LEU A 1 393 ? -94.051 -4.177 124.672 1.00 51.66 393 LEU A C 1
ATOM 2915 O O . LEU A 1 393 ? -93.555 -5.131 125.267 1.00 51.66 393 LEU A O 1
ATOM 2919 N N . THR A 1 394 ? -94.508 -3.112 125.343 1.00 58.47 394 THR A N 1
ATOM 2920 C CA . THR A 1 394 ? -94.396 -2.959 126.815 1.00 58.47 394 THR A CA 1
ATOM 2921 C C . THR A 1 394 ? -95.088 -4.086 127.590 1.00 58.47 394 THR A C 1
ATOM 2923 O O . THR A 1 394 ? -94.672 -4.437 128.689 1.00 58.47 394 THR A O 1
ATOM 2926 N N . ARG A 1 395 ? -96.126 -4.692 127.001 1.00 57.59 395 ARG A N 1
ATOM 2927 C CA . ARG A 1 395 ? -96.874 -5.810 127.594 1.00 57.59 395 ARG A CA 1
ATOM 2928 C C . ARG A 1 395 ? -96.244 -7.180 127.312 1.00 57.59 395 ARG A C 1
ATOM 2930 O O . ARG A 1 395 ? -96.561 -8.130 128.008 1.00 57.59 395 ARG A O 1
ATOM 2937 N N . THR A 1 396 ? -95.342 -7.262 126.333 1.00 60.59 396 THR A N 1
ATOM 2938 C CA . THR A 1 396 ? -94.710 -8.510 125.863 1.00 60.59 396 THR A CA 1
ATOM 2939 C C . THR A 1 396 ? -93.255 -8.643 126.357 1.00 60.59 396 THR A C 1
ATOM 2941 O O . THR A 1 396 ? -92.704 -9.740 126.416 1.00 60.59 396 THR A O 1
ATOM 2944 N N . LEU A 1 397 ? -92.615 -7.536 126.764 1.00 56.41 397 LEU A N 1
ATOM 2945 C CA . LEU A 1 397 ? -91.238 -7.518 127.284 1.00 56.41 397 LEU A CA 1
ATOM 2946 C C . LEU A 1 397 ? -91.085 -8.124 128.693 1.00 56.41 397 LEU A C 1
ATOM 2948 O O . LEU A 1 397 ? -89.982 -8.520 129.059 1.00 56.41 397 LEU A O 1
ATOM 2952 N N . ALA A 1 398 ? -92.169 -8.217 129.468 1.00 59.03 398 ALA A N 1
ATOM 2953 C CA . ALA A 1 398 ? -92.153 -8.869 130.779 1.00 59.03 398 ALA A CA 1
ATOM 2954 C C . ALA A 1 398 ? -91.977 -10.398 130.670 1.00 59.03 398 ALA A C 1
ATOM 2956 O O . ALA A 1 398 ? -91.330 -10.996 131.526 1.00 59.03 398 ALA A O 1
ATOM 2957 N N . ASP A 1 399 ? -92.464 -11.007 129.583 1.00 57.59 399 ASP A N 1
ATOM 2958 C CA . ASP A 1 399 ? -92.475 -12.466 129.406 1.00 57.59 399 ASP A CA 1
ATOM 2959 C C . ASP A 1 399 ? -91.242 -12.997 128.640 1.00 57.59 399 ASP A C 1
ATOM 2961 O O . ASP A 1 399 ? -90.838 -14.144 128.819 1.00 57.59 399 ASP A O 1
ATOM 2965 N N . ASN A 1 400 ? -90.569 -12.166 127.832 1.00 58.28 400 ASN A N 1
ATOM 2966 C CA . ASN A 1 400 ? -89.446 -12.594 126.977 1.00 58.28 400 ASN A CA 1
ATOM 2967 C C . ASN A 1 400 ? -88.043 -12.492 127.611 1.00 58.28 400 ASN A C 1
ATOM 2969 O O . ASN A 1 400 ? -87.084 -13.023 127.046 1.00 58.28 400 ASN A O 1
ATOM 2973 N N . ALA A 1 401 ? -87.891 -11.875 128.789 1.00 58.06 401 ALA A N 1
ATOM 2974 C CA . ALA A 1 401 ? -86.593 -11.771 129.471 1.00 58.06 401 ALA A CA 1
ATOM 2975 C C . ALA A 1 401 ? -85.980 -13.147 129.820 1.00 58.06 401 ALA A C 1
ATOM 2977 O O . ALA A 1 401 ? -84.759 -13.288 129.862 1.00 58.06 401 ALA A O 1
ATOM 2978 N N . GLY A 1 402 ? -86.814 -14.179 130.000 1.00 61.38 402 GLY A N 1
ATOM 2979 C CA . GLY A 1 402 ? -86.364 -15.554 130.238 1.00 61.38 402 GLY A CA 1
ATOM 2980 C C . GLY A 1 402 ? -85.860 -16.293 128.991 1.00 61.38 402 GLY A C 1
ATOM 2981 O O . GLY A 1 402 ? -85.077 -17.227 129.121 1.00 61.38 402 GLY A O 1
ATOM 2982 N N . SER A 1 403 ? -86.257 -15.879 127.783 1.00 58.25 403 SER A N 1
ATOM 2983 C CA . SER A 1 403 ? -85.933 -16.595 126.536 1.00 58.25 403 SER A CA 1
ATOM 2984 C C . SER A 1 403 ? -84.656 -16.070 125.851 1.00 58.25 403 SER A C 1
ATOM 2986 O O . SER A 1 403 ? -83.914 -16.826 125.226 1.00 58.25 403 SER A O 1
ATOM 2988 N N . VAL A 1 404 ? -84.324 -14.788 126.046 1.00 59.91 404 VAL A N 1
ATOM 2989 C CA . VAL A 1 404 ? -83.161 -14.122 125.419 1.00 59.91 404 VAL A CA 1
ATOM 2990 C C . VAL A 1 404 ? -81.813 -14.666 125.910 1.00 59.91 404 VAL A C 1
ATOM 2992 O O . VAL A 1 404 ? -80.871 -14.772 125.125 1.00 59.91 404 VAL A O 1
ATOM 2995 N N . ALA A 1 405 ? -81.716 -15.073 127.179 1.00 58.12 405 ALA A N 1
ATOM 2996 C CA . ALA A 1 405 ? -80.481 -15.633 127.733 1.00 58.12 405 ALA A CA 1
ATOM 2997 C C . ALA A 1 405 ? -80.061 -16.950 127.047 1.00 58.12 405 ALA A C 1
ATOM 2999 O O . ALA A 1 405 ? -78.871 -17.246 126.963 1.00 58.12 405 ALA A O 1
ATOM 3000 N N . GLN A 1 406 ? -81.020 -17.710 126.510 1.00 57.75 406 GLN A N 1
ATOM 3001 C CA . GLN A 1 406 ? -80.764 -18.985 125.841 1.00 57.75 406 GLN A CA 1
ATOM 3002 C C . GLN A 1 406 ? -80.368 -18.806 124.362 1.00 57.75 406 GLN A C 1
ATOM 3004 O O . GLN A 1 406 ? -79.483 -19.503 123.873 1.00 57.75 406 GLN A O 1
ATOM 3009 N N . SER A 1 407 ? -80.924 -17.804 123.672 1.00 56.28 407 SER A N 1
ATOM 3010 C CA . SER A 1 407 ? -80.664 -17.547 122.243 1.00 56.28 407 SER A CA 1
ATOM 3011 C C . SER A 1 407 ? -79.293 -16.896 121.958 1.00 56.28 407 SER A C 1
ATOM 3013 O O . SER A 1 407 ? -78.702 -17.098 120.891 1.00 56.28 407 SER A O 1
ATOM 3015 N N . LEU A 1 408 ? -78.719 -16.171 122.931 1.00 57.69 408 LEU A N 1
ATOM 3016 C CA . LEU A 1 408 ? -77.374 -15.587 122.799 1.00 57.69 408 LEU A CA 1
ATOM 3017 C C . LEU A 1 408 ? -76.269 -16.656 122.711 1.00 57.69 408 LEU A C 1
ATOM 3019 O O . LEU A 1 408 ? -75.277 -16.459 122.008 1.00 57.69 408 LEU A O 1
ATOM 3023 N N . SER A 1 409 ? -76.451 -17.792 123.390 1.00 61.91 409 SER A N 1
ATOM 3024 C CA . SER A 1 409 ? -75.486 -18.898 123.375 1.00 61.91 409 SER A CA 1
ATOM 3025 C C . SER A 1 409 ? -75.471 -19.640 122.032 1.00 61.91 409 SER A C 1
ATOM 3027 O O . SER A 1 409 ? -74.419 -20.109 121.606 1.00 61.91 409 SER A O 1
ATOM 3029 N N . GLU A 1 410 ? -76.608 -19.717 121.336 1.00 59.44 410 GLU A N 1
ATOM 3030 C CA . GLU A 1 410 ? -76.726 -20.377 120.025 1.00 59.44 410 GLU A CA 1
ATOM 3031 C C . GLU A 1 410 ? -76.234 -19.480 118.871 1.00 59.44 410 GLU A C 1
ATOM 3033 O O . GLU A 1 410 ? -75.594 -19.951 117.927 1.00 59.44 410 GLU A O 1
ATOM 3038 N N . THR A 1 411 ? -76.440 -18.161 118.974 1.00 65.81 411 THR A N 1
ATOM 3039 C CA . THR A 1 411 ? -76.035 -17.190 117.939 1.00 65.81 411 THR A CA 1
ATOM 3040 C C . THR A 1 411 ? -74.511 -17.013 117.859 1.00 65.81 411 THR A C 1
ATOM 3042 O O . THR A 1 411 ? -73.955 -16.890 116.766 1.00 65.81 411 THR A O 1
ATOM 3045 N N . GLY A 1 412 ? -73.810 -17.064 119.000 1.00 69.00 412 GLY A N 1
ATOM 3046 C CA . GLY A 1 412 ? -72.344 -16.977 119.049 1.00 69.00 412 GLY A CA 1
ATOM 3047 C C . GLY A 1 412 ? -71.637 -18.122 118.312 1.00 69.00 412 GLY A C 1
ATOM 3048 O O . GLY A 1 412 ? -70.612 -17.897 117.670 1.00 69.00 412 GLY A O 1
ATOM 3049 N N . SER A 1 413 ? -72.226 -19.324 118.326 1.00 66.38 413 SER A N 1
ATOM 3050 C CA . SER A 1 413 ? -71.708 -20.483 117.586 1.00 66.38 413 SER A CA 1
ATOM 3051 C C . SER A 1 413 ? -71.892 -20.332 116.069 1.00 66.38 413 SER A C 1
ATOM 3053 O O . SER A 1 413 ? -70.978 -20.633 115.305 1.00 66.38 413 SER A O 1
ATOM 3055 N N . SER A 1 414 ? -73.035 -19.799 115.619 1.00 71.12 414 SER A N 1
ATOM 3056 C CA . SER A 1 414 ? -73.325 -19.617 114.184 1.00 71.12 414 SER A CA 1
ATOM 3057 C C . SER A 1 414 ? -72.465 -18.534 113.515 1.00 71.12 414 SER A C 1
ATOM 3059 O O . SER A 1 414 ? -72.147 -18.635 112.328 1.00 71.12 414 SER A O 1
ATOM 3061 N N . LEU A 1 415 ? -72.059 -17.497 114.257 1.00 73.56 415 LEU A N 1
ATOM 3062 C CA . LEU A 1 415 ? -71.222 -16.414 113.726 1.00 73.56 415 LEU A CA 1
ATOM 3063 C C . LEU A 1 415 ? -69.781 -16.870 113.447 1.00 73.56 415 LEU A C 1
ATOM 3065 O O . LEU A 1 415 ? -69.194 -16.479 112.437 1.00 73.56 415 LEU A O 1
ATOM 3069 N N . ILE A 1 416 ? -69.230 -17.727 114.310 1.00 75.25 416 ILE A N 1
ATOM 3070 C CA . ILE A 1 416 ? -67.892 -18.309 114.127 1.00 75.25 416 ILE A CA 1
ATOM 3071 C C . ILE A 1 416 ? -67.874 -19.203 112.875 1.00 75.25 416 ILE A C 1
ATOM 3073 O O . ILE A 1 416 ? -66.966 -19.085 112.053 1.00 75.25 416 ILE A O 1
ATOM 3077 N N . GLU A 1 417 ? -68.922 -20.003 112.653 1.00 75.19 417 GLU A N 1
ATOM 3078 C CA . GLU A 1 417 ? -69.085 -20.801 111.425 1.00 75.19 417 GLU A CA 1
ATOM 3079 C C . GLU A 1 417 ? -69.267 -19.958 110.152 1.00 75.19 417 GLU A C 1
ATOM 3081 O O . GLU A 1 417 ? -68.898 -20.393 109.059 1.00 75.19 417 GLU A O 1
ATOM 3086 N N . ALA A 1 418 ? -69.869 -18.770 110.239 1.00 76.69 418 ALA A N 1
ATOM 3087 C CA . ALA A 1 418 ? -70.037 -17.889 109.083 1.00 76.69 418 ALA A CA 1
ATOM 3088 C C . ALA A 1 418 ? -68.709 -17.231 108.663 1.00 76.69 418 ALA A C 1
ATOM 3090 O O . ALA A 1 418 ? -68.417 -17.130 107.470 1.00 76.69 418 ALA A O 1
ATOM 3091 N N . LEU A 1 419 ? -67.884 -16.828 109.635 1.00 74.12 419 LEU A N 1
ATOM 3092 C CA . LEU A 1 419 ? -66.570 -16.234 109.376 1.00 74.12 419 LEU A CA 1
ATOM 3093 C C . LEU A 1 419 ? -65.561 -17.258 108.839 1.00 74.12 419 LEU A C 1
ATOM 3095 O O . LEU A 1 419 ? -64.796 -16.922 107.934 1.00 74.12 419 LEU A O 1
ATOM 3099 N N . ASP A 1 420 ? -65.597 -18.505 109.319 1.00 76.62 420 ASP A N 1
ATOM 3100 C CA . ASP A 1 420 ? -64.751 -19.578 108.777 1.00 76.62 420 ASP A CA 1
ATOM 3101 C C . ASP A 1 420 ? -65.114 -19.900 107.315 1.00 76.62 420 ASP A C 1
ATOM 3103 O O . ASP A 1 420 ? -64.240 -19.944 106.445 1.00 76.62 420 ASP A O 1
ATOM 3107 N N . ARG A 1 421 ? -66.416 -19.975 106.994 1.00 78.25 421 ARG A N 1
ATOM 3108 C CA . ARG A 1 421 ? -66.901 -20.134 105.609 1.00 78.25 421 ARG A CA 1
ATOM 3109 C C . ARG A 1 421 ? -66.466 -18.989 104.693 1.00 78.25 421 ARG A C 1
ATOM 3111 O O . ARG A 1 421 ? -66.033 -19.234 103.567 1.00 78.25 421 ARG A O 1
ATOM 3118 N N . GLN A 1 422 ? -66.527 -17.744 105.166 1.00 79.50 422 GLN A N 1
ATOM 3119 C CA . GLN A 1 422 ? -66.087 -16.587 104.383 1.00 79.50 422 GLN A CA 1
ATOM 3120 C C . GLN A 1 422 ? -64.565 -16.595 104.156 1.00 79.50 422 GLN A C 1
ATOM 3122 O O . GLN A 1 422 ? -64.106 -16.325 103.045 1.00 79.50 422 GLN A O 1
ATOM 3127 N N . GLY A 1 423 ? -63.774 -16.951 105.175 1.00 80.38 423 GLY A N 1
ATOM 3128 C CA . GLY A 1 423 ? -62.320 -17.093 105.057 1.00 80.38 423 GLY A CA 1
ATOM 3129 C C . GLY A 1 423 ? -61.909 -18.181 104.059 1.00 80.38 423 GLY A C 1
ATOM 3130 O O . GLY A 1 423 ? -60.978 -17.984 103.274 1.00 80.38 423 GLY A O 1
ATOM 3131 N N . GLN A 1 424 ? -62.641 -19.299 104.030 1.00 77.94 424 GLN A N 1
ATOM 3132 C CA . GLN A 1 424 ? -62.460 -20.358 103.034 1.00 77.94 424 GLN A CA 1
ATOM 3133 C C . GLN A 1 424 ? -62.844 -19.889 101.619 1.00 77.94 424 GLN A C 1
ATOM 3135 O O . GLN A 1 424 ? -62.062 -20.081 100.688 1.00 77.94 424 GLN A O 1
ATOM 3140 N N . SER A 1 425 ? -63.966 -19.177 101.456 1.00 82.06 425 SER A N 1
ATOM 3141 C CA . SER A 1 425 ? -64.407 -18.638 100.157 1.00 82.06 425 SER A CA 1
ATOM 3142 C C . SER A 1 425 ? -63.420 -17.630 99.553 1.00 82.06 425 SER A C 1
ATOM 3144 O O . SER A 1 425 ? -63.214 -17.611 98.335 1.00 82.06 425 SER A O 1
ATOM 3146 N N . VAL A 1 426 ? -62.803 -16.780 100.379 1.00 77.75 426 VAL A N 1
ATOM 3147 C CA . VAL A 1 426 ? -61.795 -15.813 99.918 1.00 77.75 426 VAL A CA 1
ATOM 3148 C C . VAL A 1 426 ? -60.513 -16.531 99.496 1.00 77.75 426 VAL A C 1
ATOM 3150 O O . VAL A 1 426 ? -59.968 -16.218 98.436 1.00 77.75 426 VAL A O 1
ATOM 3153 N N . ARG A 1 427 ? -60.064 -17.532 100.267 1.00 80.31 427 ARG A N 1
ATOM 3154 C CA . ARG A 1 427 ? -58.886 -18.341 99.922 1.00 80.31 427 ARG A CA 1
ATOM 3155 C C . ARG A 1 427 ? -59.087 -19.091 98.603 1.00 80.31 427 ARG A C 1
ATOM 3157 O O . ARG A 1 427 ? -58.231 -18.999 97.728 1.00 80.31 427 ARG A O 1
ATOM 3164 N N . GLU A 1 428 ? -60.245 -19.720 98.405 1.00 82.94 428 GLU A N 1
ATOM 3165 C CA . GLU A 1 428 ? -60.594 -20.364 97.131 1.00 82.94 428 GLU A CA 1
ATOM 3166 C C . GLU A 1 428 ? -60.608 -19.386 95.953 1.00 82.94 428 GLU A C 1
ATOM 3168 O O . GLU A 1 428 ? -60.157 -19.719 94.857 1.00 82.94 428 GLU A O 1
ATOM 3173 N N . THR A 1 429 ? -61.132 -18.174 96.152 1.00 83.06 429 THR A N 1
ATOM 3174 C CA . THR A 1 429 ? -61.187 -17.160 95.090 1.00 83.06 429 THR A CA 1
ATOM 3175 C C . THR A 1 429 ? -59.788 -16.678 94.718 1.00 83.06 429 THR A C 1
ATOM 3177 O O . THR A 1 429 ? -59.494 -16.510 93.537 1.00 83.06 429 THR A O 1
ATOM 3180 N N . PHE A 1 430 ? -58.901 -16.524 95.702 1.00 81.44 430 PHE A N 1
ATOM 3181 C CA . PHE A 1 430 ? -57.510 -16.155 95.463 1.00 81.44 430 PHE A CA 1
ATOM 3182 C C . PHE A 1 430 ? -56.745 -17.264 94.728 1.00 81.44 430 PHE A C 1
ATOM 3184 O O . PHE A 1 430 ? -56.096 -16.997 93.720 1.00 81.44 430 PHE A O 1
ATOM 3191 N N . GLU A 1 431 ? -56.885 -18.523 95.153 1.00 84.75 431 GLU A N 1
ATOM 3192 C CA . GLU A 1 431 ? -56.270 -19.666 94.467 1.00 84.75 431 GLU A CA 1
ATOM 3193 C C . GLU A 1 431 ? -56.777 -19.835 93.028 1.00 84.75 431 GLU A C 1
ATOM 3195 O O . GLU A 1 431 ? -56.002 -20.179 92.133 1.00 84.75 431 GLU A O 1
ATOM 3200 N N . ARG A 1 432 ? -58.067 -19.568 92.783 1.00 84.44 432 ARG A N 1
ATOM 3201 C CA . ARG A 1 432 ? -58.671 -19.605 91.444 1.00 84.44 432 ARG A CA 1
ATOM 3202 C C . ARG A 1 432 ? -58.134 -18.486 90.549 1.00 84.44 432 ARG A C 1
ATOM 3204 O O . ARG A 1 432 ? -57.822 -18.745 89.391 1.00 84.44 432 ARG A O 1
ATOM 3211 N N . SER A 1 433 ? -57.973 -17.277 91.084 1.00 82.94 433 SER A N 1
ATOM 3212 C CA . SER A 1 433 ? -57.387 -16.143 90.357 1.00 82.94 433 SER A CA 1
ATOM 3213 C C . SER A 1 433 ? -55.914 -16.366 90.022 1.00 82.94 433 SER A C 1
ATOM 3215 O O . SER A 1 433 ? -55.507 -16.087 88.898 1.00 82.94 433 SER A O 1
ATOM 3217 N N . THR A 1 434 ? -55.122 -16.919 90.947 1.00 84.44 434 THR A N 1
ATOM 3218 C CA . THR A 1 434 ? -53.710 -17.251 90.692 1.00 84.44 434 THR A CA 1
ATOM 3219 C C . THR A 1 434 ? -53.578 -18.307 89.596 1.00 84.44 434 THR A C 1
ATOM 3221 O O . THR A 1 434 ? -52.807 -18.106 88.662 1.00 84.44 434 THR A O 1
ATOM 3224 N N . ARG A 1 435 ? -54.391 -19.374 89.639 1.00 84.75 435 ARG A N 1
ATOM 3225 C CA . ARG A 1 435 ? -54.434 -20.386 88.568 1.00 84.75 435 ARG A CA 1
ATOM 3226 C C . ARG A 1 435 ? -54.870 -19.802 87.223 1.00 84.75 435 ARG A C 1
ATOM 3228 O O . ARG A 1 435 ? -54.260 -20.108 86.208 1.00 84.75 435 ARG A O 1
ATOM 3235 N N . SER A 1 436 ? -55.869 -18.919 87.212 1.00 86.56 436 SER A N 1
ATOM 3236 C CA . SER A 1 436 ? -56.328 -18.252 85.985 1.00 86.56 436 SER A CA 1
ATOM 3237 C C . SER A 1 436 ? -55.265 -17.318 85.390 1.00 86.56 436 SER A C 1
ATOM 3239 O O . SER A 1 436 ? -55.097 -17.267 84.170 1.00 86.56 436 SER A O 1
ATOM 3241 N N . LEU A 1 437 ? -54.512 -16.603 86.232 1.00 82.06 437 LEU A N 1
ATOM 3242 C CA . LEU A 1 437 ? -53.375 -15.785 85.803 1.00 82.06 437 LEU A CA 1
ATOM 3243 C C . LEU A 1 437 ? -52.247 -16.643 85.226 1.00 82.06 437 LEU A C 1
ATOM 3245 O O . LEU A 1 437 ? -51.703 -16.289 84.182 1.00 82.06 437 LEU A O 1
ATOM 3249 N N . GLU A 1 438 ? -51.926 -17.764 85.871 1.00 86.00 438 GLU A N 1
ATOM 3250 C CA . GLU A 1 438 ? -50.915 -18.715 85.403 1.00 86.00 438 GLU A CA 1
ATOM 3251 C C . GLU A 1 438 ? -51.308 -19.336 84.050 1.00 86.00 438 GLU A C 1
ATOM 3253 O O . GLU A 1 438 ? -50.514 -19.298 83.109 1.00 86.00 438 GLU A O 1
ATOM 3258 N N . GLU A 1 439 ? -52.560 -19.781 83.890 1.00 86.88 439 GLU A N 1
ATOM 3259 C CA . GLU A 1 439 ? -53.105 -20.248 82.603 1.00 86.88 439 GLU A CA 1
ATOM 3260 C C . GLU A 1 439 ? -53.055 -19.162 81.522 1.00 86.88 439 GLU A C 1
ATOM 3262 O O . GLU A 1 439 ? -52.648 -19.427 80.390 1.00 86.88 439 GLU A O 1
ATOM 3267 N N . THR A 1 440 ? -53.415 -17.921 81.860 1.00 86.69 440 THR A N 1
ATOM 3268 C CA . THR A 1 440 ? -53.385 -16.800 80.907 1.00 86.69 440 THR A CA 1
ATOM 3269 C C . THR A 1 440 ? -51.955 -16.479 80.464 1.00 86.69 440 THR A C 1
ATOM 3271 O O . THR A 1 440 ? -51.723 -16.195 79.286 1.00 86.69 440 THR A O 1
ATOM 3274 N N . PHE A 1 441 ? -50.984 -16.534 81.380 1.00 83.31 441 PHE A N 1
ATOM 3275 C CA . PHE A 1 441 ? -49.570 -16.319 81.065 1.00 83.31 441 PHE A CA 1
ATOM 3276 C C . PHE A 1 441 ? -48.999 -17.437 80.194 1.00 83.31 441 PHE A C 1
ATOM 3278 O O . PHE A 1 441 ? -48.329 -17.138 79.206 1.00 83.31 441 PHE A O 1
ATOM 3285 N N . LEU A 1 442 ? -49.293 -18.701 80.509 1.00 87.62 442 LEU A N 1
ATOM 3286 C CA . LEU A 1 442 ? -48.869 -19.844 79.698 1.00 87.62 442 LEU A CA 1
ATOM 3287 C C . LEU A 1 442 ? -49.502 -19.804 78.300 1.00 87.62 442 LEU A C 1
ATOM 3289 O O . LEU A 1 442 ? -48.801 -20.002 77.309 1.00 87.62 442 LEU A O 1
ATOM 3293 N N . SER A 1 443 ? -50.790 -19.459 78.203 1.00 89.00 443 SER A N 1
ATOM 3294 C CA . SER A 1 443 ? -51.489 -19.296 76.924 1.00 89.00 443 SER A CA 1
ATOM 3295 C C . SER A 1 443 ? -50.874 -18.186 76.072 1.00 89.00 443 SER A C 1
ATOM 3297 O O . SER A 1 443 ? -50.617 -18.399 74.890 1.00 89.00 443 SER A O 1
ATOM 3299 N N . ARG A 1 444 ? -50.612 -17.008 76.653 1.00 84.75 444 ARG A N 1
ATOM 3300 C CA . ARG A 1 444 ? -49.978 -15.893 75.931 1.00 84.75 444 ARG A CA 1
ATOM 3301 C C . ARG A 1 444 ? -48.532 -16.190 75.559 1.00 84.75 444 ARG A C 1
ATOM 3303 O O . ARG A 1 444 ? -48.114 -15.808 74.474 1.00 84.75 444 ARG A O 1
ATOM 3310 N N . GLY A 1 445 ? -47.782 -16.869 76.428 1.00 87.56 445 GLY A N 1
ATOM 3311 C CA . GLY A 1 445 ? -46.426 -17.331 76.132 1.00 87.56 445 GLY A CA 1
ATOM 3312 C C . GLY A 1 445 ? -46.404 -18.280 74.934 1.00 87.56 445 GLY A C 1
ATOM 3313 O O . GLY A 1 445 ? -45.627 -18.063 74.008 1.00 87.56 445 GLY A O 1
ATOM 3314 N N . GLY A 1 446 ? -47.320 -19.254 74.906 1.00 88.94 446 GLY A N 1
ATOM 3315 C CA . GLY A 1 446 ? -47.514 -20.157 73.769 1.00 88.94 446 GLY A CA 1
ATOM 3316 C C . GLY A 1 446 ? -47.883 -19.419 72.480 1.00 88.94 446 GLY A C 1
ATOM 3317 O O . GLY A 1 446 ? -47.229 -19.617 71.461 1.00 88.94 446 GLY A O 1
ATOM 3318 N N . GLU A 1 447 ? -48.855 -18.500 72.531 1.00 87.94 447 GLU A N 1
ATOM 3319 C CA . GLU A 1 447 ? -49.265 -17.691 71.370 1.00 87.94 447 GLU A CA 1
ATOM 3320 C C . GLU A 1 447 ? -48.112 -16.825 70.825 1.00 87.94 447 GLU A C 1
ATOM 3322 O O . GLU A 1 447 ? -47.966 -16.657 69.612 1.00 87.94 447 GLU A O 1
ATOM 3327 N N . LEU A 1 448 ? -47.262 -16.287 71.708 1.00 85.12 448 LEU A N 1
ATOM 3328 C CA . LEU A 1 448 ? -46.095 -15.501 71.310 1.00 85.12 448 LEU A CA 1
ATOM 3329 C C . LEU A 1 448 ? -45.034 -16.371 70.623 1.00 85.12 448 LEU A C 1
ATOM 3331 O O . LEU A 1 448 ? -44.491 -15.974 69.592 1.00 85.12 448 LEU A O 1
ATOM 3335 N N . THR A 1 449 ? -44.747 -17.556 71.171 1.00 86.81 449 THR A N 1
ATOM 3336 C CA . THR A 1 449 ? -43.812 -18.516 70.569 1.00 86.81 449 THR A CA 1
ATOM 3337 C C . THR A 1 449 ? -44.305 -18.992 69.203 1.00 86.81 449 THR A C 1
ATOM 3339 O O . THR A 1 449 ? -43.514 -19.025 68.262 1.00 86.81 449 THR A O 1
ATOM 3342 N N . GLU A 1 450 ? -45.602 -19.275 69.065 1.00 89.56 450 GLU A N 1
ATOM 3343 C CA . GLU A 1 450 ? -46.240 -19.647 67.795 1.00 89.56 450 GLU A CA 1
ATOM 3344 C C . GLU A 1 450 ? -46.085 -18.528 66.750 1.00 89.56 450 GLU A C 1
ATOM 3346 O O . GLU A 1 450 ? -45.590 -18.764 65.647 1.00 89.56 450 GLU A O 1
ATOM 3351 N N . ARG A 1 451 ? -46.408 -17.277 67.119 1.00 88.75 451 ARG A N 1
ATOM 3352 C CA . ARG A 1 451 ? -46.239 -16.109 66.236 1.00 88.75 451 ARG A CA 1
ATOM 3353 C C . ARG A 1 451 ? -44.789 -15.902 65.813 1.00 88.75 451 ARG A C 1
ATOM 3355 O O . ARG A 1 451 ? -44.542 -15.582 64.649 1.00 88.75 4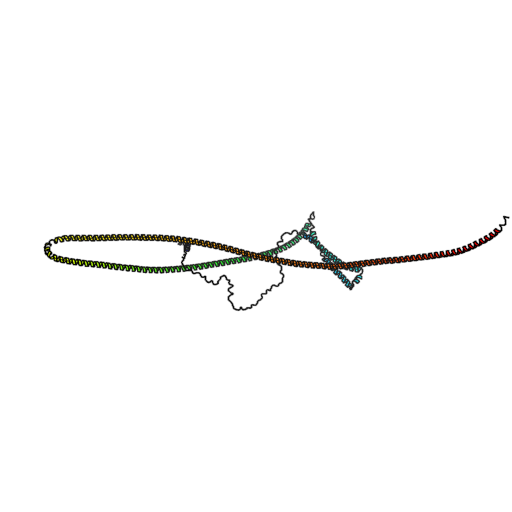51 ARG A O 1
ATOM 3362 N N . PHE A 1 452 ? -43.829 -16.066 66.722 1.00 87.25 452 PHE A N 1
ATOM 3363 C CA . PHE A 1 452 ? -42.412 -15.939 66.378 1.00 87.25 452 PHE A CA 1
ATOM 3364 C C . PHE A 1 452 ? -41.936 -17.062 65.458 1.00 87.25 452 PHE A C 1
ATOM 3366 O O . PHE A 1 452 ? -41.221 -16.778 64.499 1.00 87.25 452 PHE A O 1
ATOM 3373 N N . ALA A 1 453 ? -42.358 -18.306 65.694 1.00 88.69 453 ALA A N 1
ATOM 3374 C CA . ALA A 1 453 ? -42.035 -19.430 64.820 1.00 88.69 453 ALA A CA 1
ATOM 3375 C C . ALA A 1 453 ? -42.624 -19.236 63.413 1.00 88.69 453 ALA A C 1
ATOM 3377 O O . ALA A 1 453 ? -41.918 -19.413 62.420 1.00 88.69 453 ALA A O 1
ATOM 3378 N N . GLN A 1 454 ? -43.880 -18.788 63.326 1.00 90.50 454 GLN A N 1
ATOM 3379 C CA . GLN A 1 454 ? -44.539 -18.478 62.060 1.00 90.50 454 GLN A CA 1
ATOM 3380 C C . GLN A 1 454 ? -43.825 -17.343 61.315 1.00 90.50 454 GLN A C 1
ATOM 3382 O O . GLN A 1 454 ? -43.489 -17.489 60.141 1.00 90.50 454 GLN A O 1
ATOM 3387 N N . THR A 1 455 ? -43.527 -16.240 62.005 1.00 88.50 455 THR A N 1
ATOM 3388 C CA . THR A 1 455 ? -42.831 -15.088 61.411 1.00 88.50 455 THR A CA 1
ATOM 3389 C C . THR A 1 455 ? -41.422 -15.470 60.950 1.00 88.50 455 THR A C 1
ATOM 3391 O O . THR A 1 455 ? -41.006 -15.093 59.857 1.00 88.50 455 THR A O 1
ATOM 3394 N N . GLY A 1 456 ? -40.690 -16.257 61.745 1.00 89.50 456 GLY A N 1
ATOM 3395 C CA . GLY A 1 456 ? -39.378 -16.785 61.369 1.00 89.50 456 GLY A CA 1
ATOM 3396 C C . GLY A 1 456 ? -39.445 -17.664 60.119 1.00 89.50 456 GLY A C 1
ATOM 3397 O O . GLY A 1 456 ? -38.657 -17.470 59.196 1.00 89.50 456 GLY A O 1
ATOM 3398 N N . GLY A 1 457 ? -40.434 -18.562 60.047 1.00 90.56 457 GLY A N 1
ATOM 3399 C CA . GLY A 1 457 ? -40.687 -19.398 58.873 1.00 90.56 457 GLY A CA 1
ATOM 3400 C C . GLY A 1 457 ? -41.018 -18.588 57.616 1.00 90.56 457 GLY A C 1
ATOM 3401 O O . GLY A 1 457 ? -40.448 -18.846 56.556 1.00 90.56 457 GLY A O 1
ATOM 3402 N N . GLU A 1 458 ? -41.871 -17.566 57.726 1.00 90.25 458 GLU A N 1
ATOM 3403 C CA . GLU A 1 458 ? -42.202 -16.663 56.614 1.00 90.25 458 GLU A CA 1
ATOM 3404 C C . GLU A 1 458 ? -40.989 -15.858 56.131 1.00 90.25 458 GLU A C 1
ATOM 3406 O O . GLU A 1 458 ? -40.791 -15.698 54.924 1.00 90.25 458 GLU A O 1
ATOM 3411 N N . ILE A 1 459 ? -40.145 -15.381 57.052 1.00 84.88 459 ILE A N 1
ATOM 3412 C CA . ILE A 1 459 ? -38.903 -14.677 56.714 1.00 84.88 459 ILE A CA 1
ATOM 3413 C C . ILE A 1 459 ? -37.947 -15.616 55.970 1.00 84.88 459 ILE A C 1
ATOM 3415 O O . ILE A 1 459 ? -37.440 -15.248 54.909 1.00 84.88 459 ILE A O 1
ATOM 3419 N N . THR A 1 460 ? -37.725 -16.835 56.470 1.00 90.06 460 THR A N 1
ATOM 3420 C CA . THR A 1 460 ? -36.867 -17.824 55.798 1.00 90.06 460 THR A CA 1
ATOM 3421 C C . THR A 1 460 ? -37.407 -18.193 54.416 1.00 90.06 460 THR A C 1
ATOM 3423 O O . THR A 1 460 ? -36.637 -18.238 53.457 1.00 90.06 460 THR A O 1
ATOM 3426 N N . ALA A 1 461 ? -38.721 -18.387 54.280 1.00 89.12 461 ALA A N 1
ATOM 3427 C CA . ALA A 1 461 ? -39.358 -18.672 52.997 1.00 89.12 461 ALA A CA 1
ATOM 3428 C C . ALA A 1 461 ? -39.193 -17.512 52.000 1.00 89.12 461 ALA A C 1
ATOM 3430 O O . ALA A 1 461 ? -38.828 -17.742 50.847 1.00 89.12 461 ALA A O 1
ATOM 3431 N N . ARG A 1 462 ? -39.376 -16.259 52.443 1.00 89.94 462 ARG A N 1
ATOM 3432 C CA . ARG A 1 462 ? -39.135 -15.070 51.607 1.00 89.94 462 ARG A CA 1
ATOM 3433 C C . ARG A 1 462 ? -37.678 -14.944 51.177 1.00 89.94 462 ARG A C 1
ATOM 3435 O O . ARG A 1 462 ? -37.427 -14.617 50.019 1.00 89.94 462 ARG A O 1
ATOM 3442 N N . PHE A 1 463 ? -36.722 -15.212 52.066 1.00 86.69 463 PHE A N 1
ATOM 3443 C CA . PHE A 1 463 ? -35.303 -15.204 51.706 1.00 86.69 463 PHE A CA 1
ATOM 3444 C C . PHE A 1 463 ? -34.962 -16.295 50.691 1.00 86.69 463 PHE A C 1
ATOM 3446 O O . PHE A 1 463 ? -34.284 -16.000 49.711 1.00 86.69 463 PHE A O 1
ATOM 3453 N N . ALA A 1 464 ? -35.470 -17.517 50.872 1.00 88.56 464 ALA A N 1
ATOM 3454 C CA . ALA A 1 464 ? -35.274 -18.603 49.914 1.00 88.56 464 ALA A CA 1
ATOM 3455 C C . ALA A 1 464 ? -35.859 -18.247 48.538 1.00 88.56 464 ALA A C 1
ATOM 3457 O O . ALA A 1 464 ? -35.167 -18.350 47.529 1.00 88.56 464 ALA A O 1
ATOM 3458 N N . GLN A 1 465 ? -37.090 -17.730 48.503 1.00 90.38 465 GLN A N 1
ATOM 3459 C CA . GLN A 1 465 ? -37.751 -17.304 47.269 1.00 90.38 465 GLN A CA 1
ATOM 3460 C C . GLN A 1 465 ? -37.002 -16.160 46.570 1.00 90.38 465 GLN A C 1
ATOM 3462 O O . GLN A 1 465 ? -36.844 -16.169 45.350 1.00 90.38 465 GLN A O 1
ATOM 3467 N N . THR A 1 466 ? -36.515 -15.183 47.339 1.00 89.38 466 THR A N 1
ATOM 3468 C CA . THR A 1 466 ? -35.736 -14.055 46.806 1.00 89.38 466 THR A CA 1
ATOM 3469 C C . THR A 1 466 ? -34.385 -14.527 46.272 1.00 89.38 466 THR A C 1
ATOM 3471 O O . THR A 1 466 ? -33.987 -14.113 45.187 1.00 89.38 466 THR A O 1
ATOM 3474 N N . GLY A 1 467 ? -33.698 -15.427 46.983 1.00 90.00 467 GLY A N 1
ATOM 3475 C CA . GLY A 1 467 ? -32.429 -16.009 46.543 1.00 90.00 467 GLY A CA 1
ATOM 3476 C C . GLY A 1 467 ? -32.571 -16.830 45.261 1.00 90.00 467 GLY A C 1
ATOM 3477 O O . GLY A 1 467 ? -31.764 -16.693 44.344 1.00 90.00 467 GLY A O 1
ATOM 3478 N N . GLU A 1 468 ? -33.635 -17.625 45.154 1.00 89.31 468 GLU A N 1
ATOM 3479 C CA . GLU A 1 468 ? -33.933 -18.407 43.953 1.00 89.31 468 GLU A CA 1
ATOM 3480 C C . GLU A 1 468 ? -34.322 -17.502 42.768 1.00 89.31 468 GLU A C 1
ATOM 3482 O O . GLU A 1 468 ? -33.886 -17.724 41.639 1.00 89.31 468 GLU A O 1
ATOM 3487 N N . GLY A 1 469 ? -35.085 -16.432 43.026 1.00 91.56 469 GLY A N 1
ATOM 3488 C CA . GLY A 1 469 ? -35.399 -15.397 42.037 1.00 91.56 469 GLY A CA 1
ATOM 3489 C C . GLY A 1 469 ? -34.157 -14.665 41.529 1.00 91.56 469 GLY A C 1
ATOM 3490 O O . GLY A 1 469 ? -33.998 -14.496 40.322 1.00 91.56 469 GLY A O 1
ATOM 3491 N N . LEU A 1 470 ? -33.248 -14.295 42.432 1.00 87.38 470 LEU A N 1
ATOM 3492 C CA . LEU A 1 470 ? -31.993 -13.632 42.090 1.00 87.38 470 LEU A CA 1
ATOM 3493 C C . LEU A 1 470 ? -31.062 -14.557 41.292 1.00 87.38 470 LEU A C 1
ATOM 3495 O O . LEU A 1 470 ? -30.492 -14.139 40.290 1.00 87.38 470 LEU A O 1
ATOM 3499 N N . SER A 1 471 ? -30.952 -15.829 41.688 1.00 88.81 471 SER A N 1
ATOM 3500 C CA . SER A 1 471 ? -30.171 -16.829 40.952 1.00 88.81 471 SER A CA 1
ATOM 3501 C C . SER A 1 471 ? -30.713 -17.047 39.538 1.00 88.81 471 SER A C 1
ATOM 3503 O O . SER A 1 471 ? -29.931 -17.092 38.589 1.00 88.81 471 SER A O 1
ATOM 3505 N N . ARG A 1 472 ? -32.041 -17.112 39.380 1.00 91.31 472 ARG A N 1
ATOM 3506 C CA . ARG A 1 472 ? -32.690 -17.206 38.068 1.00 91.31 472 ARG A CA 1
ATOM 3507 C C . ARG A 1 472 ? -32.415 -15.969 37.214 1.00 91.31 472 ARG A C 1
ATOM 3509 O O . ARG A 1 472 ? -32.020 -16.115 36.065 1.00 91.31 472 ARG A O 1
ATOM 3516 N N . HIS A 1 473 ? -32.532 -14.775 37.792 1.00 92.19 473 HIS A N 1
ATOM 3517 C CA . HIS A 1 473 ? -32.259 -13.525 37.085 1.00 92.19 473 HIS A CA 1
ATOM 3518 C C . HIS A 1 473 ? -30.798 -13.418 36.624 1.00 92.19 473 HIS A C 1
ATOM 3520 O O . HIS A 1 473 ? -30.536 -13.005 35.496 1.00 92.19 473 HIS A O 1
ATOM 3526 N N . PHE A 1 474 ? -29.840 -13.845 37.453 1.00 87.94 474 PHE A N 1
ATOM 3527 C CA . PHE A 1 474 ? -28.436 -13.918 37.045 1.00 87.94 474 PHE A CA 1
ATOM 3528 C C . PHE A 1 474 ? -28.194 -14.950 35.945 1.00 87.94 474 PHE A C 1
ATOM 3530 O O . PHE A 1 474 ? -27.438 -14.664 35.021 1.00 87.94 474 PHE A O 1
ATOM 3537 N N . ALA A 1 475 ? -28.836 -16.120 36.008 1.00 89.81 475 ALA A N 1
ATOM 3538 C CA . ALA A 1 475 ? -28.721 -17.126 34.956 1.00 89.81 475 ALA A CA 1
ATOM 3539 C C . ALA A 1 475 ? -29.276 -16.605 33.621 1.00 89.81 475 ALA A C 1
ATOM 3541 O O . ALA A 1 475 ? -28.581 -16.684 32.613 1.00 89.81 475 ALA A O 1
ATOM 3542 N N . GLU A 1 476 ? -30.470 -16.004 33.636 1.00 89.94 476 GLU A N 1
ATOM 3543 C CA . GLU A 1 476 ? -31.112 -15.392 32.465 1.00 89.94 476 GLU A CA 1
ATOM 3544 C C . GLU A 1 476 ? -30.254 -14.267 31.872 1.00 89.94 476 GLU A C 1
ATOM 3546 O O . GLU A 1 476 ? -30.000 -14.244 30.666 1.00 89.94 476 GLU A O 1
ATOM 3551 N N . THR A 1 477 ? -29.741 -13.375 32.723 1.00 91.00 477 THR A N 1
ATOM 3552 C CA . THR A 1 477 ? -28.848 -12.283 32.311 1.00 91.00 477 THR A CA 1
ATOM 3553 C C . THR A 1 477 ? -27.541 -12.828 31.730 1.00 91.00 477 THR A C 1
ATOM 3555 O O . THR A 1 477 ? -27.085 -12.351 30.696 1.00 91.00 477 THR A O 1
ATOM 3558 N N . GLY A 1 478 ? -26.958 -13.864 32.340 1.00 90.00 478 GLY A N 1
ATOM 3559 C CA . GLY A 1 478 ? -25.753 -14.527 31.841 1.00 90.00 478 GLY A CA 1
ATOM 3560 C C . GLY A 1 478 ? -25.954 -15.159 30.462 1.00 90.00 478 GLY A C 1
ATOM 3561 O O . GLY A 1 478 ? -25.114 -14.979 29.582 1.00 90.00 478 GLY A O 1
ATOM 3562 N N . THR A 1 479 ? -27.084 -15.838 30.236 1.00 91.25 479 THR A N 1
ATOM 3563 C CA . THR A 1 479 ? -27.440 -16.357 28.906 1.00 91.25 479 THR A CA 1
ATOM 3564 C C . THR A 1 479 ? -27.665 -15.245 27.888 1.00 91.25 479 THR A C 1
ATOM 3566 O O . THR A 1 479 ? -27.144 -15.344 26.782 1.00 91.25 479 THR A O 1
ATOM 3569 N N . ALA A 1 480 ? -28.354 -14.161 28.259 1.00 90.06 480 ALA A N 1
ATOM 3570 C CA . ALA A 1 480 ? -28.596 -13.033 27.361 1.00 90.06 480 ALA A CA 1
ATOM 3571 C C . ALA A 1 480 ? -27.291 -12.327 26.953 1.00 90.06 480 ALA A C 1
ATOM 3573 O O . ALA A 1 480 ? -27.105 -11.993 25.786 1.00 90.06 480 ALA A O 1
ATOM 3574 N N . ILE A 1 481 ? -26.357 -12.150 27.893 1.00 86.12 481 ILE A N 1
ATOM 3575 C CA . ILE A 1 481 ? -25.023 -11.605 27.606 1.00 86.12 481 ILE A CA 1
ATOM 3576 C C . ILE A 1 481 ? -24.251 -12.542 26.670 1.00 86.12 481 ILE A C 1
ATOM 3578 O O . ILE A 1 481 ? -23.645 -12.079 25.705 1.00 86.12 481 ILE A O 1
ATOM 3582 N N . ALA A 1 482 ? -24.275 -13.854 26.920 1.00 88.69 482 ALA A N 1
ATOM 3583 C CA . ALA A 1 482 ? -23.597 -14.823 26.062 1.00 88.69 482 ALA A CA 1
ATOM 3584 C C . ALA A 1 482 ? -24.169 -14.830 24.631 1.00 88.69 482 ALA A C 1
ATOM 3586 O O . ALA A 1 482 ? -23.404 -14.885 23.667 1.00 88.69 482 ALA A O 1
ATOM 3587 N N . GLU A 1 483 ? -25.493 -14.730 24.488 1.00 91.44 483 GLU A N 1
ATOM 3588 C CA . GLU A 1 483 ? -26.164 -14.607 23.191 1.00 91.44 483 GLU A CA 1
ATOM 3589 C C . GLU A 1 483 ? -25.818 -13.290 22.480 1.00 91.44 483 GLU A C 1
ATOM 3591 O O . GLU A 1 483 ? -25.498 -13.325 21.291 1.00 91.44 483 GLU A O 1
ATOM 3596 N N . ASP A 1 484 ? -25.798 -12.148 23.181 1.00 92.88 484 ASP A N 1
ATOM 3597 C CA . ASP A 1 484 ? -25.429 -10.851 22.589 1.00 92.88 484 ASP A CA 1
ATOM 3598 C C . ASP A 1 484 ? -23.964 -10.840 22.124 1.00 92.88 484 ASP A C 1
ATOM 3600 O O . ASP A 1 484 ? -23.659 -10.413 21.010 1.00 92.88 484 ASP A O 1
ATOM 3604 N N . ILE A 1 485 ? -23.046 -11.393 22.925 1.00 88.44 485 ILE A N 1
ATOM 3605 C CA . ILE A 1 485 ? -21.635 -11.544 22.539 1.00 88.44 485 ILE A CA 1
ATOM 3606 C C . ILE A 1 485 ? -21.504 -12.452 21.310 1.00 88.44 485 ILE A C 1
ATOM 3608 O O . ILE A 1 485 ? -20.767 -12.120 20.377 1.00 88.44 485 ILE A O 1
ATOM 3612 N N . ALA A 1 486 ? -22.221 -13.578 21.269 1.00 90.56 486 ALA A N 1
ATOM 3613 C CA . ALA A 1 486 ? -22.195 -14.485 20.124 1.00 90.56 486 ALA A CA 1
ATOM 3614 C C . ALA A 1 486 ? -22.748 -13.820 18.850 1.00 90.56 486 ALA A C 1
ATOM 3616 O O . ALA A 1 486 ? -22.149 -13.952 17.778 1.00 90.56 486 ALA A O 1
ATOM 3617 N N . ALA A 1 487 ? -23.842 -13.062 18.967 1.00 91.81 487 ALA A N 1
ATOM 3618 C CA . ALA A 1 487 ? -24.444 -12.320 17.864 1.00 91.81 487 ALA A CA 1
ATOM 3619 C C . ALA A 1 487 ? -23.507 -11.223 17.335 1.00 91.81 487 ALA A C 1
ATOM 3621 O O . ALA A 1 487 ? -23.248 -11.155 16.131 1.00 91.81 487 ALA A O 1
ATOM 3622 N N . ARG A 1 488 ? -22.921 -10.414 18.227 1.00 91.38 488 ARG A N 1
ATOM 3623 C CA . ARG A 1 488 ? -21.923 -9.394 17.864 1.00 91.38 488 ARG A CA 1
ATOM 3624 C C . ARG A 1 488 ? -20.687 -10.013 17.221 1.00 91.38 488 ARG A C 1
ATOM 3626 O O . ARG A 1 488 ? -20.208 -9.496 16.217 1.00 91.38 488 ARG A O 1
ATOM 3633 N N . GLY A 1 489 ? -20.203 -11.142 17.739 1.00 92.38 489 GLY A N 1
ATOM 3634 C CA . GLY A 1 489 ? -19.079 -11.880 17.161 1.00 92.38 489 GLY A CA 1
ATOM 3635 C C . GLY A 1 489 ? -19.366 -12.410 15.751 1.00 92.38 489 GLY A C 1
ATOM 3636 O O . GLY A 1 489 ? -18.492 -12.367 14.885 1.00 92.38 489 GLY A O 1
ATOM 3637 N N . ALA A 1 490 ? -20.592 -12.872 15.488 1.00 90.25 490 ALA A N 1
ATOM 3638 C CA . ALA A 1 490 ? -21.019 -13.278 14.149 1.00 90.25 490 ALA A CA 1
ATOM 3639 C C . ALA A 1 490 ? -21.140 -12.081 13.187 1.00 90.25 490 ALA A C 1
ATOM 3641 O O . ALA A 1 490 ? -20.697 -12.171 12.039 1.00 90.25 490 ALA A O 1
ATOM 3642 N N . SER A 1 491 ? -21.674 -10.950 13.659 1.00 92.69 491 SER A N 1
ATOM 3643 C CA . SER A 1 491 ? -21.763 -9.712 12.872 1.00 92.69 491 SER A CA 1
ATOM 3644 C C . SER A 1 491 ? -20.376 -9.183 12.506 1.00 92.69 491 SER A C 1
ATOM 3646 O O . SER A 1 491 ? -20.107 -8.930 11.336 1.00 92.69 491 SER A O 1
ATOM 3648 N N . LEU A 1 492 ? -19.459 -9.122 13.478 1.00 90.31 492 LEU A N 1
ATOM 3649 C CA . LEU A 1 492 ? -18.077 -8.695 13.259 1.00 90.31 492 LEU A CA 1
ATOM 3650 C C . LEU A 1 492 ? -17.358 -9.597 12.249 1.00 90.31 492 LEU A C 1
ATOM 3652 O O . LEU A 1 492 ? -16.659 -9.103 11.370 1.00 90.31 492 LEU A O 1
ATOM 3656 N N . ARG A 1 493 ? -17.548 -10.921 12.332 1.00 91.44 493 ARG A N 1
ATOM 3657 C CA . ARG A 1 493 ? -16.996 -11.853 11.338 1.00 91.44 493 ARG A CA 1
ATOM 3658 C C . ARG A 1 493 ? -17.511 -11.543 9.934 1.00 91.44 493 ARG A C 1
ATOM 3660 O O . ARG A 1 493 ? -16.718 -11.506 9.003 1.00 91.44 493 ARG A O 1
ATOM 3667 N N . THR A 1 494 ? -18.811 -11.289 9.804 1.00 93.12 494 THR A N 1
ATOM 3668 C CA . THR A 1 494 ? -19.445 -10.965 8.518 1.00 93.12 494 THR A CA 1
ATOM 3669 C C . THR A 1 494 ? -18.907 -9.649 7.948 1.00 93.12 494 THR A C 1
ATOM 3671 O O . THR A 1 494 ? -18.602 -9.576 6.761 1.00 93.12 494 THR A O 1
ATOM 3674 N N . GLU A 1 495 ? -18.725 -8.622 8.784 1.00 92.12 495 GLU A N 1
ATOM 3675 C CA . GLU A 1 495 ? -18.115 -7.350 8.373 1.00 92.12 495 GLU A CA 1
ATOM 3676 C C . GLU A 1 495 ? -16.654 -7.518 7.944 1.00 92.12 495 GLU A C 1
ATOM 3678 O O . GLU A 1 495 ? -16.247 -6.955 6.929 1.00 92.12 495 GLU A O 1
ATOM 3683 N N . ILE A 1 496 ? -15.871 -8.322 8.671 1.00 89.56 496 ILE A N 1
ATOM 3684 C CA . ILE A 1 496 ? -14.479 -8.627 8.315 1.00 89.56 496 ILE A CA 1
ATOM 3685 C C . ILE A 1 496 ? -14.409 -9.406 6.998 1.00 89.56 496 ILE A C 1
ATOM 3687 O O . ILE A 1 496 ? -13.571 -9.090 6.157 1.00 89.56 496 ILE A O 1
ATOM 3691 N N . GLU A 1 497 ? -15.276 -10.399 6.791 1.00 91.69 497 GLU A N 1
ATOM 3692 C CA . GLU A 1 497 ? -15.353 -11.147 5.531 1.00 91.69 497 GLU A CA 1
ATOM 3693 C C . GLU A 1 497 ? -15.726 -10.223 4.367 1.00 91.69 497 GLU A C 1
ATOM 3695 O O . GLU A 1 497 ? -15.045 -10.240 3.343 1.00 91.69 497 GLU A O 1
ATOM 3700 N N . ALA A 1 498 ? -16.724 -9.351 4.548 1.00 91.00 498 ALA A N 1
ATOM 3701 C CA . ALA A 1 498 ? -17.130 -8.366 3.547 1.00 91.00 498 ALA A CA 1
ATOM 3702 C C . ALA A 1 498 ? -16.003 -7.368 3.223 1.00 91.00 498 ALA A C 1
ATOM 3704 O O . ALA A 1 498 ? -15.707 -7.112 2.051 1.00 91.00 498 ALA A O 1
ATOM 3705 N N . ALA A 1 499 ? -15.328 -6.839 4.247 1.00 88.81 499 ALA A N 1
ATOM 3706 C CA . ALA A 1 499 ? -14.173 -5.964 4.079 1.00 88.81 499 ALA A CA 1
ATOM 3707 C C . ALA A 1 499 ? -13.020 -6.689 3.366 1.00 88.81 499 ALA A C 1
ATOM 3709 O O . ALA A 1 499 ? -12.417 -6.131 2.451 1.00 88.81 499 ALA A O 1
ATOM 3710 N N . GLY A 1 500 ? -12.755 -7.949 3.724 1.00 90.44 500 GLY A N 1
ATOM 3711 C CA . GLY A 1 500 ? -11.764 -8.801 3.072 1.00 90.44 500 GLY A CA 1
ATOM 3712 C C . GLY A 1 500 ? -12.067 -9.015 1.589 1.00 90.44 500 GLY A C 1
ATOM 3713 O O . GLY A 1 500 ? -11.185 -8.816 0.752 1.00 90.44 500 GLY A O 1
ATOM 3714 N N . THR A 1 501 ? -13.319 -9.329 1.242 1.00 91.69 501 THR A N 1
ATOM 3715 C CA . THR A 1 501 ? -13.747 -9.443 -0.161 1.00 91.69 501 THR A CA 1
ATOM 3716 C C . THR A 1 501 ? -13.621 -8.119 -0.910 1.00 91.69 501 THR A C 1
ATOM 3718 O O . THR A 1 501 ? -13.081 -8.108 -2.013 1.00 91.69 501 THR A O 1
ATOM 3721 N N . GLY A 1 502 ? -14.009 -6.995 -0.298 1.00 92.50 502 GLY A N 1
ATOM 3722 C CA . GLY A 1 502 ? -13.893 -5.673 -0.918 1.00 92.50 502 GLY A CA 1
ATOM 3723 C C . GLY A 1 502 ? -12.442 -5.259 -1.175 1.00 92.50 502 GLY A C 1
ATOM 3724 O O . GLY A 1 502 ? -12.131 -4.693 -2.221 1.00 92.50 502 GLY A O 1
ATOM 3725 N N . VAL A 1 503 ? -11.523 -5.592 -0.262 1.00 89.56 503 VAL A N 1
ATOM 3726 C CA . VAL A 1 503 ? -10.081 -5.387 -0.470 1.00 89.56 503 VAL A CA 1
ATOM 3727 C C . VAL A 1 503 ? -9.566 -6.258 -1.617 1.00 89.56 503 VAL A C 1
ATOM 3729 O O . VAL A 1 503 ? -8.842 -5.752 -2.475 1.00 89.56 503 VAL A O 1
ATOM 3732 N N . SER A 1 504 ? -9.950 -7.537 -1.676 1.00 91.25 504 SER A N 1
ATOM 3733 C CA . SER A 1 504 ? -9.576 -8.428 -2.783 1.00 91.25 504 SER A CA 1
ATOM 3734 C C . SER A 1 504 ? -10.079 -7.917 -4.135 1.00 91.25 504 SER A C 1
ATOM 3736 O O . SER A 1 504 ? -9.292 -7.845 -5.079 1.00 91.25 504 SER A O 1
ATOM 3738 N N . GLU A 1 505 ? -11.342 -7.495 -4.225 1.00 92.00 505 GLU A N 1
ATOM 3739 C CA . GLU A 1 505 ? -11.919 -6.919 -5.446 1.00 92.00 505 GLU A CA 1
ATOM 3740 C C . GLU A 1 505 ? -11.225 -5.615 -5.857 1.00 92.00 505 GLU A C 1
ATOM 3742 O O . GLU A 1 505 ? -10.961 -5.399 -7.043 1.00 92.00 505 GLU A O 1
ATOM 3747 N N . LEU A 1 506 ? -10.869 -4.754 -4.896 1.00 92.50 506 LEU A N 1
ATOM 3748 C CA . LEU A 1 506 ? -10.130 -3.517 -5.159 1.00 92.50 506 LEU A CA 1
ATOM 3749 C C . LEU A 1 506 ? -8.724 -3.803 -5.705 1.00 92.50 506 LEU A C 1
ATOM 3751 O O . LEU A 1 506 ? -8.276 -3.128 -6.635 1.00 92.50 506 LEU A O 1
ATOM 3755 N N . ILE A 1 507 ? -8.026 -4.791 -5.137 1.00 89.62 507 ILE A N 1
ATOM 3756 C CA . ILE A 1 507 ? -6.700 -5.215 -5.603 1.00 89.62 507 ILE A CA 1
ATOM 3757 C C . ILE A 1 507 ? -6.797 -5.791 -7.018 1.00 89.62 507 ILE A C 1
ATOM 3759 O O . ILE A 1 507 ? -6.006 -5.406 -7.878 1.00 89.62 507 ILE A O 1
ATOM 3763 N N . GLU A 1 508 ? -7.778 -6.654 -7.292 1.00 92.56 508 GLU A N 1
ATOM 3764 C CA . GLU A 1 508 ? -8.018 -7.178 -8.641 1.00 92.56 508 GLU A CA 1
ATOM 3765 C C . GLU A 1 508 ? -8.368 -6.068 -9.639 1.00 92.56 508 GLU A C 1
ATOM 3767 O O . GLU A 1 508 ? -7.859 -6.062 -10.762 1.00 92.56 508 GLU A O 1
ATOM 3772 N N . GLY A 1 509 ? -9.206 -5.110 -9.233 1.00 93.12 509 GLY A N 1
ATOM 3773 C CA . GLY A 1 509 ? -9.565 -3.940 -10.031 1.00 93.12 509 GLY A CA 1
ATOM 3774 C C . GLY A 1 509 ? -8.342 -3.103 -10.392 1.00 93.12 509 GLY A C 1
ATOM 3775 O O . GLY A 1 509 ? -8.058 -2.908 -11.572 1.00 93.12 509 GLY A O 1
ATOM 3776 N N . ARG A 1 510 ? -7.545 -2.704 -9.393 1.00 90.62 510 ARG A N 1
ATOM 3777 C CA . ARG A 1 510 ? -6.299 -1.960 -9.629 1.00 90.62 510 ARG A CA 1
ATOM 3778 C C . ARG A 1 510 ? -5.273 -2.752 -10.433 1.00 90.62 510 ARG A C 1
ATOM 3780 O O . ARG A 1 510 ? -4.548 -2.156 -11.223 1.00 90.62 510 ARG A O 1
ATOM 3787 N N . GLY A 1 511 ? -5.209 -4.072 -10.259 1.00 92.00 511 GLY A N 1
ATOM 3788 C CA . GLY A 1 511 ? -4.362 -4.949 -11.065 1.00 92.00 511 GLY A CA 1
ATOM 3789 C C . GLY A 1 511 ? -4.750 -4.913 -12.544 1.00 92.00 511 GLY A C 1
ATOM 3790 O O . GLY A 1 511 ? -3.884 -4.733 -13.402 1.00 92.00 511 GLY A O 1
ATOM 3791 N N . ARG A 1 512 ? -6.053 -4.998 -12.844 1.00 91.19 512 ARG A N 1
ATOM 3792 C CA . ARG A 1 512 ? -6.581 -4.863 -14.210 1.00 91.19 512 ARG A CA 1
ATOM 3793 C C . ARG A 1 512 ? -6.319 -3.476 -14.798 1.00 91.19 512 ARG A C 1
ATOM 3795 O O . ARG A 1 512 ? -5.872 -3.391 -15.940 1.00 91.19 512 ARG A O 1
ATOM 3802 N N . ASP A 1 513 ? -6.523 -2.412 -14.026 1.00 92.38 513 ASP A N 1
ATOM 3803 C CA . ASP A 1 513 ? -6.274 -1.038 -14.480 1.00 92.38 513 ASP A CA 1
ATOM 3804 C C . ASP A 1 513 ? -4.787 -0.795 -14.767 1.00 92.38 513 ASP A C 1
ATOM 3806 O O . ASP A 1 513 ? -4.432 -0.227 -15.801 1.00 92.38 513 ASP A O 1
ATOM 3810 N N . ALA A 1 514 ? -3.899 -1.286 -13.898 1.00 87.69 514 ALA A N 1
ATOM 3811 C CA . ALA A 1 514 ? -2.458 -1.221 -14.112 1.00 87.69 514 ALA A CA 1
ATOM 3812 C C . ALA A 1 514 ? -2.040 -2.004 -15.365 1.00 87.69 514 ALA A C 1
ATOM 3814 O O . ALA A 1 514 ? -1.235 -1.516 -16.158 1.00 87.69 514 ALA A O 1
ATOM 3815 N N . GLN A 1 515 ? -2.615 -3.190 -15.585 1.00 90.25 515 GLN A N 1
ATOM 3816 C CA . GLN A 1 515 ? -2.358 -3.983 -16.785 1.00 90.25 515 GLN A CA 1
ATOM 3817 C C . GLN A 1 515 ? -2.840 -3.265 -18.055 1.00 90.25 515 GLN A C 1
ATOM 3819 O O . GLN A 1 515 ? -2.118 -3.247 -19.052 1.00 90.25 515 GLN A O 1
ATOM 3824 N N . ALA A 1 516 ? -4.016 -2.633 -18.022 1.00 90.06 516 ALA A N 1
ATOM 3825 C CA . ALA A 1 516 ? -4.533 -1.840 -19.135 1.00 90.06 516 ALA A CA 1
ATOM 3826 C C . ALA A 1 516 ? -3.656 -0.608 -19.417 1.00 90.06 516 ALA A C 1
ATOM 3828 O O . ALA A 1 516 ? -3.318 -0.345 -20.571 1.00 90.06 516 ALA A O 1
ATOM 3829 N N . ALA A 1 517 ? -3.221 0.108 -18.376 1.00 90.00 517 ALA A N 1
ATOM 3830 C CA . ALA A 1 517 ? -2.317 1.249 -18.504 1.00 90.00 517 ALA A CA 1
ATOM 3831 C C . ALA A 1 517 ? -0.954 0.842 -19.087 1.00 90.00 517 ALA A C 1
ATOM 3833 O O . ALA A 1 517 ? -0.444 1.506 -19.989 1.00 90.00 517 ALA A O 1
ATOM 3834 N N . LEU A 1 518 ? -0.390 -0.282 -18.632 1.00 89.12 518 LEU A N 1
ATOM 3835 C CA . LEU A 1 518 ? 0.847 -0.840 -19.183 1.00 89.12 518 LEU A CA 1
ATOM 3836 C C . LEU A 1 518 ? 0.679 -1.275 -20.642 1.00 89.12 518 LEU A C 1
ATOM 3838 O O . LEU A 1 518 ? 1.571 -1.025 -21.448 1.00 89.12 518 LEU A O 1
ATOM 3842 N N . ALA A 1 519 ? -0.453 -1.882 -21.004 1.00 90.56 519 ALA A N 1
ATOM 3843 C CA . ALA A 1 519 ? -0.740 -2.260 -22.386 1.00 90.56 519 ALA A CA 1
ATOM 3844 C C . ALA A 1 519 ? -0.865 -1.031 -23.303 1.00 90.56 519 ALA A C 1
ATOM 3846 O O . ALA A 1 519 ? -0.312 -1.031 -24.401 1.00 90.56 519 ALA A O 1
ATOM 3847 N N . LEU A 1 520 ? -1.527 0.037 -22.843 1.00 90.44 520 LEU A N 1
ATOM 3848 C CA . LEU A 1 520 ? -1.611 1.310 -23.567 1.00 90.44 520 LEU A CA 1
ATOM 3849 C C . LEU A 1 520 ? -0.237 1.972 -23.719 1.00 90.44 520 LEU A C 1
ATOM 3851 O O . LEU A 1 520 ? 0.097 2.442 -24.806 1.00 90.44 520 LEU A O 1
ATOM 3855 N N . ALA A 1 521 ? 0.580 1.971 -22.663 1.00 88.75 521 ALA A N 1
ATOM 3856 C CA . ALA A 1 521 ? 1.942 2.494 -22.712 1.00 88.75 521 ALA A CA 1
ATOM 3857 C C . ALA A 1 521 ? 2.830 1.680 -23.668 1.00 88.75 521 ALA A C 1
ATOM 3859 O O . ALA A 1 521 ? 3.548 2.253 -24.482 1.00 88.75 521 ALA A O 1
ATOM 3860 N N . ALA A 1 522 ? 2.747 0.348 -23.626 1.00 86.56 522 ALA A N 1
ATOM 3861 C CA . ALA A 1 522 ? 3.461 -0.523 -24.557 1.00 86.56 522 ALA A CA 1
ATOM 3862 C C . ALA A 1 522 ? 3.010 -0.292 -26.009 1.00 86.56 522 ALA A C 1
ATOM 3864 O O . ALA A 1 522 ? 3.847 -0.237 -26.909 1.00 86.56 522 ALA A O 1
ATOM 3865 N N . GLY A 1 523 ? 1.705 -0.099 -26.227 1.00 91.31 523 GLY A N 1
ATOM 3866 C CA . GLY A 1 523 ? 1.141 0.264 -27.524 1.00 91.31 523 GLY A CA 1
ATOM 3867 C C . GLY A 1 523 ? 1.678 1.598 -28.045 1.00 91.31 523 GLY A C 1
ATOM 3868 O O . GLY A 1 523 ? 2.119 1.660 -29.189 1.00 91.31 523 GLY A O 1
ATOM 3869 N N . SER A 1 524 ? 1.722 2.645 -27.213 1.00 92.38 524 SER A N 1
ATOM 3870 C CA . SER A 1 524 ? 2.236 3.956 -27.639 1.00 92.38 524 SER A CA 1
ATOM 3871 C C . SER A 1 524 ? 3.739 3.932 -27.929 1.00 92.38 524 SER A C 1
ATOM 3873 O O . SER A 1 524 ? 4.188 4.550 -28.892 1.00 92.38 524 SER A O 1
ATOM 3875 N N . VAL A 1 525 ? 4.518 3.171 -27.151 1.00 90.19 525 VAL A N 1
ATOM 3876 C CA . VAL A 1 525 ? 5.951 2.966 -27.406 1.00 90.19 525 VAL A CA 1
ATOM 3877 C C . VAL A 1 525 ? 6.167 2.237 -28.731 1.00 90.19 525 VAL A C 1
ATOM 3879 O O . VAL A 1 525 ? 7.036 2.634 -29.507 1.00 90.19 525 VAL A O 1
ATOM 3882 N N . ALA A 1 526 ? 5.379 1.195 -29.011 1.00 90.06 526 ALA A N 1
ATOM 3883 C CA . ALA A 1 526 ? 5.447 0.482 -30.282 1.00 90.06 526 ALA A CA 1
ATOM 3884 C C . ALA A 1 526 ? 5.096 1.398 -31.467 1.00 90.06 526 ALA A C 1
ATOM 3886 O O . ALA A 1 526 ? 5.774 1.349 -32.494 1.00 90.06 526 ALA A O 1
ATOM 3887 N N . ASP A 1 527 ? 4.097 2.267 -31.309 1.00 92.94 527 ASP A N 1
ATOM 3888 C CA . ASP A 1 527 ? 3.657 3.198 -32.350 1.00 92.94 527 ASP A CA 1
ATOM 3889 C C . ASP A 1 527 ? 4.684 4.322 -32.605 1.00 92.94 527 ASP A C 1
ATOM 3891 O O . ASP A 1 527 ? 5.029 4.601 -33.758 1.00 92.94 527 ASP A O 1
ATOM 3895 N N . ASP A 1 528 ? 5.283 4.909 -31.555 1.00 93.31 528 ASP A N 1
ATOM 3896 C CA . ASP A 1 528 ? 6.376 5.887 -31.714 1.00 93.31 528 ASP A CA 1
ATOM 3897 C C . ASP A 1 528 ? 7.611 5.233 -32.347 1.00 93.31 528 ASP A C 1
ATOM 3899 O O . ASP A 1 528 ? 8.253 5.819 -33.224 1.00 93.31 528 ASP A O 1
ATOM 3903 N N . PHE A 1 529 ? 7.925 3.991 -31.963 1.00 91.81 529 PHE A N 1
ATOM 3904 C CA . PHE A 1 529 ? 9.009 3.233 -32.579 1.00 91.81 529 PHE A CA 1
ATOM 3905 C C . PHE A 1 529 ? 8.741 2.969 -34.063 1.00 91.81 529 PHE A C 1
ATOM 3907 O O . PHE A 1 529 ? 9.616 3.245 -34.884 1.00 91.81 529 PHE A O 1
ATOM 3914 N N . SER A 1 530 ? 7.539 2.511 -34.429 1.00 93.75 530 SER A N 1
ATOM 3915 C CA . SER A 1 530 ? 7.153 2.299 -35.831 1.00 93.75 530 SER A CA 1
ATOM 3916 C C . SER A 1 530 ? 7.246 3.597 -36.626 1.00 93.75 530 SER A C 1
ATOM 3918 O O . SER A 1 530 ? 7.897 3.643 -37.667 1.00 93.75 530 SER A O 1
ATOM 3920 N N . THR A 1 531 ? 6.712 4.693 -36.084 1.00 93.62 531 THR A N 1
ATOM 3921 C CA . THR A 1 531 ? 6.755 6.004 -36.737 1.00 93.62 531 THR A CA 1
ATOM 3922 C C . THR A 1 531 ? 8.196 6.494 -36.921 1.00 93.62 531 THR A C 1
ATOM 3924 O O . THR A 1 531 ? 8.549 7.059 -37.957 1.00 93.62 531 THR A O 1
ATOM 3927 N N . ARG A 1 532 ? 9.081 6.283 -35.937 1.00 92.44 532 ARG A N 1
ATOM 3928 C CA . ARG A 1 532 ? 10.516 6.583 -36.083 1.00 92.44 532 ARG A CA 1
ATOM 3929 C C . ARG A 1 532 ? 11.179 5.700 -37.135 1.00 92.44 532 ARG A C 1
ATOM 3931 O O . ARG A 1 532 ? 11.961 6.228 -37.920 1.00 92.44 532 ARG A O 1
ATOM 3938 N N . MET A 1 533 ? 10.874 4.404 -37.174 1.00 91.94 533 MET A N 1
ATOM 3939 C CA . MET A 1 533 ? 11.410 3.484 -38.181 1.00 91.94 533 MET A CA 1
ATOM 3940 C C . MET A 1 533 ? 10.963 3.864 -39.592 1.00 91.94 533 MET A C 1
ATOM 3942 O O . MET A 1 533 ? 11.794 3.880 -40.496 1.00 91.94 533 MET A O 1
ATOM 3946 N N . ASP A 1 534 ? 9.701 4.253 -39.775 1.00 92.62 534 ASP A N 1
ATOM 3947 C CA . ASP A 1 534 ? 9.196 4.753 -41.054 1.00 92.62 534 ASP A CA 1
ATOM 3948 C C . ASP A 1 534 ? 9.919 6.041 -41.468 1.00 92.62 534 ASP A C 1
ATOM 3950 O O . ASP A 1 534 ? 10.428 6.119 -42.583 1.00 92.62 534 ASP A O 1
ATOM 3954 N N . ARG A 1 535 ? 10.106 7.007 -40.553 1.00 91.88 535 ARG A N 1
ATOM 3955 C CA . ARG A 1 535 ? 10.905 8.217 -40.839 1.00 91.88 535 ARG A CA 1
ATOM 3956 C C . ARG A 1 535 ? 12.352 7.892 -41.216 1.00 91.88 535 ARG A C 1
ATOM 3958 O O . ARG A 1 535 ? 12.905 8.528 -42.111 1.00 91.88 535 ARG A O 1
ATOM 3965 N N . VAL A 1 536 ? 12.982 6.929 -40.538 1.00 91.25 536 VAL A N 1
ATOM 3966 C CA . VAL A 1 536 ? 14.349 6.481 -40.856 1.00 91.25 536 VAL A CA 1
ATOM 3967 C C . VAL A 1 536 ? 14.390 5.817 -42.231 1.00 91.25 536 VAL A C 1
ATOM 3969 O O . VAL A 1 536 ? 15.272 6.140 -43.026 1.00 91.25 536 VAL A O 1
ATOM 3972 N N . ARG A 1 537 ? 13.429 4.938 -42.539 1.00 91.94 537 ARG A N 1
ATOM 3973 C CA . ARG A 1 537 ? 13.294 4.300 -43.855 1.00 91.94 537 ARG A CA 1
ATOM 3974 C C . ARG A 1 537 ? 13.130 5.349 -44.949 1.00 91.94 537 ARG A C 1
ATOM 3976 O O . ARG A 1 537 ? 13.845 5.290 -45.945 1.00 91.94 537 ARG A O 1
ATOM 3983 N N . ASP A 1 538 ? 12.249 6.320 -44.756 1.00 93.12 538 ASP A N 1
ATOM 3984 C CA . ASP A 1 538 ? 11.969 7.359 -45.746 1.00 93.12 538 ASP A CA 1
ATOM 3985 C C . ASP A 1 538 ? 13.177 8.286 -45.939 1.00 93.12 538 ASP A C 1
ATOM 3987 O O . ASP A 1 538 ? 13.532 8.621 -47.069 1.00 93.12 538 ASP A O 1
ATOM 3991 N N . ALA A 1 539 ? 13.883 8.639 -44.859 1.00 90.81 539 ALA A N 1
ATOM 3992 C CA . ALA A 1 539 ? 15.136 9.387 -44.939 1.00 90.81 539 ALA A CA 1
ATOM 3993 C C . ALA A 1 539 ? 16.225 8.606 -45.693 1.00 90.81 539 ALA A C 1
ATOM 3995 O O . ALA A 1 539 ? 16.971 9.194 -46.483 1.00 90.81 539 ALA A O 1
ATOM 3996 N N . PHE A 1 540 ? 16.301 7.288 -45.483 1.00 90.81 540 PHE A N 1
ATOM 3997 C CA . PHE A 1 540 ? 17.232 6.411 -46.187 1.00 90.81 540 PHE A CA 1
ATOM 3998 C C . PHE A 1 540 ? 16.888 6.301 -47.674 1.00 90.81 540 PHE A C 1
ATOM 4000 O O . PHE A 1 540 ? 17.768 6.500 -48.507 1.00 90.81 540 PHE A O 1
ATOM 4007 N N . LEU A 1 541 ? 15.615 6.076 -48.017 1.00 92.31 541 LEU A N 1
ATOM 4008 C CA . LEU A 1 541 ? 15.137 6.070 -49.401 1.00 92.31 541 LEU A CA 1
ATOM 4009 C C . LEU A 1 541 ? 15.421 7.408 -50.085 1.00 92.31 541 LEU A C 1
ATOM 4011 O O . LEU A 1 541 ? 15.996 7.425 -51.166 1.00 92.31 541 LEU A O 1
ATOM 4015 N N . ALA A 1 542 ? 15.134 8.535 -49.431 1.00 89.31 542 ALA A N 1
ATOM 4016 C CA . ALA A 1 542 ? 15.445 9.858 -49.966 1.00 89.31 542 ALA A CA 1
ATOM 4017 C C . ALA A 1 542 ? 16.955 10.070 -50.171 1.00 89.31 542 ALA A C 1
ATOM 4019 O O . ALA A 1 542 ? 17.367 10.735 -51.123 1.00 89.31 542 ALA A O 1
ATOM 4020 N N . SER A 1 543 ? 17.795 9.527 -49.286 1.00 90.19 543 SER A N 1
ATOM 4021 C CA . SER A 1 543 ? 19.250 9.582 -49.440 1.00 90.19 543 SER A CA 1
ATOM 4022 C C . SER A 1 543 ? 19.741 8.684 -50.577 1.00 90.19 543 SER A C 1
ATOM 4024 O O . SER A 1 543 ? 20.639 9.088 -51.313 1.00 90.19 543 SER A O 1
ATOM 4026 N N . ALA A 1 544 ? 19.144 7.503 -50.750 1.00 86.25 544 ALA A N 1
ATOM 4027 C CA . ALA A 1 544 ? 19.434 6.592 -51.852 1.00 86.25 544 ALA A CA 1
ATOM 4028 C C . ALA A 1 544 ? 19.022 7.199 -53.201 1.00 86.25 544 ALA A C 1
ATOM 4030 O O . ALA A 1 544 ? 19.819 7.178 -54.134 1.00 86.25 544 ALA A O 1
ATOM 4031 N N . THR A 1 545 ? 17.846 7.828 -53.285 1.00 91.62 545 THR A N 1
ATOM 4032 C CA . THR A 1 545 ? 17.401 8.553 -54.484 1.00 91.62 545 THR A CA 1
ATOM 4033 C C . THR A 1 545 ? 18.341 9.709 -54.811 1.00 91.62 545 THR A C 1
ATOM 4035 O O . THR A 1 545 ? 18.813 9.798 -55.937 1.00 91.62 545 THR A O 1
ATOM 4038 N N . ARG A 1 546 ? 18.723 10.537 -53.826 1.00 90.12 546 ARG A N 1
ATOM 4039 C CA . ARG A 1 546 ? 19.707 11.616 -54.039 1.00 90.12 546 ARG A CA 1
ATOM 4040 C C . ARG A 1 546 ? 21.072 11.091 -54.491 1.00 90.12 546 ARG A C 1
ATOM 4042 O O . ARG A 1 546 ? 21.736 11.724 -55.313 1.00 90.12 546 ARG A O 1
ATOM 4049 N N . ALA A 1 547 ? 21.513 9.950 -53.962 1.00 85.19 547 ALA A N 1
ATOM 4050 C CA . ALA A 1 547 ? 22.749 9.307 -54.396 1.00 85.19 547 ALA A CA 1
ATOM 4051 C C . ALA A 1 547 ? 22.638 8.805 -55.843 1.00 85.19 547 ALA A C 1
ATOM 4053 O O . ALA A 1 547 ? 23.550 9.059 -56.627 1.00 85.19 547 ALA A O 1
ATOM 4054 N N . ALA A 1 548 ? 21.519 8.173 -56.207 1.00 85.69 548 ALA A N 1
ATOM 4055 C CA . ALA A 1 548 ? 21.237 7.737 -57.571 1.00 85.69 548 ALA A CA 1
ATOM 4056 C C . ALA A 1 548 ? 21.197 8.925 -58.544 1.00 85.69 548 ALA A C 1
ATOM 4058 O O . ALA A 1 548 ? 21.916 8.905 -59.532 1.00 85.69 548 ALA A O 1
ATOM 4059 N N . GLU A 1 549 ? 20.486 10.008 -58.219 1.00 88.06 549 GLU A N 1
ATOM 4060 C CA . GLU A 1 549 ? 20.461 11.245 -59.018 1.00 88.06 549 GLU A CA 1
ATOM 4061 C C . GLU A 1 549 ? 21.859 11.863 -59.175 1.00 88.06 549 GLU A C 1
ATOM 4063 O O . GLU A 1 549 ? 22.230 12.324 -60.254 1.00 88.06 549 GLU A O 1
ATOM 4068 N N . THR A 1 550 ? 22.675 11.846 -58.116 1.00 90.12 550 THR A N 1
ATOM 4069 C CA . THR A 1 550 ? 24.062 12.332 -58.182 1.00 90.12 550 THR A CA 1
ATOM 4070 C C . THR A 1 550 ? 24.930 11.427 -59.059 1.00 90.12 550 THR A C 1
ATOM 4072 O O . THR A 1 550 ? 25.794 11.920 -59.786 1.00 90.12 550 THR A O 1
ATOM 4075 N N . MET A 1 551 ? 24.735 10.108 -58.991 1.00 83.94 551 MET A N 1
ATOM 4076 C CA . MET A 1 551 ? 25.440 9.137 -59.829 1.00 83.94 551 MET A CA 1
ATOM 4077 C C . MET A 1 551 ? 25.019 9.244 -61.290 1.00 83.94 551 MET A C 1
ATOM 4079 O O . MET A 1 551 ? 25.901 9.249 -62.141 1.00 83.94 551 MET A O 1
ATOM 4083 N N . ASP A 1 552 ? 23.732 9.413 -61.578 1.00 87.06 552 ASP A N 1
ATOM 4084 C CA . ASP A 1 552 ? 23.216 9.672 -62.923 1.00 87.06 552 ASP A CA 1
ATOM 4085 C C . ASP A 1 552 ? 23.753 10.999 -63.459 1.00 87.06 552 ASP A C 1
ATOM 4087 O O . ASP A 1 552 ? 24.259 11.048 -64.576 1.00 87.06 552 ASP A O 1
ATOM 4091 N N . GLY A 1 553 ? 23.756 12.062 -62.648 1.00 87.62 553 GLY A N 1
ATOM 4092 C CA . GLY A 1 553 ? 24.342 13.351 -63.018 1.00 87.62 553 GLY A CA 1
ATOM 4093 C C . GLY A 1 553 ? 25.837 13.251 -63.336 1.00 87.62 553 GLY A C 1
ATOM 4094 O O . GLY A 1 553 ? 26.286 13.735 -64.373 1.00 87.62 553 GLY A O 1
ATOM 4095 N N . ARG A 1 554 ? 26.616 12.558 -62.494 1.00 86.69 554 ARG A N 1
ATOM 4096 C CA . ARG A 1 554 ? 28.042 12.279 -62.752 1.00 86.69 554 ARG A CA 1
ATOM 4097 C C . ARG A 1 554 ? 28.248 11.334 -63.934 1.00 86.69 554 ARG A C 1
ATOM 4099 O O . ARG A 1 554 ? 29.245 11.465 -64.634 1.00 86.69 554 ARG A O 1
ATOM 4106 N N . GLY A 1 555 ? 27.337 10.391 -64.148 1.00 85.94 555 GLY A N 1
ATOM 4107 C CA . GLY A 1 555 ? 27.335 9.453 -65.266 1.00 85.94 555 GLY A CA 1
ATOM 4108 C C . GLY A 1 555 ? 27.097 10.169 -66.589 1.00 85.94 555 GLY A C 1
ATOM 4109 O O . GLY A 1 555 ? 27.848 9.949 -67.532 1.00 85.94 555 GLY A O 1
ATOM 4110 N N . LEU A 1 556 ? 26.137 11.093 -66.631 1.00 86.44 556 LEU A N 1
ATOM 4111 C CA . LEU A 1 556 ? 25.884 11.982 -67.764 1.00 86.44 556 LEU A CA 1
ATOM 4112 C C . LEU A 1 556 ? 27.040 12.958 -67.986 1.00 86.44 556 LEU A C 1
ATOM 4114 O O . LEU A 1 556 ? 27.445 13.166 -69.124 1.00 86.44 556 LEU A O 1
ATOM 4118 N N . GLU A 1 557 ? 27.626 13.517 -66.925 1.00 85.88 557 GLU A N 1
ATOM 4119 C CA . GLU A 1 557 ? 28.809 14.372 -67.049 1.00 85.88 557 GLU A CA 1
ATOM 4120 C C . GLU A 1 557 ? 30.008 13.586 -67.600 1.00 85.88 557 GLU A C 1
ATOM 4122 O O . GLU A 1 557 ? 30.720 14.064 -68.481 1.00 85.88 557 GLU A O 1
ATOM 4127 N N . LEU A 1 558 ? 30.231 12.363 -67.116 1.00 84.56 558 LEU A N 1
ATOM 4128 C CA . LEU A 1 558 ? 31.274 11.475 -67.617 1.00 84.56 558 LEU A CA 1
ATOM 4129 C C . LEU A 1 558 ? 31.003 11.064 -69.067 1.00 84.56 558 LEU A C 1
ATOM 4131 O O . LEU A 1 558 ? 31.925 11.113 -69.876 1.00 84.56 558 LEU A O 1
ATOM 4135 N N . ALA A 1 559 ? 29.762 10.709 -69.403 1.00 82.56 559 ALA A N 1
ATOM 4136 C CA . ALA A 1 559 ? 29.345 10.404 -70.766 1.00 82.56 559 ALA A CA 1
ATOM 4137 C C . ALA A 1 559 ? 29.589 11.606 -71.685 1.00 82.56 559 ALA A C 1
ATOM 4139 O O . ALA A 1 559 ? 30.243 11.445 -72.707 1.00 82.56 559 ALA A O 1
ATOM 4140 N N . GLY A 1 560 ? 29.210 12.817 -71.271 1.00 86.19 560 GLY A N 1
ATOM 4141 C CA . GLY A 1 560 ? 29.486 14.051 -72.006 1.00 86.19 560 GLY A CA 1
ATOM 4142 C C . GLY A 1 560 ? 30.983 14.360 -72.127 1.00 86.19 560 GLY A C 1
ATOM 4143 O O . GLY A 1 560 ? 31.442 14.790 -73.181 1.00 86.19 560 GLY A O 1
ATOM 4144 N N . ARG A 1 561 ? 31.794 14.090 -71.094 1.00 85.75 561 ARG A N 1
ATOM 4145 C CA . ARG A 1 561 ? 33.265 14.211 -71.165 1.00 85.75 561 ARG A CA 1
ATOM 4146 C C . ARG A 1 561 ? 33.877 13.193 -72.128 1.00 85.75 561 ARG A C 1
ATOM 4148 O O . ARG A 1 561 ? 34.829 13.537 -72.828 1.00 85.75 561 ARG A O 1
ATOM 4155 N N . ILE A 1 562 ? 33.360 11.963 -72.151 1.00 84.56 562 ILE A N 1
ATOM 4156 C CA . ILE A 1 562 ? 33.776 10.901 -73.074 1.00 84.56 562 ILE A CA 1
ATOM 4157 C C . ILE A 1 562 ? 33.351 11.250 -74.497 1.00 84.56 562 ILE A C 1
ATOM 4159 O O . ILE A 1 562 ? 34.175 11.144 -75.393 1.00 84.56 562 ILE A O 1
ATOM 4163 N N . GLU A 1 563 ? 32.127 11.724 -74.710 1.00 86.12 563 GLU A N 1
ATOM 4164 C CA . GLU A 1 563 ? 31.619 12.155 -76.012 1.00 86.12 563 GLU A CA 1
ATOM 4165 C C . GLU A 1 563 ? 32.397 13.368 -76.531 1.00 86.12 563 GLU A C 1
ATOM 4167 O O . GLU A 1 563 ? 32.852 13.361 -77.665 1.00 86.12 563 GLU A O 1
ATOM 4172 N N . ALA A 1 564 ? 32.700 14.355 -75.683 1.00 82.38 564 ALA A N 1
ATOM 4173 C CA . ALA A 1 564 ? 33.571 15.474 -76.041 1.00 82.38 564 ALA A CA 1
ATOM 4174 C C . ALA A 1 564 ? 35.031 15.046 -76.281 1.00 82.38 564 ALA A C 1
ATOM 4176 O O . ALA A 1 564 ? 35.760 15.683 -77.042 1.00 82.38 564 ALA A O 1
ATOM 4177 N N . ALA A 1 565 ? 35.518 14.001 -75.609 1.00 80.06 565 ALA A N 1
ATOM 4178 C CA . ALA A 1 565 ? 36.823 13.417 -75.906 1.00 80.06 565 ALA A CA 1
ATOM 4179 C C . ALA A 1 565 ? 36.796 12.653 -77.237 1.00 80.06 565 ALA A C 1
ATOM 4181 O O . ALA A 1 565 ? 37.723 12.805 -78.023 1.00 80.06 565 ALA A O 1
ATOM 4182 N N . ALA A 1 566 ? 35.732 11.899 -77.509 1.00 79.19 566 ALA A N 1
ATOM 4183 C CA . ALA A 1 566 ? 35.514 11.185 -78.757 1.00 79.19 566 ALA A CA 1
ATOM 4184 C C . ALA A 1 566 ? 35.376 12.160 -79.928 1.00 79.19 566 ALA A C 1
ATOM 4186 O O . ALA A 1 566 ? 36.067 11.979 -80.916 1.00 79.19 566 ALA A O 1
ATOM 4187 N N . ALA A 1 567 ? 34.608 13.241 -79.781 1.00 81.81 567 ALA A N 1
ATOM 4188 C CA . ALA A 1 567 ? 34.492 14.310 -80.766 1.00 81.81 567 ALA A CA 1
ATOM 4189 C C . ALA A 1 567 ? 35.830 15.019 -80.997 1.00 81.81 567 ALA A C 1
ATOM 4191 O O . ALA A 1 567 ? 36.183 15.288 -82.132 1.00 81.81 567 ALA A O 1
ATOM 4192 N N . ARG A 1 568 ? 36.636 15.264 -79.952 1.00 81.56 568 ARG A N 1
ATOM 4193 C CA . ARG A 1 568 ? 38.001 15.801 -80.123 1.00 81.56 568 ARG A CA 1
ATOM 4194 C C . ARG A 1 568 ? 38.941 14.826 -80.825 1.00 81.56 568 ARG A C 1
ATOM 4196 O O . ARG A 1 568 ? 39.825 15.266 -81.549 1.00 81.56 568 ARG A O 1
ATOM 4203 N N . VAL A 1 569 ? 38.796 13.527 -80.576 1.00 81.44 569 VAL A N 1
ATOM 4204 C CA . VAL A 1 569 ? 39.540 12.484 -81.291 1.00 81.44 569 VAL A CA 1
ATOM 4205 C C . VAL A 1 569 ? 39.072 12.410 -82.741 1.00 81.44 569 VAL A C 1
ATOM 4207 O O . VAL A 1 569 ? 39.920 12.320 -83.615 1.00 81.44 569 VAL A O 1
ATOM 4210 N N . ASP A 1 570 ? 37.771 12.508 -83.001 1.00 82.19 570 ASP A N 1
ATOM 4211 C CA . ASP A 1 570 ? 37.182 12.525 -84.339 1.00 82.19 570 ASP A CA 1
ATOM 4212 C C . ASP A 1 570 ? 37.608 13.772 -85.122 1.00 82.19 570 ASP A C 1
ATOM 4214 O O . ASP A 1 570 ? 38.133 13.636 -86.216 1.00 82.19 570 ASP A O 1
ATOM 4218 N N . ASP A 1 571 ? 37.548 14.966 -84.525 1.00 81.88 571 ASP A N 1
ATOM 4219 C CA . ASP A 1 571 ? 38.099 16.203 -85.093 1.00 81.88 571 ASP A CA 1
ATOM 4220 C C . ASP A 1 571 ? 39.605 16.080 -85.327 1.00 81.88 571 ASP A C 1
ATOM 4222 O O . ASP A 1 571 ? 40.100 16.466 -86.380 1.00 81.88 571 ASP A O 1
ATOM 4226 N N . ALA A 1 572 ? 40.368 15.519 -84.383 1.00 77.81 572 ALA A N 1
ATOM 4227 C CA . ALA A 1 572 ? 41.800 15.310 -84.576 1.00 77.81 572 ALA A CA 1
ATOM 4228 C C . ALA A 1 572 ? 42.078 14.325 -85.718 1.00 77.81 572 ALA A C 1
ATOM 4230 O O . ALA A 1 572 ? 42.979 14.573 -86.513 1.00 77.81 572 ALA A O 1
ATOM 4231 N N . ILE A 1 573 ? 41.306 13.243 -85.832 1.00 74.94 573 ILE A N 1
ATOM 4232 C CA . ILE A 1 573 ? 41.401 12.260 -86.916 1.00 74.94 573 ILE A CA 1
ATOM 4233 C C . ILE A 1 573 ? 40.927 12.861 -88.240 1.00 74.94 573 ILE A C 1
ATOM 4235 O O . ILE A 1 573 ? 41.526 12.571 -89.264 1.00 74.94 573 ILE A O 1
ATOM 4239 N N . SER A 1 574 ? 39.912 13.718 -88.248 1.00 80.38 574 SER A N 1
ATOM 4240 C CA . SER A 1 574 ? 39.384 14.380 -89.441 1.00 80.38 574 SER A CA 1
ATOM 4241 C C . SER A 1 574 ? 40.328 15.480 -89.924 1.00 80.38 574 SER A C 1
ATOM 4243 O O . SER A 1 574 ? 40.643 15.552 -91.106 1.00 80.38 574 SER A O 1
ATOM 4245 N N . VAL A 1 575 ? 40.895 16.280 -89.017 1.00 77.38 575 VAL A N 1
ATOM 4246 C CA . VAL A 1 575 ? 41.897 17.308 -89.333 1.00 77.38 575 VAL A CA 1
ATOM 4247 C C . VAL A 1 575 ? 43.224 16.671 -89.736 1.00 77.38 575 VAL A C 1
ATOM 4249 O O . VAL A 1 575 ? 43.794 17.058 -90.752 1.00 77.38 575 VAL A O 1
ATOM 4252 N N . GLN A 1 576 ? 43.731 15.681 -88.991 1.00 74.56 576 GLN A N 1
ATOM 4253 C CA . GLN A 1 576 ? 44.963 14.973 -89.366 1.00 74.56 576 GLN A CA 1
ATOM 4254 C C . GLN A 1 576 ? 44.754 14.072 -90.582 1.00 74.56 576 GLN A C 1
ATOM 4256 O O . GLN A 1 576 ? 45.657 13.955 -91.400 1.00 74.56 576 GLN A O 1
ATOM 4261 N N . GLY A 1 577 ? 43.580 13.465 -90.730 1.00 74.12 577 GLY A N 1
ATOM 4262 C CA . GLY A 1 577 ? 43.189 12.656 -91.880 1.00 74.12 577 GLY A CA 1
ATOM 4263 C C . GLY A 1 577 ? 42.990 13.505 -93.128 1.00 74.12 577 GLY A C 1
ATOM 4264 O O . GLY A 1 577 ? 43.464 13.122 -94.187 1.00 74.12 577 GLY A O 1
ATOM 4265 N N . GLY A 1 578 ? 42.398 14.691 -92.999 1.00 76.50 578 GLY A N 1
ATOM 4266 C CA . GLY A 1 578 ? 42.292 15.695 -94.054 1.00 76.50 578 GLY A CA 1
ATOM 4267 C C . GLY A 1 578 ? 43.652 16.281 -94.429 1.00 76.50 578 GLY A C 1
ATOM 4268 O O . GLY A 1 578 ? 43.959 16.395 -95.609 1.00 76.50 578 GLY A O 1
ATOM 4269 N N . ALA A 1 579 ? 44.515 16.569 -93.451 1.00 74.88 579 ALA A N 1
ATOM 4270 C CA . ALA A 1 579 ? 45.891 16.998 -93.702 1.00 74.88 579 ALA A CA 1
ATOM 4271 C C . ALA A 1 579 ? 46.725 15.892 -94.368 1.00 74.88 579 ALA A C 1
ATOM 4273 O O . ALA A 1 579 ? 47.490 16.172 -95.287 1.00 74.88 579 ALA A O 1
ATOM 4274 N N . LEU A 1 580 ? 46.554 14.633 -93.953 1.00 75.25 580 LEU A N 1
ATOM 4275 C CA . LEU A 1 580 ? 47.198 13.474 -94.566 1.00 75.25 580 LEU A CA 1
ATOM 4276 C C . LEU A 1 580 ? 46.656 13.214 -95.972 1.00 75.25 580 LEU A C 1
ATOM 4278 O O . LEU A 1 580 ? 47.447 12.938 -96.865 1.00 75.25 580 LEU A O 1
ATOM 4282 N N . ALA A 1 581 ? 45.345 13.328 -96.185 1.00 73.38 581 ALA A N 1
ATOM 4283 C CA . ALA A 1 581 ? 44.713 13.207 -97.492 1.00 73.38 581 ALA A CA 1
ATOM 4284 C C . ALA A 1 581 ? 45.202 14.312 -98.428 1.00 73.38 581 ALA A C 1
ATOM 4286 O O . ALA A 1 581 ? 45.661 13.996 -99.511 1.00 73.38 581 ALA A O 1
ATOM 4287 N N . ALA A 1 582 ? 45.236 15.572 -97.986 1.00 74.75 582 ALA A N 1
ATOM 4288 C CA . ALA A 1 582 ? 45.796 16.684 -98.753 1.00 74.75 582 ALA A CA 1
ATOM 4289 C C . ALA A 1 582 ? 47.299 16.507 -99.021 1.00 74.75 582 ALA A C 1
ATOM 4291 O O . ALA A 1 582 ? 47.787 16.849 -100.094 1.00 74.75 582 ALA A O 1
ATOM 4292 N N . GLN A 1 583 ? 48.054 15.945 -98.074 1.00 76.44 583 GLN A N 1
ATOM 4293 C CA . GLN A 1 583 ? 49.467 15.634 -98.271 1.00 76.44 583 GLN A CA 1
ATOM 4294 C C . GLN A 1 583 ? 49.665 14.463 -99.243 1.00 76.44 583 GLN A C 1
ATOM 4296 O O . GLN A 1 583 ? 50.614 14.492 -100.027 1.00 76.44 583 GLN A O 1
ATOM 4301 N N . LEU A 1 584 ? 48.793 13.453 -99.215 1.00 76.38 584 LEU A N 1
ATOM 4302 C CA . LEU A 1 584 ? 48.772 12.337 -100.160 1.00 76.38 584 LEU A CA 1
ATOM 4303 C C . LEU A 1 584 ? 48.322 12.788 -101.547 1.00 76.38 584 LEU A C 1
ATOM 4305 O O . LEU A 1 584 ? 48.957 12.368 -102.502 1.00 76.38 584 LEU A O 1
ATOM 4309 N N . ASP A 1 585 ? 47.341 13.681 -101.661 1.00 76.81 585 ASP A N 1
ATOM 4310 C CA . ASP A 1 585 ? 46.923 14.313 -102.918 1.00 76.81 585 ASP A CA 1
ATOM 4311 C C . ASP A 1 585 ? 48.051 15.175 -103.472 1.00 76.81 585 ASP A C 1
ATOM 4313 O O . ASP A 1 585 ? 48.470 14.969 -104.597 1.00 76.81 585 ASP A O 1
ATOM 4317 N N . ALA A 1 586 ? 48.673 16.036 -102.662 1.00 75.00 586 ALA A N 1
ATOM 4318 C CA . ALA A 1 586 ? 49.827 16.826 -103.094 1.00 75.00 586 ALA A CA 1
ATOM 4319 C C . ALA A 1 586 ? 51.050 15.957 -103.437 1.00 75.00 586 ALA A C 1
ATOM 4321 O O . ALA A 1 586 ? 51.937 16.378 -104.180 1.00 75.00 586 ALA A O 1
ATOM 4322 N N . THR A 1 587 ? 51.175 14.766 -102.846 1.00 75.38 587 THR A N 1
ATOM 4323 C CA . THR A 1 587 ? 52.208 13.787 -103.225 1.00 75.38 587 THR A CA 1
ATOM 4324 C C . THR A 1 587 ? 51.797 13.041 -104.492 1.00 75.38 587 THR A C 1
ATOM 4326 O O . THR A 1 587 ? 52.651 12.782 -105.330 1.00 75.38 587 THR A O 1
ATOM 4329 N N . GLY A 1 588 ? 50.509 12.750 -104.663 1.00 74.62 588 GLY A N 1
ATOM 4330 C CA . GLY A 1 588 ? 49.900 12.163 -105.849 1.00 74.62 588 GLY A CA 1
ATOM 4331 C C . GLY A 1 588 ? 50.038 13.078 -107.057 1.00 74.62 588 GLY A C 1
ATOM 4332 O O . GLY A 1 588 ? 50.575 12.635 -108.060 1.00 74.62 588 GLY A O 1
ATOM 4333 N N . GLU A 1 589 ? 49.689 14.358 -106.937 1.00 77.19 589 GLU A N 1
ATOM 4334 C CA . GLU A 1 589 ? 49.938 15.400 -107.936 1.00 77.19 589 GLU A CA 1
ATOM 4335 C C . GLU A 1 589 ? 51.427 15.517 -108.237 1.00 77.19 589 GLU A C 1
ATOM 4337 O O . GLU A 1 589 ? 51.799 15.436 -109.393 1.00 77.19 589 GLU A O 1
ATOM 4342 N N . ARG A 1 590 ? 52.317 15.565 -107.235 1.00 74.88 590 ARG A N 1
ATOM 4343 C CA . ARG A 1 590 ? 53.769 15.574 -107.501 1.00 74.88 590 ARG A CA 1
ATOM 4344 C C . ARG A 1 590 ? 54.264 14.320 -108.221 1.00 74.88 590 ARG A C 1
ATOM 4346 O O . ARG A 1 590 ? 55.196 14.409 -109.012 1.00 74.88 590 ARG A O 1
ATOM 4353 N N . VAL A 1 591 ? 53.685 13.152 -107.946 1.00 75.31 591 VAL A N 1
ATOM 4354 C CA . VAL A 1 591 ? 54.005 11.901 -108.649 1.00 75.31 591 VAL A CA 1
ATOM 4355 C C . VAL A 1 591 ? 53.428 11.913 -110.062 1.00 75.31 591 VAL A C 1
ATOM 4357 O O . VAL A 1 591 ? 54.115 11.477 -110.980 1.00 75.31 591 VAL A O 1
ATOM 4360 N N . VAL A 1 592 ? 52.212 12.424 -110.256 1.00 77.69 592 VAL A N 1
ATOM 4361 C CA . VAL A 1 592 ? 51.570 12.590 -111.564 1.00 77.69 592 VAL A CA 1
ATOM 4362 C C . VAL A 1 592 ? 52.332 13.608 -112.402 1.00 77.69 592 VAL A C 1
ATOM 4364 O O . VAL A 1 592 ? 52.643 13.302 -113.545 1.00 77.69 592 VAL A O 1
ATOM 4367 N N . ASP A 1 593 ? 52.721 14.749 -111.843 1.00 76.81 593 ASP A N 1
ATOM 4368 C CA . ASP A 1 593 ? 53.555 15.764 -112.482 1.00 76.81 593 ASP A CA 1
ATOM 4369 C C . ASP A 1 593 ? 54.925 15.192 -112.820 1.00 76.81 593 ASP A C 1
ATOM 4371 O O . ASP A 1 593 ? 55.359 15.309 -113.957 1.00 76.81 593 ASP A O 1
ATOM 4375 N N . LEU A 1 594 ? 55.584 14.481 -111.895 1.00 79.31 594 LEU A N 1
ATOM 4376 C CA . LEU A 1 594 ? 56.867 13.830 -112.173 1.00 79.31 594 LEU A CA 1
ATOM 4377 C C . LEU A 1 594 ? 56.734 12.764 -113.269 1.00 79.31 594 LEU A C 1
ATOM 4379 O O . LEU A 1 594 ? 57.619 12.652 -114.112 1.00 79.31 594 LEU A O 1
ATOM 4383 N N . MET A 1 595 ? 55.652 11.982 -113.278 1.00 71.12 595 MET A N 1
ATOM 4384 C CA . MET A 1 595 ? 55.367 10.995 -114.326 1.00 71.12 595 MET A CA 1
ATOM 4385 C C . MET A 1 595 ? 55.014 11.661 -115.654 1.00 71.12 595 MET A C 1
ATOM 4387 O O . MET A 1 595 ? 55.420 11.155 -116.696 1.00 71.12 595 MET A O 1
ATOM 4391 N N . THR A 1 596 ? 54.325 12.800 -115.631 1.00 76.94 596 THR A N 1
ATOM 4392 C CA . THR A 1 596 ? 53.986 13.603 -116.811 1.00 76.94 596 THR A CA 1
ATOM 4393 C C . THR A 1 596 ? 55.236 14.257 -117.382 1.00 76.94 596 THR A C 1
ATOM 4395 O O . THR A 1 596 ? 55.465 14.155 -118.579 1.00 76.94 596 THR A O 1
ATOM 4398 N N . ASP A 1 597 ? 56.117 14.804 -116.545 1.00 76.88 597 ASP A N 1
ATOM 4399 C CA . ASP A 1 597 ? 57.435 15.309 -116.934 1.00 76.88 597 ASP A CA 1
ATOM 4400 C C . ASP A 1 597 ? 58.324 14.183 -117.465 1.00 76.88 597 ASP A C 1
ATOM 4402 O O . ASP A 1 597 ? 59.021 14.358 -118.461 1.00 76.88 597 ASP A O 1
ATOM 4406 N N . ARG A 1 598 ? 58.291 12.992 -116.852 1.00 74.44 598 ARG A N 1
ATOM 4407 C CA . ARG A 1 598 ? 59.035 11.820 -117.338 1.00 74.44 598 ARG A CA 1
ATOM 4408 C C . ARG A 1 598 ? 58.490 11.325 -118.676 1.00 74.44 598 ARG A C 1
ATOM 4410 O O . ARG A 1 598 ? 59.278 10.959 -119.542 1.00 74.44 598 ARG A O 1
ATOM 4417 N N . ALA A 1 599 ? 57.170 11.326 -118.855 1.00 68.12 599 ALA A N 1
ATOM 4418 C CA . ALA A 1 599 ? 56.500 10.968 -120.099 1.00 68.12 599 ALA A CA 1
ATOM 4419 C C . ALA A 1 599 ? 56.741 12.018 -121.192 1.00 68.12 599 ALA A C 1
ATOM 4421 O O . ALA A 1 599 ? 56.996 11.651 -122.336 1.00 68.12 599 ALA A O 1
ATOM 4422 N N . ALA A 1 600 ? 56.753 13.305 -120.845 1.00 71.25 600 ALA A N 1
ATOM 4423 C CA . ALA A 1 600 ? 57.117 14.397 -121.738 1.00 71.25 600 ALA A CA 1
ATOM 4424 C C . ALA A 1 600 ? 58.593 14.292 -122.138 1.00 71.25 600 ALA A C 1
ATOM 4426 O O . ALA A 1 600 ? 58.893 14.287 -123.321 1.00 71.25 600 ALA A O 1
ATOM 4427 N N . GLN A 1 601 ? 59.514 14.079 -121.194 1.00 70.00 601 GLN A N 1
ATOM 4428 C CA . GLN A 1 601 ? 60.934 13.839 -121.482 1.00 70.00 601 GLN A CA 1
ATOM 4429 C C . GLN A 1 601 ? 61.156 12.582 -122.334 1.00 70.00 601 GLN A C 1
ATOM 4431 O O . GLN A 1 601 ? 62.011 12.590 -123.219 1.00 70.00 601 GLN A O 1
ATOM 4436 N N . ALA A 1 602 ? 60.394 11.511 -122.102 1.00 68.62 602 ALA A N 1
ATOM 4437 C CA . ALA A 1 602 ? 60.427 10.312 -122.934 1.00 68.62 602 ALA A CA 1
ATOM 4438 C C . ALA A 1 602 ? 59.890 10.590 -124.344 1.00 68.62 602 ALA A C 1
ATOM 4440 O O . ALA A 1 602 ? 60.501 10.150 -125.312 1.00 68.62 602 ALA A O 1
ATOM 4441 N N . THR A 1 603 ? 58.811 11.367 -124.468 1.00 72.75 603 THR A N 1
ATOM 4442 C CA . THR A 1 603 ? 58.247 11.792 -125.757 1.00 72.75 603 THR A CA 1
ATOM 4443 C C . THR A 1 603 ? 59.241 12.667 -126.510 1.00 72.75 603 THR A C 1
ATOM 4445 O O . THR A 1 603 ? 59.556 12.354 -127.647 1.00 72.75 603 THR A O 1
ATOM 4448 N N . THR A 1 604 ? 59.846 13.665 -125.865 1.00 74.75 604 THR A N 1
ATOM 4449 C CA . THR A 1 604 ? 60.881 14.521 -126.462 1.00 74.75 604 THR A CA 1
ATOM 4450 C C . THR A 1 604 ? 62.131 13.725 -126.848 1.00 74.75 604 THR A C 1
ATOM 4452 O O . THR A 1 604 ? 62.712 13.972 -127.897 1.00 74.75 604 THR A O 1
ATOM 4455 N N . SER A 1 605 ? 62.548 12.741 -126.044 1.00 72.31 605 SER A N 1
ATOM 4456 C CA . SER A 1 605 ? 63.666 11.840 -126.371 1.00 72.31 605 SER A CA 1
ATOM 4457 C C . SER A 1 605 ? 63.349 10.950 -127.580 1.00 72.31 605 SER A C 1
ATOM 4459 O O . SER A 1 605 ? 64.175 10.793 -128.479 1.00 72.31 605 SER A O 1
ATOM 4461 N N . VAL A 1 606 ? 62.124 10.418 -127.651 1.00 73.25 606 VAL A N 1
ATOM 4462 C CA . VAL A 1 606 ? 61.626 9.631 -128.787 1.00 73.25 606 VAL A CA 1
ATOM 4463 C C . VAL A 1 606 ? 61.464 10.503 -130.036 1.00 73.25 606 VAL A C 1
ATOM 4465 O O . VAL A 1 606 ? 61.869 10.078 -131.114 1.00 73.25 606 VAL A O 1
ATOM 4468 N N . GLU A 1 607 ? 60.972 11.736 -129.914 1.00 70.00 607 GLU A N 1
ATOM 4469 C CA . GLU A 1 607 ? 60.893 12.718 -131.002 1.00 70.00 607 GLU A CA 1
ATOM 4470 C C . GLU A 1 607 ? 62.281 13.137 -131.493 1.00 70.00 607 GLU A C 1
ATOM 4472 O O . GLU A 1 607 ? 62.499 13.207 -132.698 1.00 70.00 607 GLU A O 1
ATOM 4477 N N . GLN A 1 608 ? 63.252 13.345 -130.601 1.00 70.69 608 GLN A N 1
ATOM 4478 C CA . GLN A 1 608 ? 64.640 13.634 -130.974 1.00 70.69 608 GLN A CA 1
ATOM 4479 C C . GLN A 1 608 ? 65.315 12.432 -131.650 1.00 70.69 608 GLN A C 1
ATOM 4481 O O . GLN A 1 608 ? 66.050 12.614 -132.621 1.00 70.69 608 GLN A O 1
ATOM 4486 N N . ALA A 1 609 ? 65.029 11.203 -131.210 1.00 67.06 609 ALA A N 1
ATOM 4487 C CA . ALA A 1 609 ? 65.501 9.984 -131.865 1.00 67.06 609 ALA A CA 1
ATOM 4488 C C . ALA A 1 609 ? 64.851 9.776 -133.247 1.00 67.06 609 ALA A C 1
ATOM 4490 O O . ALA A 1 609 ? 65.540 9.421 -134.204 1.00 67.06 609 ALA A O 1
ATOM 4491 N N . LEU A 1 610 ? 63.549 10.051 -133.383 1.00 67.25 610 LEU A N 1
ATOM 4492 C CA . LEU A 1 610 ? 62.813 10.003 -134.652 1.00 67.25 610 LEU A CA 1
ATOM 4493 C C . LEU A 1 610 ? 63.236 11.129 -135.610 1.00 67.25 610 LEU A C 1
ATOM 4495 O O . LEU A 1 610 ? 63.358 10.885 -136.807 1.00 67.25 610 LEU A O 1
ATOM 4499 N N . ALA A 1 611 ? 63.545 12.328 -135.111 1.00 67.06 611 ALA A N 1
ATOM 4500 C CA . ALA A 1 611 ? 64.117 13.425 -135.894 1.00 67.06 611 ALA A CA 1
ATOM 4501 C C . ALA A 1 611 ? 65.573 13.140 -136.313 1.00 67.06 611 ALA A C 1
ATOM 4503 O O . ALA A 1 611 ? 65.981 13.474 -137.428 1.00 67.06 611 ALA A O 1
ATOM 4504 N N . GLY A 1 612 ? 66.353 12.462 -135.464 1.00 69.94 612 GLY A N 1
ATOM 4505 C CA . GLY A 1 612 ? 67.679 11.931 -135.797 1.00 69.94 612 GLY A CA 1
ATOM 4506 C C . GLY A 1 612 ? 67.628 10.850 -136.885 1.00 69.94 612 GLY A C 1
ATOM 4507 O O . GLY A 1 612 ? 68.409 10.880 -137.834 1.00 69.94 612 GLY A O 1
ATOM 4508 N N . LEU A 1 613 ? 66.650 9.943 -136.814 1.00 67.31 613 LEU A N 1
ATOM 4509 C CA . LEU A 1 613 ? 66.372 8.965 -137.871 1.00 67.31 613 LEU A CA 1
ATOM 4510 C C . LEU A 1 613 ? 65.880 9.636 -139.161 1.00 67.31 613 LEU A C 1
ATOM 4512 O O . LEU A 1 613 ? 66.321 9.258 -140.242 1.00 67.31 613 LEU A O 1
ATOM 4516 N N . GLY A 1 614 ? 65.020 10.654 -139.061 1.00 67.00 614 GLY A N 1
ATOM 4517 C CA . GLY A 1 614 ? 64.491 11.408 -140.201 1.00 67.00 614 GLY A CA 1
ATOM 4518 C C . GLY A 1 614 ? 65.555 12.235 -140.928 1.00 67.00 614 GLY A C 1
ATOM 4519 O O . GLY A 1 614 ? 65.606 12.230 -142.156 1.00 67.00 614 GLY A O 1
ATOM 4520 N N . SER A 1 615 ? 66.461 12.880 -140.191 1.00 68.25 615 SER A N 1
ATOM 4521 C CA . SER A 1 615 ? 67.616 13.581 -140.772 1.00 68.25 615 SER A CA 1
ATOM 4522 C C . SER A 1 615 ? 68.638 12.613 -141.380 1.00 68.25 615 SER A C 1
ATOM 4524 O O . SER A 1 615 ? 69.154 12.881 -142.466 1.00 68.25 615 SER A O 1
ATOM 4526 N N . GLY A 1 616 ? 68.863 11.448 -140.762 1.00 70.62 616 GLY A N 1
ATOM 4527 C CA . GLY A 1 616 ? 69.690 10.376 -141.324 1.00 70.62 616 GLY A CA 1
ATOM 4528 C C . GLY A 1 616 ? 69.121 9.794 -142.623 1.00 70.62 616 GLY A C 1
ATOM 4529 O O . GLY A 1 616 ? 69.854 9.644 -143.601 1.00 70.62 616 GLY A O 1
ATOM 4530 N N . PHE A 1 617 ? 67.809 9.543 -142.678 1.00 64.44 617 PHE A N 1
ATOM 4531 C CA . PHE A 1 617 ? 67.120 9.086 -143.889 1.00 64.44 617 PHE A CA 1
ATOM 4532 C C . PHE A 1 617 ? 67.140 10.142 -144.997 1.00 64.44 617 PHE A C 1
ATOM 4534 O O . PHE A 1 617 ? 67.371 9.797 -146.152 1.00 64.44 617 PHE A O 1
ATOM 4541 N N . ALA A 1 618 ? 66.955 11.424 -144.665 1.00 65.06 618 ALA A N 1
ATOM 4542 C CA . ALA A 1 618 ? 67.034 12.519 -145.630 1.00 65.06 618 ALA A CA 1
ATOM 4543 C C . ALA A 1 618 ? 68.451 12.687 -146.209 1.00 65.06 618 ALA A C 1
ATOM 4545 O O . ALA A 1 618 ? 68.599 12.870 -147.416 1.00 65.06 618 ALA A O 1
ATOM 4546 N N . ALA A 1 619 ? 69.495 12.558 -145.382 1.00 65.69 619 ALA A N 1
ATOM 4547 C CA . ALA A 1 619 ? 70.886 12.612 -145.831 1.00 65.69 619 ALA A CA 1
ATOM 4548 C C . ALA A 1 619 ? 71.262 11.407 -146.714 1.00 65.69 619 ALA A C 1
ATOM 4550 O O . ALA A 1 619 ? 71.935 11.574 -147.732 1.00 65.69 619 ALA A O 1
ATOM 4551 N N . HIS A 1 620 ? 70.786 10.203 -146.375 1.00 69.50 620 HIS A N 1
ATOM 4552 C CA . HIS A 1 620 ? 71.002 9.009 -147.197 1.00 69.50 620 HIS A CA 1
ATOM 4553 C C . HIS A 1 620 ? 70.219 9.073 -148.515 1.00 69.50 620 HIS A C 1
ATOM 4555 O O . HIS A 1 620 ? 70.794 8.809 -149.567 1.00 69.50 620 HIS A O 1
ATOM 4561 N N . ALA A 1 621 ? 68.954 9.514 -148.480 1.00 62.88 621 ALA A N 1
ATOM 4562 C CA . ALA A 1 621 ? 68.114 9.709 -149.660 1.00 62.88 621 ALA A CA 1
ATOM 4563 C C . ALA A 1 621 ? 68.701 10.758 -150.619 1.00 62.88 621 ALA A C 1
ATOM 4565 O O . ALA A 1 621 ? 68.737 10.519 -151.828 1.00 62.88 621 ALA A O 1
ATOM 4566 N N . ALA A 1 622 ? 69.224 11.872 -150.092 1.00 67.31 622 ALA A N 1
ATOM 4567 C CA . ALA A 1 622 ? 69.931 12.886 -150.874 1.00 67.31 622 ALA A CA 1
ATOM 4568 C C . ALA A 1 622 ? 71.224 12.334 -151.503 1.00 67.31 622 ALA A C 1
ATOM 4570 O O . ALA A 1 622 ? 71.463 12.563 -152.686 1.00 67.31 622 ALA A O 1
ATOM 4571 N N . GLY A 1 623 ? 72.006 11.536 -150.766 1.00 70.31 623 GLY A N 1
ATOM 4572 C CA . GLY A 1 623 ? 73.203 10.868 -151.294 1.00 70.31 623 GLY A CA 1
ATOM 4573 C C . GLY A 1 623 ? 72.900 9.855 -152.406 1.00 70.31 623 GLY A C 1
ATOM 4574 O O . GLY A 1 623 ? 73.572 9.845 -153.438 1.00 70.31 623 GLY A O 1
ATOM 4575 N N . THR A 1 624 ? 71.846 9.045 -152.258 1.00 69.06 624 THR A N 1
ATOM 4576 C CA . THR A 1 624 ? 71.387 8.136 -153.324 1.00 69.06 624 THR A CA 1
ATOM 4577 C C . THR A 1 624 ? 70.802 8.874 -154.524 1.00 69.06 624 THR A C 1
ATOM 4579 O O . THR A 1 624 ? 71.018 8.441 -155.651 1.00 69.06 624 THR A O 1
ATOM 4582 N N . ALA A 1 625 ? 70.100 9.993 -154.323 1.00 66.12 625 ALA A N 1
ATOM 4583 C CA . ALA A 1 625 ? 69.561 10.797 -155.420 1.00 66.12 625 ALA A CA 1
ATOM 4584 C C . ALA A 1 625 ? 70.669 11.492 -156.228 1.00 66.12 625 ALA A C 1
ATOM 4586 O O . ALA A 1 625 ? 70.550 11.603 -157.448 1.00 66.12 625 ALA A O 1
ATOM 4587 N N . GLU A 1 626 ? 71.752 11.914 -155.572 1.00 70.94 626 GLU A N 1
ATOM 4588 C CA . GLU A 1 626 ? 72.913 12.511 -156.237 1.00 70.94 626 GLU A CA 1
ATOM 4589 C C . GLU A 1 626 ? 73.729 11.460 -157.003 1.00 70.94 626 GLU A C 1
ATOM 4591 O O . GLU A 1 626 ? 74.038 11.656 -158.175 1.00 70.94 626 GLU A O 1
ATOM 4596 N N . SER A 1 627 ? 73.960 10.281 -156.414 1.00 67.19 627 SER A N 1
ATOM 4597 C CA . SER A 1 627 ? 74.602 9.154 -157.109 1.00 67.19 627 SER A CA 1
ATOM 4598 C C . SER A 1 627 ? 73.777 8.652 -158.306 1.00 67.19 627 SER A C 1
ATOM 4600 O O . SER A 1 627 ? 74.330 8.311 -159.358 1.00 67.19 627 SER A O 1
ATOM 4602 N N . LEU A 1 628 ? 72.442 8.659 -158.192 1.00 68.94 628 LEU A N 1
ATOM 4603 C CA . LEU A 1 628 ? 71.541 8.324 -159.295 1.00 68.94 628 LEU A CA 1
ATOM 4604 C C . LEU A 1 628 ? 71.553 9.409 -160.387 1.00 68.94 628 LEU A C 1
ATOM 4606 O O . LEU A 1 628 ? 71.555 9.081 -161.570 1.00 68.94 628 LEU A O 1
ATOM 4610 N N . ARG A 1 629 ? 71.623 10.698 -160.025 1.00 72.69 629 ARG A N 1
ATOM 4611 C CA . ARG A 1 629 ? 71.815 11.786 -161.002 1.00 72.69 629 ARG A CA 1
ATOM 4612 C C . ARG A 1 629 ? 73.143 11.669 -161.735 1.00 72.69 629 ARG A C 1
ATOM 4614 O O . ARG A 1 629 ? 73.165 11.826 -162.951 1.00 72.69 629 ARG A O 1
ATOM 4621 N N . GLU A 1 630 ? 74.226 11.364 -161.031 1.00 70.75 630 GLU A N 1
ATOM 4622 C CA . GLU A 1 630 ? 75.560 11.253 -161.622 1.00 70.75 630 GLU A CA 1
ATOM 4623 C C . GLU A 1 630 ? 75.671 10.035 -162.559 1.00 70.75 630 GLU A C 1
ATOM 4625 O O . GLU A 1 630 ? 76.240 10.125 -163.651 1.00 70.75 630 GLU A O 1
ATOM 4630 N N . THR A 1 631 ? 75.050 8.907 -162.196 1.00 71.50 631 THR A N 1
ATOM 4631 C CA . THR A 1 631 ? 74.964 7.721 -163.067 1.00 71.50 631 THR A CA 1
ATOM 4632 C C . THR A 1 631 ? 74.065 7.948 -164.282 1.00 71.50 631 THR A C 1
ATOM 4634 O O . THR A 1 631 ? 74.441 7.543 -165.381 1.00 71.50 631 THR A O 1
ATOM 4637 N N . VAL A 1 632 ? 72.937 8.652 -164.133 1.00 72.81 632 VAL A N 1
ATOM 4638 C CA . VAL A 1 632 ? 72.075 9.052 -165.262 1.00 72.81 632 VAL A CA 1
ATOM 4639 C C . VAL A 1 632 ? 72.786 10.049 -166.182 1.00 72.81 632 VAL A C 1
ATOM 4641 O O . VAL A 1 632 ? 72.705 9.901 -167.398 1.00 72.81 632 VAL A O 1
ATOM 4644 N N . ALA A 1 633 ? 73.539 11.010 -165.642 1.00 71.19 633 ALA A N 1
ATOM 4645 C CA . ALA A 1 633 ? 74.325 11.955 -166.435 1.00 71.19 633 ALA A CA 1
ATOM 4646 C C . ALA A 1 633 ? 75.453 11.259 -167.218 1.00 71.19 633 ALA A C 1
ATOM 4648 O O . ALA A 1 633 ? 75.656 11.553 -168.396 1.00 71.19 633 ALA A O 1
ATOM 4649 N N . ARG A 1 634 ? 76.142 10.278 -166.612 1.00 72.62 634 ARG A N 1
ATOM 4650 C CA . ARG A 1 634 ? 77.117 9.432 -167.326 1.00 72.62 634 ARG A CA 1
ATOM 4651 C C . ARG A 1 634 ? 76.470 8.593 -168.424 1.00 72.62 634 ARG A C 1
ATOM 4653 O O . ARG A 1 634 ? 77.021 8.518 -169.518 1.00 72.62 634 ARG A O 1
ATOM 4660 N N . LEU A 1 635 ? 75.312 7.985 -168.156 1.00 70.25 635 LEU A N 1
ATOM 4661 C CA . LEU A 1 635 ? 74.588 7.206 -169.163 1.00 70.25 635 LEU A CA 1
ATOM 4662 C C . LEU A 1 635 ? 74.099 8.085 -170.320 1.00 70.25 635 LEU A C 1
ATOM 4664 O O . LEU A 1 635 ? 74.171 7.657 -171.467 1.00 70.25 635 LEU A O 1
ATOM 4668 N N . ALA A 1 636 ? 73.638 9.306 -170.033 1.00 67.31 636 ALA A N 1
ATOM 4669 C CA . ALA A 1 636 ? 73.215 10.266 -171.047 1.00 67.31 636 ALA A CA 1
ATOM 4670 C C . ALA A 1 636 ? 74.384 10.678 -171.957 1.00 67.31 636 ALA A C 1
ATOM 4672 O O . ALA A 1 636 ? 74.243 10.617 -173.175 1.00 67.31 636 ALA A O 1
ATOM 4673 N N . ALA A 1 637 ? 75.556 10.984 -171.390 1.00 68.12 637 ALA A N 1
ATOM 4674 C CA . ALA A 1 637 ? 76.748 11.335 -172.166 1.00 68.12 637 ALA A CA 1
ATOM 4675 C C . ALA A 1 637 ? 77.269 10.168 -173.038 1.00 68.12 637 ALA A C 1
ATOM 4677 O O . ALA A 1 637 ? 77.663 10.373 -174.187 1.00 68.12 637 ALA A O 1
ATOM 4678 N N . GLU A 1 638 ? 77.234 8.931 -172.528 1.00 69.06 638 GLU A N 1
ATOM 4679 C CA . GLU A 1 638 ? 77.620 7.719 -173.275 1.00 69.06 638 GLU A CA 1
ATOM 4680 C C . GLU A 1 638 ? 76.632 7.415 -174.420 1.00 69.06 638 GLU A C 1
ATOM 4682 O O . GLU A 1 638 ? 77.034 7.011 -175.517 1.00 69.06 638 GLU A O 1
ATOM 4687 N N . LEU A 1 639 ? 75.331 7.637 -174.191 1.00 64.81 639 LEU A N 1
ATOM 4688 C CA . LEU A 1 639 ? 74.290 7.456 -175.202 1.00 64.81 639 LEU A CA 1
ATOM 4689 C C . LEU A 1 639 ? 74.399 8.519 -176.302 1.00 64.81 639 LEU A C 1
ATOM 4691 O O . LEU A 1 639 ? 74.319 8.169 -177.477 1.00 64.81 639 LEU A O 1
ATOM 4695 N N . GLU A 1 640 ? 74.668 9.774 -175.934 1.00 65.00 640 GLU A N 1
ATOM 4696 C CA . GLU A 1 640 ? 74.833 10.901 -176.859 1.00 65.00 640 GLU A CA 1
ATOM 4697 C C . GLU A 1 640 ? 76.058 10.709 -177.779 1.00 65.00 640 GLU A C 1
ATOM 4699 O O . GLU A 1 640 ? 75.960 10.873 -179.002 1.00 65.00 640 GLU A O 1
ATOM 4704 N N . ALA A 1 641 ? 77.175 10.207 -177.235 1.00 62.88 641 ALA A N 1
ATOM 4705 C CA . ALA A 1 641 ? 78.365 9.831 -178.005 1.00 62.88 641 ALA A CA 1
ATOM 4706 C C . ALA A 1 641 ? 78.120 8.648 -178.974 1.00 62.88 641 ALA A C 1
ATOM 4708 O O . ALA A 1 641 ? 78.629 8.631 -180.105 1.00 62.88 641 ALA A O 1
ATOM 4709 N N . ARG A 1 642 ? 77.300 7.662 -178.581 1.00 63.53 642 ARG A N 1
ATOM 4710 C CA . ARG A 1 642 ? 76.921 6.522 -179.443 1.00 63.53 642 ARG A CA 1
ATOM 4711 C C . ARG A 1 642 ? 75.883 6.890 -180.509 1.00 63.53 642 ARG A C 1
ATOM 4713 O O . ARG A 1 642 ? 75.924 6.340 -181.612 1.00 63.53 642 ARG A O 1
ATOM 4720 N N . THR A 1 643 ? 74.993 7.845 -180.242 1.00 62.22 643 THR A N 1
ATOM 4721 C CA . THR A 1 643 ? 74.051 8.357 -181.249 1.00 62.22 643 THR A CA 1
ATOM 4722 C C . THR A 1 643 ? 74.733 9.245 -182.288 1.00 62.22 643 THR A C 1
ATOM 4724 O O . THR A 1 643 ? 74.432 9.103 -183.472 1.00 62.22 643 THR A O 1
ATOM 4727 N N . GLY A 1 644 ? 75.716 10.069 -181.901 1.00 64.69 644 GLY A N 1
ATOM 4728 C CA . GLY A 1 644 ? 76.486 10.886 -182.850 1.00 64.69 644 GLY A CA 1
ATOM 4729 C C . GLY A 1 644 ? 77.286 10.044 -183.854 1.00 64.69 644 GLY A C 1
ATOM 4730 O O . GLY A 1 644 ? 77.221 10.264 -185.062 1.00 64.69 644 GLY A O 1
ATOM 4731 N N . THR A 1 645 ? 77.955 8.990 -183.379 1.00 62.66 645 THR A N 1
ATOM 4732 C CA . THR A 1 645 ? 78.747 8.080 -184.233 1.00 62.66 645 THR A CA 1
ATOM 4733 C C . THR A 1 645 ? 77.901 7.192 -185.155 1.00 62.66 645 THR A C 1
ATOM 4735 O O . THR A 1 645 ? 78.378 6.758 -186.208 1.00 62.66 645 THR A O 1
ATOM 4738 N N . THR A 1 646 ? 76.637 6.945 -184.799 1.00 59.84 646 THR A N 1
ATOM 4739 C CA . THR A 1 646 ? 75.679 6.198 -185.633 1.00 59.84 646 THR A CA 1
ATOM 4740 C C . THR A 1 646 ? 75.028 7.102 -186.685 1.00 59.84 646 THR A C 1
ATOM 4742 O O . THR A 1 646 ? 74.832 6.673 -187.823 1.00 59.84 646 THR A O 1
ATOM 4745 N N . HIS A 1 647 ? 74.765 8.371 -186.352 1.00 62.06 647 HIS A N 1
ATOM 4746 C CA . HIS A 1 647 ? 74.191 9.349 -187.279 1.00 62.06 647 HIS A CA 1
ATOM 4747 C C . HIS A 1 647 ? 75.135 9.668 -188.453 1.00 62.06 647 HIS A C 1
ATOM 4749 O O . HIS A 1 647 ? 74.709 9.639 -189.610 1.00 62.06 647 HIS A O 1
ATOM 4755 N N . ASP A 1 648 ? 76.435 9.858 -188.197 1.00 59.91 648 ASP A N 1
ATOM 4756 C CA . ASP A 1 648 ? 77.409 10.128 -189.267 1.00 59.91 648 ASP A CA 1
ATOM 4757 C C . ASP A 1 648 ? 77.661 8.920 -190.188 1.00 59.91 648 ASP A C 1
ATOM 4759 O O . ASP A 1 648 ? 77.873 9.089 -191.391 1.00 59.91 648 ASP A O 1
ATOM 4763 N N . ARG A 1 649 ? 77.556 7.685 -189.673 1.00 60.69 649 ARG A N 1
ATOM 4764 C CA . ARG A 1 649 ? 77.652 6.463 -190.496 1.00 60.69 649 ARG A CA 1
ATOM 4765 C C . ARG A 1 649 ? 76.452 6.270 -191.423 1.00 60.69 649 ARG A C 1
ATOM 4767 O O . ARG A 1 649 ? 76.627 5.794 -192.542 1.00 60.69 649 ARG A O 1
ATOM 4774 N N . ILE A 1 650 ? 75.253 6.651 -190.982 1.00 61.19 650 ILE A N 1
ATOM 4775 C CA . ILE A 1 650 ? 74.035 6.558 -191.800 1.00 61.19 650 ILE A CA 1
ATOM 4776 C C . ILE A 1 650 ? 74.054 7.617 -192.910 1.00 61.19 650 ILE A C 1
ATOM 4778 O O . ILE A 1 650 ? 73.758 7.285 -194.056 1.00 61.19 650 ILE A O 1
ATOM 4782 N N . ARG A 1 651 ? 74.506 8.845 -192.619 1.00 62.78 651 ARG A N 1
ATOM 4783 C CA . ARG A 1 651 ? 74.611 9.932 -193.609 1.00 62.78 651 ARG A CA 1
ATOM 4784 C C . ARG A 1 651 ? 75.602 9.620 -194.742 1.00 62.78 651 ARG A C 1
ATOM 4786 O O . ARG A 1 651 ? 75.262 9.790 -195.912 1.00 62.78 651 ARG A O 1
ATOM 4793 N N . HIS A 1 652 ? 76.785 9.088 -194.423 1.00 58.06 652 HIS A N 1
ATOM 4794 C CA . HIS A 1 652 ? 77.755 8.660 -195.445 1.00 58.06 652 HIS A CA 1
ATOM 4795 C C . HIS A 1 652 ? 77.292 7.435 -196.254 1.00 58.06 652 HIS A C 1
ATOM 4797 O O . HIS A 1 652 ? 77.598 7.334 -197.441 1.00 58.06 652 HIS A O 1
ATOM 4803 N N . GLY A 1 653 ? 76.515 6.524 -195.656 1.00 59.59 653 GLY A N 1
ATOM 4804 C CA . GLY A 1 653 ? 75.922 5.393 -196.378 1.00 59.59 653 GLY A CA 1
ATOM 4805 C C . GLY A 1 653 ? 74.845 5.816 -197.385 1.00 59.59 653 GLY A C 1
ATOM 4806 O O . GLY A 1 653 ? 74.749 5.237 -198.467 1.00 59.59 653 GLY A O 1
ATOM 4807 N N . THR A 1 654 ? 74.068 6.856 -197.068 1.00 58.91 654 THR A N 1
ATOM 4808 C CA . THR A 1 654 ? 73.003 7.357 -197.949 1.00 58.91 654 THR A CA 1
ATOM 4809 C C . THR A 1 654 ? 73.513 8.161 -199.145 1.00 58.91 654 THR A C 1
ATOM 4811 O O . THR A 1 654 ? 72.892 8.095 -200.201 1.00 58.91 654 THR A O 1
ATOM 4814 N N . GLU A 1 655 ? 74.649 8.858 -199.030 1.00 55.56 655 GLU A N 1
ATOM 4815 C CA . GLU A 1 655 ? 75.259 9.613 -200.143 1.00 55.56 655 GLU A CA 1
ATOM 4816 C C . GLU A 1 655 ? 75.972 8.696 -201.161 1.00 55.56 655 GLU A C 1
ATOM 4818 O O . GLU A 1 655 ? 75.979 8.981 -202.358 1.00 55.56 655 GLU A O 1
ATOM 4823 N N . ALA A 1 656 ? 76.507 7.547 -200.726 1.00 55.94 656 ALA A N 1
ATOM 4824 C CA . ALA A 1 656 ? 77.125 6.561 -201.620 1.00 55.94 656 ALA A CA 1
ATOM 4825 C C . ALA A 1 656 ? 76.093 5.712 -202.397 1.00 55.94 656 ALA A C 1
ATOM 4827 O O . ALA A 1 656 ? 76.341 5.315 -203.537 1.00 55.94 656 ALA A O 1
ATOM 4828 N N . ALA A 1 657 ? 74.921 5.453 -201.806 1.00 55.09 657 ALA A N 1
ATOM 4829 C CA . ALA A 1 657 ? 73.862 4.655 -202.428 1.00 55.09 657 ALA A CA 1
ATOM 4830 C C . ALA A 1 657 ? 73.115 5.409 -203.547 1.00 55.09 657 ALA A C 1
ATOM 4832 O O . ALA A 1 657 ? 72.749 4.803 -204.553 1.00 55.09 657 ALA A O 1
ATOM 4833 N N . THR A 1 658 ? 72.927 6.727 -203.427 1.00 58.56 658 THR A N 1
ATOM 4834 C CA . THR A 1 658 ? 72.296 7.551 -204.476 1.00 58.56 658 THR A CA 1
ATOM 4835 C C . THR A 1 658 ? 73.190 7.730 -205.703 1.00 58.56 658 THR A C 1
ATOM 4837 O O . THR A 1 658 ? 72.684 7.692 -206.824 1.00 58.56 658 THR A O 1
ATOM 4840 N N . ALA A 1 659 ? 74.511 7.836 -205.530 1.00 57.56 659 ALA A N 1
ATOM 4841 C CA . ALA A 1 659 ? 75.448 7.950 -206.652 1.00 57.56 659 ALA A CA 1
ATOM 4842 C C . ALA A 1 659 ? 75.559 6.652 -207.483 1.00 57.56 659 ALA A C 1
ATOM 4844 O O . ALA A 1 659 ? 75.648 6.708 -208.709 1.00 57.56 659 ALA A O 1
ATOM 4845 N N . ALA A 1 660 ? 75.493 5.477 -206.842 1.00 57.34 660 ALA A N 1
ATOM 4846 C CA . ALA A 1 660 ? 75.575 4.182 -207.527 1.00 57.34 660 ALA A CA 1
ATOM 4847 C C . ALA A 1 660 ? 74.308 3.841 -208.338 1.00 57.34 660 ALA A C 1
ATOM 4849 O O . ALA A 1 660 ? 74.394 3.217 -209.397 1.00 57.34 660 ALA A O 1
ATOM 4850 N N . VAL A 1 661 ? 73.131 4.281 -207.878 1.00 60.66 661 VAL A N 1
ATOM 4851 C CA . VAL A 1 661 ? 71.858 4.032 -208.576 1.00 60.66 661 VAL A CA 1
ATOM 4852 C C . VAL A 1 661 ? 71.751 4.866 -209.856 1.00 60.66 661 VAL A C 1
ATOM 4854 O O . VAL A 1 661 ? 71.333 4.328 -210.880 1.00 60.66 661 VAL A O 1
ATOM 4857 N N . VAL A 1 662 ? 72.207 6.124 -209.852 1.00 61.75 662 VAL A N 1
ATOM 4858 C CA . VAL A 1 662 ? 72.188 6.987 -211.052 1.00 61.75 662 VAL A CA 1
ATOM 4859 C C . VAL A 1 662 ? 73.095 6.434 -212.160 1.00 61.75 662 VAL A C 1
ATOM 4861 O O . VAL A 1 662 ? 72.665 6.350 -213.308 1.00 61.75 662 VAL A O 1
ATOM 4864 N N . ALA A 1 663 ? 74.291 5.942 -211.819 1.00 56.84 663 ALA A N 1
ATOM 4865 C CA . ALA A 1 663 ? 75.208 5.345 -212.796 1.00 56.84 663 ALA A CA 1
ATOM 4866 C C . ALA A 1 663 ? 74.665 4.041 -213.425 1.00 56.84 663 ALA A C 1
ATOM 4868 O O . ALA A 1 663 ? 74.893 3.774 -214.604 1.00 56.84 663 ALA A O 1
ATOM 4869 N N . SER A 1 664 ? 73.902 3.241 -212.668 1.00 56.28 664 SER A N 1
ATOM 4870 C CA . SER A 1 664 ? 73.336 1.972 -213.160 1.00 56.28 664 SER A CA 1
ATOM 4871 C C . SER A 1 664 ? 72.165 2.143 -214.141 1.00 56.28 664 SER A C 1
ATOM 4873 O O . SER A 1 664 ? 71.916 1.263 -214.967 1.00 56.28 664 SER A O 1
ATOM 4875 N N . VAL A 1 665 ? 71.465 3.283 -214.082 1.00 60.03 665 VAL A N 1
ATOM 4876 C CA . VAL A 1 665 ? 70.337 3.595 -214.974 1.00 60.03 665 VAL A CA 1
ATOM 4877 C C . VAL A 1 665 ? 70.834 4.083 -216.339 1.00 60.03 665 VAL A C 1
ATOM 4879 O O . VAL A 1 665 ? 70.292 3.665 -217.362 1.00 60.03 665 VAL A O 1
ATOM 4882 N N . GLU A 1 666 ? 71.916 4.867 -216.384 1.00 56.81 666 GLU A N 1
ATOM 4883 C CA . GLU A 1 666 ? 72.501 5.334 -217.653 1.00 56.81 666 GLU A CA 1
ATOM 4884 C C . GLU A 1 666 ? 73.142 4.194 -218.470 1.00 56.81 666 GLU A C 1
ATOM 4886 O O . GLU A 1 666 ? 73.033 4.163 -219.699 1.00 56.81 666 GLU A O 1
ATOM 4891 N N . GLU A 1 667 ? 73.746 3.194 -217.816 1.00 55.34 667 GLU A N 1
ATOM 4892 C CA . GLU A 1 667 ? 74.370 2.054 -218.507 1.00 55.34 667 GLU A CA 1
ATOM 4893 C C . GLU A 1 667 ? 73.334 1.075 -219.107 1.00 55.34 667 GLU A C 1
ATOM 4895 O O . GLU A 1 667 ? 73.574 0.448 -220.147 1.00 55.34 667 GLU A O 1
ATOM 4900 N N . ALA A 1 668 ? 72.150 0.971 -218.492 1.00 54.84 668 ALA A N 1
ATOM 4901 C CA . ALA A 1 668 ? 71.045 0.150 -218.990 1.00 54.84 668 ALA A CA 1
ATOM 4902 C C . ALA A 1 668 ? 70.358 0.773 -220.219 1.00 54.84 668 ALA A C 1
ATOM 4904 O O . ALA A 1 668 ? 69.980 0.053 -221.150 1.00 54.84 668 ALA A O 1
ATOM 4905 N N . GLU A 1 669 ? 70.250 2.105 -220.273 1.00 55.53 669 GLU A N 1
ATOM 4906 C CA . GLU A 1 669 ? 69.613 2.805 -221.395 1.00 55.53 669 GLU A CA 1
ATOM 4907 C C . GLU A 1 669 ? 70.474 2.772 -222.675 1.00 55.53 669 GLU A C 1
ATOM 4909 O O . GLU A 1 669 ? 69.948 2.666 -223.789 1.00 55.53 669 GLU A O 1
ATOM 4914 N N . GLY A 1 670 ? 71.806 2.774 -222.537 1.00 57.47 670 GLY A N 1
ATOM 4915 C CA . GLY A 1 670 ? 72.732 2.680 -223.671 1.00 57.47 670 GLY A CA 1
ATOM 4916 C C . GLY A 1 670 ? 72.727 1.309 -224.361 1.00 57.47 670 GLY A C 1
ATOM 4917 O O . GLY A 1 670 ? 72.699 1.225 -225.593 1.00 57.47 670 GLY A O 1
ATOM 4918 N N . ARG A 1 671 ? 72.685 0.216 -223.584 1.00 57.62 671 ARG A N 1
ATOM 4919 C CA . ARG A 1 671 ? 72.676 -1.157 -224.132 1.00 57.62 671 ARG A CA 1
ATOM 4920 C C . ARG A 1 671 ? 71.379 -1.489 -224.877 1.00 57.62 671 ARG A C 1
ATOM 4922 O O . ARG A 1 671 ? 71.417 -2.231 -225.857 1.00 57.62 671 ARG A O 1
ATOM 4929 N N . LEU A 1 672 ? 70.253 -0.897 -224.471 1.00 55.94 672 LEU A N 1
ATOM 4930 C CA . LEU A 1 672 ? 68.962 -1.071 -225.145 1.00 55.94 672 LEU A CA 1
ATOM 4931 C C . LEU A 1 672 ? 68.891 -0.355 -226.502 1.00 55.94 672 LEU A C 1
ATOM 4933 O O . LEU A 1 672 ? 68.307 -0.901 -227.438 1.00 55.94 672 LEU A O 1
ATOM 4937 N N . ARG A 1 673 ? 69.538 0.810 -226.662 1.00 57.72 673 ARG A N 1
ATOM 4938 C CA . ARG A 1 673 ? 69.606 1.495 -227.969 1.00 57.72 673 ARG A CA 1
ATOM 4939 C C . ARG A 1 673 ? 70.474 0.744 -228.983 1.00 57.72 673 ARG A C 1
ATOM 4941 O O . ARG A 1 673 ? 70.061 0.596 -230.128 1.00 57.72 673 ARG A O 1
ATOM 4948 N N . ALA A 1 674 ? 71.610 0.185 -228.563 1.00 55.94 674 ALA A N 1
ATOM 4949 C CA . ALA A 1 674 ? 72.476 -0.600 -229.451 1.00 55.94 674 ALA A CA 1
ATOM 4950 C C . ALA A 1 674 ? 71.821 -1.914 -229.932 1.00 55.94 674 ALA A C 1
ATOM 4952 O O . ALA A 1 674 ? 72.025 -2.335 -231.071 1.00 55.94 674 ALA A O 1
ATOM 4953 N N . ALA A 1 675 ? 70.991 -2.544 -229.092 1.00 54.78 675 ALA A N 1
ATOM 4954 C CA . ALA A 1 675 ? 70.263 -3.762 -229.451 1.00 54.78 675 ALA A CA 1
ATOM 4955 C C . ALA A 1 675 ? 69.107 -3.508 -230.440 1.00 54.78 675 ALA A C 1
ATOM 4957 O O . ALA A 1 675 ? 68.796 -4.376 -231.258 1.00 54.78 675 ALA A O 1
ATOM 4958 N N . ALA A 1 676 ? 68.487 -2.323 -230.403 1.00 56.06 676 ALA A N 1
ATOM 4959 C CA . ALA A 1 676 ? 67.364 -1.981 -231.277 1.00 56.06 676 ALA A CA 1
ATOM 4960 C C . ALA A 1 676 ? 67.784 -1.741 -232.740 1.00 56.06 676 ALA A C 1
ATOM 4962 O O . ALA A 1 676 ? 67.052 -2.127 -233.656 1.00 56.06 676 ALA A O 1
ATOM 4963 N N . ASP A 1 677 ? 68.965 -1.167 -232.983 1.00 55.94 677 ASP A N 1
ATOM 4964 C CA . ASP A 1 677 ? 69.432 -0.904 -234.352 1.00 55.94 677 ASP A CA 1
ATOM 4965 C C . ASP A 1 677 ? 70.031 -2.153 -235.020 1.00 55.94 677 ASP A C 1
ATOM 4967 O O . ASP A 1 677 ? 69.801 -2.385 -236.210 1.00 55.94 677 ASP A O 1
ATOM 4971 N N . ALA A 1 678 ? 70.673 -3.042 -234.251 1.00 53.50 678 ALA A N 1
ATOM 4972 C CA . ALA A 1 678 ? 71.148 -4.336 -234.752 1.00 53.50 678 ALA A CA 1
ATOM 4973 C C . ALA A 1 678 ? 69.996 -5.244 -235.234 1.00 53.50 678 ALA A C 1
ATOM 4975 O O . ALA A 1 678 ? 70.147 -5.991 -236.200 1.00 53.50 678 ALA A O 1
ATOM 4976 N N . MET A 1 679 ? 68.814 -5.144 -234.616 1.00 51.88 679 MET A N 1
ATOM 4977 C CA . MET A 1 679 ? 67.642 -5.939 -235.005 1.00 51.88 679 MET A CA 1
ATOM 4978 C C . MET A 1 679 ? 66.974 -5.449 -236.292 1.00 51.88 679 MET A C 1
ATOM 4980 O O . MET A 1 679 ? 66.360 -6.243 -237.004 1.00 51.88 679 MET A O 1
ATOM 4984 N N . ARG A 1 680 ? 67.124 -4.163 -236.636 1.00 55.31 680 ARG A N 1
ATOM 4985 C CA . ARG A 1 680 ? 66.563 -3.623 -237.882 1.00 55.31 680 ARG A CA 1
ATOM 4986 C C . ARG A 1 680 ? 67.408 -3.991 -239.105 1.00 55.31 680 ARG A C 1
ATOM 4988 O O . ARG A 1 680 ? 66.850 -4.163 -240.183 1.00 55.31 680 ARG A O 1
ATOM 4995 N N . GLY A 1 681 ? 68.714 -4.208 -238.923 1.00 52.56 681 GLY A N 1
ATOM 4996 C CA . GLY A 1 681 ? 69.596 -4.742 -239.967 1.00 52.56 681 GLY A CA 1
ATOM 4997 C C . GLY A 1 681 ? 69.290 -6.197 -240.345 1.00 52.56 681 GLY A C 1
ATOM 4998 O O . GLY A 1 681 ? 69.361 -6.559 -241.512 1.00 52.56 681 GLY A O 1
ATOM 4999 N N . VAL A 1 682 ? 68.870 -7.028 -239.386 1.00 53.84 682 VAL A N 1
ATOM 5000 C CA . VAL A 1 682 ? 68.686 -8.477 -239.610 1.00 53.84 682 VAL A CA 1
ATOM 5001 C C . VAL A 1 682 ? 67.330 -8.828 -240.245 1.00 53.84 682 VAL A C 1
ATOM 5003 O O . VAL A 1 682 ? 67.194 -9.883 -240.862 1.00 53.84 682 VAL A O 1
ATOM 5006 N N . LEU A 1 683 ? 66.332 -7.941 -240.169 1.00 48.69 683 LEU A N 1
ATOM 5007 C CA . LEU A 1 683 ? 65.018 -8.162 -240.795 1.00 48.69 683 LEU A CA 1
ATOM 5008 C C . LEU A 1 683 ? 64.947 -7.735 -242.272 1.00 48.69 683 LEU A C 1
ATOM 5010 O O . LEU A 1 683 ? 64.059 -8.204 -242.980 1.00 48.69 683 LEU A O 1
ATOM 5014 N N . SER A 1 684 ? 65.890 -6.924 -242.765 1.00 48.94 684 SER A N 1
ATOM 5015 C CA . SER A 1 684 ? 65.957 -6.574 -244.195 1.00 48.94 684 SER A CA 1
ATOM 5016 C C . SER A 1 684 ? 66.599 -7.673 -245.050 1.00 48.94 684 SER A C 1
ATOM 5018 O O . SER A 1 684 ? 66.274 -7.782 -246.226 1.00 48.94 684 SER A O 1
ATOM 5020 N N . ASP A 1 685 ? 67.467 -8.506 -244.472 1.00 46.47 685 ASP A N 1
ATOM 5021 C CA . ASP A 1 685 ? 68.254 -9.497 -245.226 1.00 46.47 685 ASP A CA 1
ATOM 5022 C C . ASP A 1 685 ? 67.581 -10.872 -245.351 1.00 46.47 685 ASP A C 1
ATOM 5024 O O . ASP A 1 685 ? 68.126 -11.785 -245.966 1.00 46.47 685 ASP A O 1
ATOM 5028 N N . ARG A 1 686 ? 66.382 -11.058 -244.781 1.00 42.72 686 ARG A N 1
ATOM 5029 C CA . ARG A 1 686 ? 65.763 -12.392 -244.697 1.00 42.72 686 ARG A CA 1
ATOM 5030 C C . ARG A 1 686 ? 64.343 -12.526 -245.239 1.00 42.72 686 ARG A C 1
ATOM 5032 O O . ARG A 1 686 ? 63.644 -13.472 -244.892 1.00 42.72 686 ARG A O 1
ATOM 5039 N N . THR A 1 687 ? 63.959 -11.643 -246.161 1.00 45.16 687 THR A N 1
ATOM 5040 C CA . THR A 1 687 ? 62.812 -11.852 -247.070 1.00 45.16 687 THR A CA 1
ATOM 5041 C C . THR A 1 687 ? 63.211 -11.676 -248.540 1.00 45.16 687 THR A C 1
ATOM 5043 O O . THR A 1 687 ? 62.550 -10.979 -249.300 1.00 45.16 687 THR A O 1
ATOM 5046 N N . ALA A 1 688 ? 64.302 -12.341 -248.944 1.00 45.47 688 ALA A N 1
ATOM 5047 C CA . ALA A 1 688 ? 64.645 -12.554 -250.353 1.00 45.47 688 ALA A CA 1
ATOM 5048 C C . ALA A 1 688 ? 64.434 -14.001 -250.848 1.00 45.47 688 ALA A C 1
ATOM 5050 O O . ALA A 1 688 ? 64.468 -14.211 -252.051 1.00 45.47 688 ALA A O 1
ATOM 5051 N N . GLU A 1 689 ? 64.164 -15.009 -250.009 1.00 39.56 689 GLU A N 1
ATOM 5052 C CA . GLU A 1 689 ? 64.046 -16.392 -250.509 1.00 39.56 689 GLU A CA 1
ATOM 5053 C C . GLU A 1 689 ? 62.913 -17.188 -249.848 1.00 39.56 689 GLU A C 1
ATOM 5055 O O . GLU A 1 689 ? 62.853 -17.323 -248.628 1.00 39.56 689 GLU A O 1
ATOM 5060 N N . SER A 1 690 ? 62.067 -17.772 -250.709 1.00 36.94 690 SER A N 1
ATOM 5061 C CA . SER A 1 690 ? 60.917 -18.660 -250.456 1.00 36.94 690 SER A CA 1
ATOM 5062 C C . SER A 1 690 ? 59.606 -17.952 -250.057 1.00 36.94 690 SER A C 1
ATOM 5064 O O . SER A 1 690 ? 59.350 -17.733 -248.879 1.00 36.94 690 SER A O 1
ATOM 5066 N N . ALA A 1 691 ? 58.691 -17.628 -250.975 1.00 32.53 691 ALA A N 1
ATOM 5067 C CA . ALA A 1 691 ? 58.445 -18.239 -252.280 1.00 32.53 691 ALA A CA 1
ATOM 5068 C C . ALA A 1 691 ? 58.013 -17.213 -253.335 1.00 32.53 691 ALA A C 1
ATOM 5070 O O . ALA A 1 691 ? 57.221 -16.333 -253.022 1.00 32.53 691 ALA A O 1
ATOM 5071 N N . ALA A 1 692 ? 58.547 -17.441 -254.541 1.00 39.72 692 ALA A N 1
ATOM 5072 C CA . ALA A 1 692 ? 57.927 -17.293 -255.862 1.00 39.72 692 ALA A CA 1
ATOM 5073 C C . ALA A 1 692 ? 57.156 -16.005 -256.192 1.00 39.72 692 ALA A C 1
ATOM 5075 O O . ALA A 1 692 ? 56.105 -15.744 -255.570 1.00 39.72 692 ALA A O 1
#

Foldseek 3Di:
DDDDDDDDDVVVVVVVVVVVVVPDDDDDDDDDDDDDDDDDDDDPDDVPDDPPPPPPPPDPDDDDDDDDDDDDDDDDDDDDPDDDDDDPDDDDDDPDDDDDDPPDPVVVVVVLVDDDFDCVLVVVLVVVLVVQVVVLVVVCCVVVVRDNPVSQVPDDPVRNVVSVCSSPVSSVVSNVVSVVVRVVVVCVSVVVVVVVVVVVVPDDDDDDDPVPPVCVVCCVVVVVVVVVVVVVVVVVVVVVVVVVVVVVVVVVVVVVVVVVVVVVVVVVVVVVVVVVVVVVVVVVVVVVVVVVVVVVVVVVVVVVVVVVVVVVVVVVVVVVVVVVVVVVVVVVVVVVVVVVVVVVVVVVVVVVVVVVVVVVVVVVVVVVVVVVVVVVVVVVVVVVVVVVCVVVVVVVVVPCPVVVVVVVVVVVVVVVVVVVVVVVVVVVVVVVVVVVVVVVVVVVVVVVVVVVVVVVVVVVVVVVVVVVVVVVVVVVVVVVVVVVVVVVVVVVVVVVVVVVVVVVVVVVVVVVVVVVVVVVVVVVVVVVVVVVVVVVVVVVVVVVVVVVVVVVVVVVVVVVVVVVVVVVVVVVCCVVVVVVVVVVVVVVVVVVVVVVVVVVVVVVVVVVVVVVVVVVVVVVVVVVVVVVVVVVVVVVVVVVVVVVVVVVVVVVVVVVVVVVVVVVVVVVVVVVVVVVVVVVVVVVVPPPDDDD

Secondary structure (DSSP, 8-state):
-----PPPPHHHHHHHHHHHHS--PPPPP--------PPP---S--TT--TTSTTSSS----PPP---------------S---------PPP-----S--SS-TTHHHHHTT--PPPSHHHHHHHHHHHHHHHHHHHHHHHHTTT-HHHHHHT--HHHHHHHHHHHHHHHHHHHHHHHHHHHHHHHHHHHHHHHHHHTTSS-----SSSTTHHHHHHHHHHHHHHHHHHHHHHHHHHHHHHHHHHHHHHHHHHHHHHHHHHHHHHHHHHHHHHHHHHHHHHHHHHHHHHHHHHHHHHHHHHHHHHHHHHHHHHHHHHHHHHHHHHHHHHHHHHHHHHHHHHHHHHHHHHHHHHHHHHHHHHHHHHHHHHHHHHHHHHHHHHHHHHHHHHHHHTTTHHHHHHHHHHHHHHHHHHHHHHHHHHHHHHHHHHHHHHHHHHHHHHHHHHHHHHHHHHHHHHHHHHHHHHHHHHHHHHHHHHHHHHHHHHHHHHHHHHHHHHHHHHHHHHHHHHHHHHHHHHHHHHHHHHHHHHHHHHHHHHHHHHHHHHHHHHHHHHHHHHHHHHHHHHHHHHHHHHHHHHHHHHHHHHHHHHHHHHHHHHHHHHHHHHHHHHHHHHHHHHHHHHHHHHHHHHHHHHHHHHHHHHHHHHHHHHHHHHHHHHHHHHHHHHHHHHHHHHHHHHHHHHHHSSSSSS--